Protein 2XI5 (pdb70)

Solvent-accessible surface area: 38455 Å² total

InterPro domains:
  IPR007099 RNA-directed RNA polymerase, negative-strand RNA virus [PS50525] (1042-1230)
  IPR007322 RNA-dependent RNA polymerase, bunyaviral [PF04196] (596-1353)
  IPR014384 RNA-directed RNA polymerase, orthobunyavirus [PIRSF000824] (1-2263)
  IPR029124 RNA-directed RNA polymerase L, N-terminal [PF15518] (5-180)
  IPR048006 RNA endonuclease, cap-snatching, bunyaviral [TIGR04202] (76-132)
  IPR048547 RNA-directed RNA polymerase L, thumb ring domain, bunyaviral [PF21561] (1374-1741)

Foldseek 3Di:
DDDDVVLVVLVVQLVPDDDLVSLVVSVVVLQVVVQLVLLVLQCVQVVHDFDDQQWVLNVCCVPPVVDDSVDDDAFGDGARDWDQDPLAIEGEHEEEAQDCVVVVVVCVVVVVRCPVVCVVVVGHYHYWYWYAHQPVRDIDIDDPVVCVVVVDTDRPDHDVSSVVSVVSSCVNCVPPPCNVPPDD/DQDPVVLVVLVVQLVPDDDLVSLVVSLVVLQVSVQLVLQVLQCVLVVHDFAQFQFVLVVCCVVPVPDDSVDDDAFGGGARDWDADPQAIEGEHEEEAQDCPVVVVVQVVVVVRCPVVCVVVVGHYHYWYWYAHQPVRDIDIDDPVVPVVDDDGDRDDHDVSSVVSVVSSCVNCVPPPCNVPPDD/DDDPVVLVVLLVQLVPDDDQVSLVVSLVVLQVVVQVVLQVLQCVQVVHDFDDFDWPLVVCCVVPVVDDSVDDDADTDTARDWDQDPLAIEGEHEEEAQDCPVVVVVCVVVVVRCPVVCVVVVGHYHYWYWYAHQPVRDIDIPDPVVCVVVVDTDRPDHDVSSVVSVVSSCVVCVPPPCNVPPD/DDDPVVLVVLVVQLVPDDDLVSLVVSLVVLQVVVQVVCQVLQCVQVVHDFDDFDWFLNVCCVVPVVDDSVDDDAFTDTARDWDQDPQAIEGEHEEEAQDCPVVVVVCVVVVVRCPVVCVVVVGHYHYWYWYAHQPVRDTDIDDPVVCVVVVDGDRPDHDVSSVVSNVSSCVVCVPPPCNVPDDD

CATH classification: 3.40.91.60

Nearest PDB structures (foldseek):
  7oa4-assembly1_AAA  TM=9.957E-01  e=2.011E-35  La Crosse virus
  5amr-assembly1_A  TM=9.852E-01  e=4.078E-34  La Crosse virus
  7orn-assembly1_A  TM=9.776E-01  e=1.066E-33  Orthobunyavirus lacrosseense
  5amq-assembly1_A  TM=9.833E-01  e=3.172E-32  La Crosse virus
  7orj-assembly1_A  TM=9.715E-01  e=1.217E-31  La Crosse virus

Secondary structure (P-SEA, 3-state):
ccccaaaaaaaaaaaacccaaaaaaaaaaaaaaaaaaaaaaaaaaacccccccccaaaaaaacccccccccccccccccccccccccbbbbbbbbbcccaaaaaaaaaaaaaaaaaaaaaacbbbbbbbbbbcccccbbbbccaaaaaacccccccccaaaaaaaaaaaaaacccccccccccc/cccaaaaaaaaaaaaacccaaaaaaaaaaaaaaaaaaaaaaaaaaacccccccccaaaaaaaaccccccccccccccccccccccccbbbbbbbbbcccaaaaaaaaaaaaaaaaaaaaaacbbbbbbbbbbcccccbbbbccaaaaaacccccccccaaaaaaaaaaaaaccccccccccccc/cccaaaaaaaaaaaaacccaaaaaaaaaaaaaaaaaaaaaaaaaaacccccccccaaaaaaaaccccccccccccccccccccccccbbbbbbbbbcccaaaaaaaaaaaaaacaaaaaaacbbbbbbbbbbcccccbbbbccaaaaaacccccccccaaaaaaaaaaaaaaccccccccccc/cccaaaaaaaaaaaaacccaaaaaaaaaaaaaaaaaaaaaaaaaaacccccccccaaaaaaaaccccccccccccccccccccccccbbbbbbbbbcccaaaaaaaaaaaaaacaaaaaaacbbbbbbbbcccccccbbbbccaaaaaacccccccccaaaaaaaaaaaaaaaccccccccccc

Structure (mmCIF, N/CA/C/O backbone):
data_2XI5
#
_entry.id   2XI5
#
_cell.length_a   124.200
_cell.length_b   124.200
_cell.length_c   294.320
_cell.angle_alpha   90.00
_cell.angle_beta   90.00
_cell.angle_gamma   120.00
#
_symmetry.space_group_name_H-M   'P 61 2 2'
#
loop_
_entity.id
_entity.type
_entity.pdbx_description
1 polymer 'RNA POLYMERASE L'
2 non-polymer 'MANGANESE (II) ION'
3 water water
#
loop_
_atom_site.group_PDB
_atom_site.id
_atom_site.type_symbol
_atom_site.label_atom_id
_atom_site.label_alt_id
_atom_site.label_comp_id
_atom_site.label_asym_id
_atom_site.label_entity_id
_atom_site.label_seq_id
_atom_site.pdbx_PDB_ins_code
_atom_site.Cartn_x
_atom_site.Cartn_y
_atom_site.Cartn_z
_atom_site.occupancy
_atom_site.B_iso_or_equiv
_atom_site.auth_seq_id
_atom_site.auth_comp_id
_atom_site.auth_asym_id
_atom_site.auth_atom_id
_atom_site.pdbx_PDB_model_num
ATOM 1 N N . GLY A 1 1 ? 50.645 -20.515 21.521 1.00 58.05 0 GLY A N 1
ATOM 2 C CA . GLY A 1 1 ? 49.698 -21.122 20.532 1.00 58.00 0 GLY A CA 1
ATOM 3 C C . GLY A 1 1 ? 49.118 -20.102 19.570 1.00 58.18 0 GLY A C 1
ATOM 4 O O . GLY A 1 1 ? 49.524 -18.949 19.556 1.00 57.89 0 GLY A O 1
ATOM 5 N N . MET A 1 2 ? 48.179 -20.543 18.741 1.00 58.68 1 MET A N 1
ATOM 6 C CA . MET A 1 2 ? 47.337 -19.654 17.944 1.00 59.53 1 MET A CA 1
ATOM 7 C C . MET A 1 2 ? 46.599 -18.696 18.893 1.00 59.96 1 MET A C 1
ATOM 8 O O . MET A 1 2 ? 46.086 -19.127 19.928 1.00 59.56 1 MET A O 1
ATOM 13 N N . ASP A 1 3 ? 46.509 -17.427 18.518 1.00 60.56 2 ASP A N 1
ATOM 14 C CA . ASP A 1 3 ? 45.963 -16.384 19.408 1.00 62.07 2 ASP A CA 1
ATOM 15 C C . ASP A 1 3 ? 44.448 -16.500 19.808 1.00 61.86 2 ASP A C 1
ATOM 16 O O . ASP A 1 3 ? 43.943 -17.597 20.109 1.00 61.96 2 ASP A O 1
ATOM 21 N N . TYR A 1 4 ? 43.754 -15.353 19.856 1.00 61.45 3 TYR A N 1
ATOM 22 C CA . TYR A 1 4 ? 42.310 -15.299 20.137 1.00 60.82 3 TYR A CA 1
ATOM 23 C C . TYR A 1 4 ? 41.533 -14.905 18.881 1.00 59.97 3 TYR A C 1
ATOM 24 O O . TYR A 1 4 ? 40.625 -15.611 18.452 1.00 59.42 3 TYR A O 1
ATOM 33 N N . GLN A 1 5 ? 41.911 -13.763 18.300 1.00 59.43 4 GLN A N 1
ATOM 34 C CA . GLN A 1 5 ? 41.280 -13.250 17.067 1.00 59.04 4 GLN A CA 1
ATOM 35 C C . GLN A 1 5 ? 41.253 -14.318 15.959 1.00 58.28 4 GLN A C 1
ATOM 36 O O . GLN A 1 5 ? 40.260 -14.437 15.230 1.00 58.12 4 GLN A O 1
ATOM 42 N N . GLU A 1 6 ? 42.327 -15.104 15.863 1.00 57.29 5 GLU A N 1
ATOM 43 C CA . GLU A 1 6 ? 42.443 -16.090 14.807 1.00 56.19 5 GLU A CA 1
ATOM 44 C C . GLU A 1 6 ? 41.786 -17.407 15.172 1.00 54.52 5 GLU A C 1
ATOM 45 O O . GLU A 1 6 ? 41.022 -17.940 14.362 1.00 54.68 5 GLU A O 1
ATOM 51 N N . TYR A 1 7 ? 42.017 -17.942 16.367 1.00 52.40 6 TYR A N 1
ATOM 52 C CA . TYR A 1 7 ? 41.307 -19.177 16.735 1.00 50.73 6 TYR A CA 1
ATOM 53 C C . TYR A 1 7 ? 39.798 -19.023 16.613 1.00 50.83 6 TYR A C 1
ATOM 54 O O . TYR A 1 7 ? 39.081 -19.963 16.216 1.00 50.36 6 TYR A O 1
ATOM 63 N N . GLN A 1 8 ? 39.310 -17.855 17.030 1.00 50.50 7 GLN A N 1
ATOM 64 C CA . GLN A 1 8 ? 37.878 -17.671 17.196 1.00 49.98 7 GLN A CA 1
ATOM 65 C C . GLN A 1 8 ? 37.233 -17.555 15.837 1.00 48.29 7 GLN A C 1
ATOM 66 O O . GLN A 1 8 ? 36.163 -18.096 15.616 1.00 48.21 7 GLN A O 1
ATOM 72 N N . GLN A 1 9 ? 37.886 -16.848 14.930 1.00 47.24 8 GLN A N 1
ATOM 73 C CA . GLN A 1 9 ? 37.360 -16.740 13.584 1.00 47.05 8 GLN A CA 1
ATOM 74 C C . GLN A 1 9 ? 37.210 -18.165 12.962 1.00 45.52 8 GLN A C 1
ATOM 75 O O . GLN A 1 9 ? 36.155 -18.472 12.408 1.00 45.82 8 GLN A O 1
ATOM 81 N N . PHE A 1 10 ? 38.200 -19.049 13.146 1.00 43.14 9 PHE A N 1
ATOM 82 C CA . PHE A 1 10 ? 38.126 -20.415 12.598 1.00 41.34 9 PHE A CA 1
ATOM 83 C C . PHE A 1 10 ? 36.932 -21.184 13.157 1.00 41.13 9 PHE A C 1
ATOM 84 O O . PHE A 1 10 ? 36.186 -21.809 12.415 1.00 39.14 9 PHE A O 1
ATOM 92 N N . LEU A 1 11 ? 36.728 -21.121 14.461 1.00 41.55 10 LEU A N 1
ATOM 93 C CA . LEU A 1 11 ? 35.604 -21.835 15.059 1.00 41.74 10 LEU A CA 1
ATOM 94 C C . LEU A 1 11 ? 34.280 -21.306 14.524 1.00 40.86 10 LEU A C 1
ATOM 95 O O . LEU A 1 11 ? 33.364 -22.075 14.229 1.00 40.77 10 LEU A O 1
ATOM 100 N N . ALA A 1 12 ? 34.206 -19.999 14.355 1.00 40.07 11 ALA A N 1
ATOM 101 C CA . ALA A 1 12 ? 32.989 -19.374 13.840 1.00 40.07 11 ALA A CA 1
ATOM 102 C C . ALA A 1 12 ? 32.737 -19.841 12.399 1.00 39.68 11 ALA A C 1
ATOM 103 O O . ALA A 1 12 ? 31.613 -20.225 12.056 1.00 39.47 11 ALA A O 1
ATOM 105 N N . ARG A 1 13 ? 33.797 -19.836 11.575 1.00 38.86 12 ARG A N 1
ATOM 106 C CA . ARG A 1 13 ? 33.680 -20.279 10.190 1.00 37.86 12 ARG A CA 1
ATOM 107 C C . ARG A 1 13 ? 33.231 -21.730 10.114 1.00 37.47 12 ARG A C 1
ATOM 108 O O . ARG A 1 13 ? 32.334 -22.041 9.333 1.00 36.52 12 ARG A O 1
ATOM 116 N N . ILE A 1 14 ? 33.797 -22.599 10.937 1.00 37.72 13 ILE A N 1
ATOM 117 C CA . ILE A 1 14 ? 33.379 -24.018 10.948 1.00 38.93 13 ILE A CA 1
ATOM 118 C C . ILE A 1 14 ? 31.917 -24.174 11.365 1.00 40.76 13 ILE A C 1
ATOM 119 O O . ILE A 1 14 ? 31.174 -24.982 10.797 1.00 41.27 13 ILE A O 1
ATOM 124 N N . ASN A 1 15 ? 31.512 -23.402 12.369 1.00 42.30 14 ASN A N 1
ATOM 125 C CA . ASN A 1 15 ? 30.166 -23.496 12.900 1.00 43.55 14 ASN A CA 1
ATOM 126 C C . ASN A 1 15 ? 29.119 -23.046 11.895 1.00 43.00 14 ASN A C 1
ATOM 127 O O . ASN A 1 15 ? 28.087 -23.685 11.774 1.00 41.92 14 ASN A O 1
ATOM 132 N N . THR A 1 16 ? 29.381 -21.977 11.150 1.00 42.66 15 THR A N 1
ATOM 133 C CA . THR A 1 16 ? 28.380 -21.533 10.182 1.00 43.04 15 THR A CA 1
ATOM 134 C C . THR A 1 16 ? 28.412 -22.240 8.791 1.00 42.69 15 THR A C 1
ATOM 135 O O . THR A 1 16 ? 27.452 -22.137 8.043 1.00 42.55 15 THR A O 1
ATOM 139 N N . ALA A 1 17 ? 29.479 -22.978 8.463 1.00 41.70 16 ALA A N 1
ATOM 140 C CA . ALA A 1 17 ? 29.613 -23.563 7.124 1.00 40.94 16 ALA A CA 1
ATOM 141 C C . ALA A 1 17 ? 28.571 -24.649 6.904 1.00 40.31 16 ALA A C 1
ATOM 142 O O . ALA A 1 17 ? 28.243 -25.374 7.832 1.00 40.17 16 ALA A O 1
ATOM 144 N N . ARG A 1 18 ? 28.020 -24.754 5.697 1.00 39.33 17 ARG A N 1
ATOM 145 C CA . ARG A 1 18 ? 27.192 -25.928 5.384 1.00 39.41 17 ARG A CA 1
ATOM 146 C C . ARG A 1 18 ? 27.482 -26.569 4.038 1.00 36.96 17 ARG A C 1
ATOM 147 O O . ARG A 1 18 ? 26.797 -27.529 3.676 1.00 35.76 17 ARG A O 1
ATOM 155 N N . ASP A 1 19 ? 28.476 -26.056 3.304 1.00 34.35 18 ASP A N 1
ATOM 156 C CA . ASP A 1 19 ? 28.798 -26.578 1.989 1.00 32.63 18 ASP A CA 1
ATOM 157 C C . ASP A 1 19 ? 30.249 -27.016 1.914 1.00 31.47 18 ASP A C 1
ATOM 158 O O . ASP A 1 19 ? 31.153 -26.359 2.457 1.00 29.79 18 ASP A O 1
ATOM 163 N N . ALA A 1 20 ? 30.457 -28.101 1.180 1.00 30.05 19 ALA A N 1
ATOM 164 C CA . ALA A 1 20 ? 31.755 -28.684 0.961 1.00 29.14 19 ALA A CA 1
ATOM 165 C C . ALA A 1 20 ? 32.794 -27.657 0.519 1.00 28.44 19 ALA A C 1
ATOM 166 O O . ALA A 1 20 ? 33.933 -27.711 0.959 1.00 27.96 19 ALA A O 1
ATOM 168 N N . CYS A 1 21 ? 32.424 -26.757 -0.366 1.00 27.57 20 CYS A N 1
ATOM 169 C CA . CYS A 1 21 ? 33.387 -25.845 -0.925 1.00 28.85 20 CYS A CA 1
ATOM 170 C C . CYS A 1 21 ? 33.841 -24.825 0.141 1.00 28.04 20 CYS A C 1
ATOM 171 O O . CYS A 1 21 ? 35.044 -24.542 0.265 1.00 29.13 20 CYS A O 1
ATOM 174 N N . VAL A 1 22 ? 32.915 -24.359 0.975 1.00 26.72 21 VAL A N 1
ATOM 175 C CA . VAL A 1 22 ? 33.287 -23.499 2.087 1.00 26.13 21 VAL A CA 1
ATOM 176 C C . VAL A 1 22 ? 34.190 -24.254 3.065 1.00 25.99 21 VAL A C 1
ATOM 177 O O . VAL A 1 22 ? 35.257 -23.747 3.451 1.00 25.27 21 VAL A O 1
ATOM 181 N N . ALA A 1 23 ? 33.813 -25.495 3.368 1.00 24.94 22 ALA A N 1
ATOM 182 C CA . ALA A 1 23 ? 34.591 -26.345 4.263 1.00 25.51 22 ALA A CA 1
ATOM 183 C C . ALA A 1 23 ? 36.043 -26.510 3.801 1.00 25.39 22 ALA A C 1
ATOM 184 O O . ALA A 1 23 ? 36.982 -26.405 4.603 1.00 25.48 22 ALA A O 1
ATOM 186 N N . LYS A 1 24 ? 36.241 -26.749 2.521 1.00 26.11 23 LYS A N 1
ATOM 187 C CA . LYS A 1 24 ? 37.583 -27.001 2.017 1.00 27.93 23 LYS A CA 1
ATOM 188 C C . LYS A 1 24 ? 38.398 -25.741 2.053 1.00 27.39 23 LYS A C 1
ATOM 189 O O . LYS A 1 24 ? 39.585 -25.817 2.283 1.00 27.19 23 LYS A O 1
ATOM 195 N N . ASP A 1 25 ? 37.762 -24.596 1.845 1.00 28.19 24 ASP A N 1
ATOM 196 C CA . ASP A 1 25 ? 38.450 -23.304 1.997 1.00 29.39 24 ASP A CA 1
ATOM 197 C C . ASP A 1 25 ? 38.953 -23.109 3.434 1.00 27.96 24 ASP A C 1
ATOM 198 O O . ASP A 1 25 ? 40.006 -22.536 3.634 1.00 27.92 24 ASP A O 1
ATOM 203 N N . ILE A 1 26 ? 38.206 -23.614 4.400 1.00 26.78 25 ILE A N 1
ATOM 204 C CA . ILE A 1 26 ? 38.610 -23.586 5.794 1.00 26.87 25 ILE A CA 1
ATOM 205 C C . ILE A 1 26 ? 39.808 -24.486 6.014 1.00 27.01 25 ILE A C 1
ATOM 206 O O . ILE A 1 26 ? 40.775 -24.067 6.633 1.00 27.04 25 ILE A O 1
ATOM 211 N N . ASP A 1 27 ? 39.733 -25.712 5.498 1.00 27.83 26 ASP A N 1
ATOM 212 C CA . ASP A 1 27 ? 40.830 -26.691 5.580 1.00 28.53 26 ASP A CA 1
ATOM 213 C C . ASP A 1 27 ? 42.106 -26.082 5.044 1.00 28.39 26 ASP A C 1
ATOM 214 O O . ASP A 1 27 ? 43.147 -26.159 5.675 1.00 28.76 26 ASP A O 1
ATOM 219 N N . VAL A 1 28 ? 41.999 -25.434 3.895 1.00 28.22 27 VAL A N 1
ATOM 220 C CA . VAL A 1 28 ? 43.132 -24.804 3.256 1.00 28.51 27 VAL A CA 1
ATOM 221 C C . VAL A 1 28 ? 43.688 -23.626 4.081 1.00 27.93 27 VAL A C 1
ATOM 222 O O . VAL A 1 28 ? 44.889 -23.536 4.292 1.00 27.37 27 VAL A O 1
ATOM 226 N N . ASP A 1 29 ? 42.817 -22.736 4.530 1.00 27.62 28 ASP A N 1
ATOM 227 C CA . ASP A 1 29 ? 43.245 -21.623 5.399 1.00 27.73 28 ASP A CA 1
ATOM 228 C C . ASP A 1 29 ? 43.851 -22.125 6.719 1.00 26.39 28 ASP A C 1
ATOM 229 O O . ASP A 1 29 ? 44.814 -21.562 7.174 1.00 25.38 28 ASP A O 1
ATOM 234 N N . LEU A 1 30 ? 43.334 -23.226 7.290 1.00 24.99 29 LEU A N 1
ATOM 235 C CA . LEU A 1 30 ? 43.946 -23.767 8.483 1.00 24.65 29 LEU A CA 1
ATOM 236 C C . LEU A 1 30 ? 45.401 -24.105 8.217 1.00 23.65 29 LEU A C 1
ATOM 237 O O . LEU A 1 30 ? 46.255 -23.912 9.072 1.00 22.68 29 LEU A O 1
ATOM 242 N N . LEU A 1 31 ? 45.674 -24.681 7.060 1.00 23.10 30 LEU A N 1
ATOM 243 C CA . LEU A 1 31 ? 47.018 -25.129 6.779 1.00 23.99 30 LEU A CA 1
ATOM 244 C C . LEU A 1 31 ? 47.922 -23.918 6.553 1.00 23.80 30 LEU A C 1
ATOM 245 O O . LEU A 1 31 ? 49.108 -23.962 6.969 1.00 21.87 30 LEU A O 1
ATOM 250 N N . MET A 1 32 ? 47.398 -22.884 5.882 1.00 23.47 31 MET A N 1
ATOM 251 C CA A MET A 1 32 ? 48.183 -21.646 5.693 0.50 24.99 31 MET A CA 1
ATOM 252 C CA B MET A 1 32 ? 48.165 -21.651 5.678 0.50 24.76 31 MET A CA 1
ATOM 253 C C . MET A 1 32 ? 48.446 -20.984 7.046 1.00 24.39 31 MET A C 1
ATOM 254 O O . MET A 1 32 ? 49.547 -20.542 7.301 1.00 24.99 31 MET A O 1
ATOM 263 N N . ALA A 1 33 ? 47.454 -20.969 7.928 1.00 23.35 32 ALA A N 1
ATOM 264 C CA . ALA A 1 33 ? 47.631 -20.387 9.290 1.00 23.69 32 ALA A CA 1
ATOM 265 C C . ALA A 1 33 ? 48.681 -21.122 10.110 1.00 23.13 32 ALA A C 1
ATOM 266 O O . ALA A 1 33 ? 49.462 -20.505 10.835 1.00 23.74 32 ALA A O 1
ATOM 268 N N . ARG A 1 34 ? 48.740 -22.439 9.958 1.00 22.67 33 ARG A N 1
ATOM 269 C CA . ARG A 1 34 ? 49.681 -23.262 10.704 1.00 21.78 33 ARG A CA 1
ATOM 270 C C . ARG A 1 34 ? 51.099 -22.997 10.251 1.00 20.87 33 ARG A C 1
ATOM 271 O O . ARG A 1 34 ? 52.039 -22.894 11.040 1.00 20.39 33 ARG A O 1
ATOM 279 N N . HIS A 1 35 ? 51.269 -22.907 8.948 1.00 19.97 34 HIS A N 1
ATOM 280 C CA . HIS A 1 35 ? 52.559 -22.591 8.378 1.00 19.59 34 HIS A CA 1
ATOM 281 C C . HIS A 1 35 ? 53.021 -21.209 8.844 1.00 19.51 34 HIS A C 1
ATOM 282 O O . HIS A 1 35 ? 54.168 -21.038 9.174 1.00 19.48 34 HIS A O 1
ATOM 289 N N . ASP A 1 36 ? 52.122 -20.233 8.823 1.00 20.08 35 ASP A N 1
ATOM 290 C CA . ASP A 1 36 ? 52.445 -18.858 9.239 1.00 21.25 35 ASP A CA 1
ATOM 291 C C . ASP A 1 36 ? 52.758 -18.755 10.735 1.00 21.09 35 ASP A C 1
ATOM 292 O O . ASP A 1 36 ? 53.663 -18.028 11.139 1.00 21.43 35 ASP A O 1
ATOM 297 N N . TYR A 1 37 ? 52.077 -19.562 11.525 1.00 21.59 36 TYR A N 1
ATOM 298 C CA . TYR A 1 37 ? 52.290 -19.629 12.945 1.00 21.68 36 TYR A CA 1
ATOM 299 C C . TYR A 1 37 ? 53.658 -20.187 13.200 1.00 21.52 36 TYR A C 1
ATOM 300 O O . TYR A 1 37 ? 54.429 -19.631 13.983 1.00 21.09 36 TYR A O 1
ATOM 309 N N . PHE A 1 38 ? 54.015 -21.260 12.515 1.00 20.70 37 PHE A N 1
ATOM 310 C CA . PHE A 1 38 ? 55.386 -21.764 12.647 1.00 19.70 37 PHE A CA 1
ATOM 311 C C . PHE A 1 38 ? 56.427 -20.724 12.247 1.00 20.15 37 PHE A C 1
ATOM 312 O O . PHE A 1 38 ? 57.410 -20.544 12.927 1.00 19.56 37 PHE A O 1
ATOM 320 N N . GLY A 1 39 ? 56.205 -20.048 11.133 1.00 20.85 38 GLY A N 1
ATOM 321 C CA . GLY A 1 39 ? 57.135 -19.024 10.687 1.00 20.96 38 GLY A CA 1
ATOM 322 C C . GLY A 1 39 ? 57.393 -17.967 11.753 1.00 20.67 38 GLY A C 1
ATOM 323 O O . GLY A 1 39 ? 58.531 -17.607 12.021 1.00 19.84 38 GLY A O 1
ATOM 324 N N . ARG A 1 40 ? 56.324 -17.469 12.330 1.00 21.07 39 ARG A N 1
ATOM 325 C CA . ARG A 1 40 ? 56.406 -16.444 13.371 1.00 22.19 39 ARG A CA 1
ATOM 326 C C . ARG A 1 40 ? 57.177 -16.944 14.566 1.00 21.62 39 ARG A C 1
ATOM 327 O O . ARG A 1 40 ? 58.058 -16.242 15.093 1.00 18.93 39 ARG A O 1
ATOM 335 N N . GLU A 1 41 ? 56.860 -18.165 14.986 1.00 20.92 40 GLU A N 1
ATOM 336 C CA . GLU A 1 41 ? 57.522 -18.714 16.162 1.00 21.57 40 GLU A CA 1
ATOM 337 C C . GLU A 1 41 ? 58.968 -19.004 15.853 1.00 21.25 40 GLU A C 1
ATOM 338 O O . GLU A 1 41 ? 59.835 -18.797 16.688 1.00 21.20 40 GLU A O 1
ATOM 344 N N . LEU A 1 42 ? 59.263 -19.466 14.645 1.00 21.39 41 LEU A N 1
ATOM 345 C CA . LEU A 1 42 ? 60.660 -19.736 14.306 1.00 21.57 41 LEU A CA 1
ATOM 346 C C . LEU A 1 42 ? 61.491 -18.434 14.340 1.00 22.65 41 LEU A C 1
ATOM 347 O O . LEU A 1 42 ? 62.645 -18.378 14.799 1.00 20.83 41 LEU A O 1
ATOM 352 N N . CYS A 1 43 ? 60.893 -17.386 13.796 1.00 23.42 42 CYS A N 1
ATOM 353 C CA . CYS A 1 43 ? 61.571 -16.115 13.705 1.00 24.01 42 CYS A CA 1
ATOM 354 C C . CYS A 1 43 ? 61.827 -15.536 15.141 1.00 25.50 42 CYS A C 1
ATOM 355 O O . CYS A 1 43 ? 62.890 -14.989 15.383 1.00 24.59 42 CYS A O 1
ATOM 358 N N . LYS A 1 44 ? 60.865 -15.662 16.052 1.00 26.43 43 LYS A N 1
ATOM 359 C CA . LYS A 1 44 ? 61.108 -15.321 17.475 1.00 28.74 43 LYS A CA 1
ATOM 360 C C . LYS A 1 44 ? 62.287 -16.095 18.041 1.00 29.78 43 LYS A C 1
ATOM 361 O O . LYS A 1 44 ? 63.131 -15.501 18.679 1.00 31.60 43 LYS A O 1
ATOM 367 N N . SER A 1 45 ? 62.397 -17.392 17.748 1.00 31.06 44 SER A N 1
ATOM 368 C CA . SER A 1 45 ? 63.529 -18.186 18.226 1.00 31.79 44 SER A CA 1
ATOM 369 C C . SER A 1 45 ? 64.831 -17.785 17.628 1.00 31.96 44 SER A C 1
ATOM 370 O O . SER A 1 45 ? 65.853 -17.844 18.302 1.00 32.48 44 SER A O 1
ATOM 373 N N . LEU A 1 46 ? 64.837 -17.425 16.355 1.00 31.89 45 LEU A N 1
ATOM 374 C CA . LEU A 1 46 ? 66.083 -17.010 15.734 1.00 32.22 45 LEU A CA 1
ATOM 375 C C . LEU A 1 46 ? 66.370 -15.532 16.024 1.00 32.06 45 LEU A C 1
ATOM 376 O O . LEU A 1 46 ? 67.437 -15.044 15.706 1.00 33.56 45 LEU A O 1
ATOM 381 N N . ASN A 1 47 ? 65.397 -14.831 16.606 1.00 32.24 46 ASN A N 1
ATOM 382 C CA A ASN A 1 47 ? 65.428 -13.372 16.776 0.50 32.10 46 ASN A CA 1
ATOM 383 C CA B ASN A 1 47 ? 65.461 -13.376 16.786 0.50 32.04 46 ASN A CA 1
ATOM 384 C C . ASN A 1 47 ? 65.677 -12.647 15.451 1.00 31.55 46 ASN A C 1
ATOM 385 O O . ASN A 1 47 ? 66.552 -11.781 15.347 1.00 31.87 46 ASN A O 1
ATOM 394 N N . ILE A 1 48 ? 64.892 -12.997 14.428 1.00 29.84 47 ILE A N 1
ATOM 395 C CA . ILE A 1 48 ? 64.996 -12.301 13.134 1.00 27.72 47 ILE A CA 1
ATOM 396 C C . ILE A 1 48 ? 63.642 -11.750 12.757 1.00 26.49 47 ILE A C 1
ATOM 397 O O . ILE A 1 48 ? 62.619 -12.207 13.251 1.00 25.99 47 ILE A O 1
ATOM 402 N N . GLU A 1 49 ? 63.635 -10.770 11.882 1.00 25.12 48 GLU A N 1
ATOM 403 C CA . GLU A 1 49 ? 62.398 -10.209 11.379 1.00 25.06 48 GLU A CA 1
ATOM 404 C C . GLU A 1 49 ? 61.613 -11.270 10.605 1.00 23.85 48 GLU A C 1
ATOM 405 O O . GLU A 1 49 ? 62.177 -12.022 9.815 1.00 23.34 48 GLU A O 1
ATOM 411 N N . TYR A 1 50 ? 60.322 -11.327 10.866 1.00 24.07 49 TYR A N 1
ATOM 412 C CA . TYR A 1 50 ? 59.421 -12.186 10.140 1.00 24.60 49 TYR A CA 1
ATOM 413 C C . TYR A 1 50 ? 58.985 -11.306 8.988 1.00 25.80 49 TYR A C 1
ATOM 414 O O . TYR A 1 50 ? 58.481 -10.195 9.222 1.00 24.58 49 TYR A O 1
ATOM 423 N N . ARG A 1 51 ? 59.192 -11.763 7.760 1.00 26.26 50 ARG A N 1
ATOM 424 C CA . ARG A 1 51 ? 58.868 -10.925 6.605 1.00 27.98 50 ARG A CA 1
ATOM 425 C C . ARG A 1 51 ? 57.585 -11.272 5.893 1.00 29.11 50 ARG A C 1
ATOM 426 O O . ARG A 1 51 ? 57.098 -12.386 5.986 1.00 30.39 50 ARG A O 1
ATOM 434 N N . ASN A 1 52 ? 57.044 -10.276 5.198 1.00 29.64 51 ASN A N 1
ATOM 435 C CA . ASN A 1 52 ? 55.721 -10.323 4.604 1.00 30.25 51 ASN A CA 1
ATOM 436 C C . ASN A 1 52 ? 55.805 -10.195 3.074 1.00 30.58 51 ASN A C 1
ATOM 437 O O . ASN A 1 52 ? 55.801 -9.094 2.542 1.00 30.33 51 ASN A O 1
ATOM 442 N N . ASP A 1 53 ? 55.946 -11.325 2.391 1.00 29.89 52 ASP A N 1
ATOM 443 C CA . ASP A 1 53 ? 55.948 -11.349 0.945 1.00 31.22 52 ASP A CA 1
ATOM 444 C C . ASP A 1 53 ? 56.995 -10.418 0.286 1.00 29.72 52 ASP A C 1
ATOM 445 O O . ASP A 1 53 ? 56.622 -9.627 -0.517 1.00 29.42 52 ASP A O 1
ATOM 450 N N . VAL A 1 54 ? 58.279 -10.529 0.632 1.00 28.29 53 VAL A N 1
ATOM 451 C CA . VAL A 1 54 ? 59.281 -9.672 0.061 1.00 27.37 53 VAL A CA 1
ATOM 452 C C . VAL A 1 54 ? 59.776 -10.394 -1.208 1.00 27.21 53 VAL A C 1
ATOM 453 O O . VAL A 1 54 ? 60.216 -11.544 -1.150 1.00 25.40 53 VAL A O 1
ATOM 457 N N . PRO A 1 55 ? 59.600 -9.751 -2.372 1.00 25.87 54 PRO A N 1
ATOM 458 C CA . PRO A 1 55 ? 60.030 -10.336 -3.626 1.00 25.93 54 PRO A CA 1
ATOM 459 C C . PRO A 1 55 ? 61.529 -10.283 -3.761 1.00 25.86 54 PRO A C 1
ATOM 460 O O . PRO A 1 55 ? 62.169 -9.425 -3.179 1.00 25.71 54 PRO A O 1
ATOM 464 N N . PHE A 1 56 ? 62.079 -11.186 -4.539 1.00 26.59 55 PHE A N 1
ATOM 465 C CA . PHE A 1 56 ? 63.505 -11.302 -4.662 1.00 28.00 55 PHE A CA 1
ATOM 466 C C . PHE A 1 56 ? 64.119 -9.991 -5.095 1.00 29.54 55 PHE A C 1
ATOM 467 O O . PHE A 1 56 ? 65.198 -9.612 -4.631 1.00 29.70 55 PHE A O 1
ATOM 475 N N . ILE A 1 57 ? 63.456 -9.287 -5.999 1.00 29.71 56 ILE A N 1
ATOM 476 C CA . ILE A 1 57 ? 64.021 -8.062 -6.440 1.00 31.13 56 ILE A CA 1
ATOM 477 C C . ILE A 1 57 ? 64.240 -7.129 -5.236 1.00 31.55 56 ILE A C 1
ATOM 478 O O . ILE A 1 57 ? 65.269 -6.489 -5.134 1.00 30.70 56 ILE A O 1
ATOM 483 N N . ASP A 1 58 ? 63.277 -7.066 -4.333 1.00 31.97 57 ASP A N 1
ATOM 484 C CA . ASP A 1 58 ? 63.420 -6.269 -3.106 1.00 32.63 57 ASP A CA 1
ATOM 485 C C . ASP A 1 58 ? 64.547 -6.797 -2.183 1.00 31.87 57 ASP A C 1
ATOM 486 O O . ASP A 1 58 ? 65.241 -6.046 -1.545 1.00 31.81 57 ASP A O 1
ATOM 491 N N . ILE A 1 59 ? 64.770 -8.092 -2.183 1.00 32.07 58 ILE A N 1
ATOM 492 C CA . ILE A 1 59 ? 65.882 -8.657 -1.443 1.00 31.68 58 ILE A CA 1
ATOM 493 C C . ILE A 1 59 ? 67.216 -8.076 -1.969 1.00 34.09 58 ILE A C 1
ATOM 494 O O . ILE A 1 59 ? 68.137 -7.786 -1.183 1.00 33.39 58 ILE A O 1
ATOM 499 N N . ILE A 1 60 ? 67.325 -7.906 -3.292 1.00 35.72 59 ILE A N 1
ATOM 500 C CA . ILE A 1 60 ? 68.544 -7.353 -3.903 1.00 36.49 59 ILE A CA 1
ATOM 501 C C . ILE A 1 60 ? 68.735 -5.917 -3.569 1.00 37.51 59 ILE A C 1
ATOM 502 O O . ILE A 1 60 ? 69.824 -5.521 -3.213 1.00 38.29 59 ILE A O 1
ATOM 507 N N . LEU A 1 61 ? 67.685 -5.126 -3.660 1.00 39.20 60 LEU A N 1
ATOM 508 C CA . LEU A 1 61 ? 67.791 -3.716 -3.317 1.00 41.00 60 LEU A CA 1
ATOM 509 C C . LEU A 1 61 ? 68.152 -3.439 -1.844 1.00 42.82 60 LEU A C 1
ATOM 510 O O . LEU A 1 61 ? 68.628 -2.335 -1.504 1.00 42.41 60 LEU A O 1
ATOM 515 N N . ASP A 1 62 ? 67.871 -4.405 -0.966 1.00 43.90 61 ASP A N 1
ATOM 516 C CA . ASP A 1 62 ? 68.145 -4.246 0.461 1.00 45.03 61 ASP A CA 1
ATOM 517 C C . ASP A 1 62 ? 69.645 -4.448 0.782 1.00 44.84 61 ASP A C 1
ATOM 518 O O . ASP A 1 62 ? 70.194 -3.773 1.656 1.00 46.15 61 ASP A O 1
ATOM 523 N N . ILE A 1 63 ? 70.296 -5.322 0.037 1.00 44.55 62 ILE A N 1
ATOM 524 C CA . ILE A 1 63 ? 71.634 -5.813 0.322 1.00 45.36 62 ILE A CA 1
ATOM 525 C C . ILE A 1 63 ? 72.721 -5.479 -0.711 1.00 46.76 62 ILE A C 1
ATOM 526 O O . ILE A 1 63 ? 73.876 -5.889 -0.528 1.00 47.11 62 ILE A O 1
ATOM 531 N N 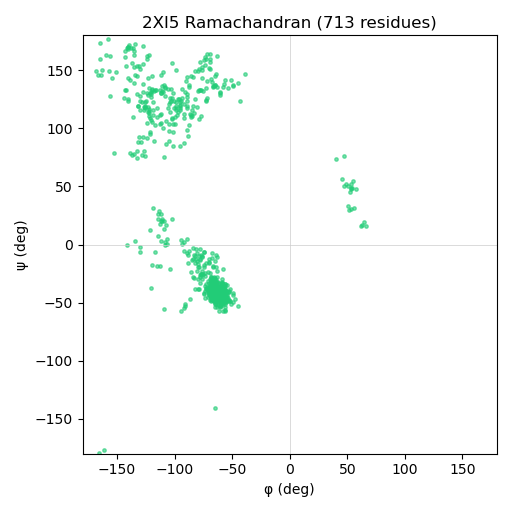. ARG A 1 64 ? 72.330 -4.880 -1.845 1.00 47.67 63 ARG A N 1
ATOM 532 C CA . ARG A 1 64 ? 73.261 -4.364 -2.884 1.00 47.75 63 ARG A CA 1
ATOM 533 C C . ARG A 1 64 ? 72.516 -3.255 -3.553 1.00 47.60 63 ARG A C 1
ATOM 534 O O . ARG A 1 64 ? 71.970 -3.431 -4.634 1.00 47.78 63 ARG A O 1
ATOM 542 N N . PRO A 1 65 ? 72.479 -2.107 -2.901 1.00 47.23 64 PRO A N 1
ATOM 543 C CA . PRO A 1 65 ? 71.502 -1.071 -3.100 1.00 47.23 64 PRO A CA 1
ATOM 544 C C . PRO A 1 65 ? 71.904 -0.102 -4.221 1.00 47.21 64 PRO A C 1
ATOM 545 O O . PRO A 1 65 ? 71.123 0.776 -4.595 1.00 46.42 64 PRO A O 1
ATOM 549 N N . GLU A 1 66 ? 73.106 -0.285 -4.754 1.00 47.41 65 GLU A N 1
ATOM 550 C CA . GLU A 1 66 ? 73.474 0.355 -6.018 1.00 47.85 65 GLU A CA 1
ATOM 551 C C . GLU A 1 66 ? 72.697 -0.256 -7.230 1.00 46.01 65 GLU A C 1
ATOM 552 O O . GLU A 1 66 ? 72.497 0.415 -8.213 1.00 46.93 65 GLU A O 1
ATOM 558 N N . VAL A 1 67 ? 72.237 -1.504 -7.137 1.00 43.46 66 VAL A N 1
ATOM 559 C CA . VAL A 1 67 ? 71.469 -2.142 -8.212 1.00 41.79 66 VAL A CA 1
ATOM 560 C C . VAL A 1 67 ? 70.302 -1.266 -8.725 1.00 40.36 66 VAL A C 1
ATOM 561 O O . VAL A 1 67 ? 69.621 -0.602 -7.946 1.00 40.20 66 VAL A O 1
ATOM 565 N N . ASP A 1 68 ? 70.117 -1.221 -10.045 1.00 38.18 67 ASP A N 1
ATOM 566 C CA . ASP A 1 68 ? 68.958 -0.540 -10.641 1.00 36.57 67 ASP A CA 1
ATOM 567 C C . ASP A 1 68 ? 67.815 -1.543 -10.767 1.00 33.55 67 ASP A C 1
ATOM 568 O O . ASP A 1 68 ? 67.941 -2.549 -11.462 1.00 31.03 67 ASP A O 1
ATOM 573 N N . PRO A 1 69 ? 66.701 -1.298 -10.078 1.00 30.77 68 PRO A N 1
ATOM 574 C CA . PRO A 1 69 ? 65.659 -2.300 -10.142 1.00 29.98 68 PRO A CA 1
ATOM 575 C C . PRO A 1 69 ? 64.944 -2.413 -11.510 1.00 29.64 68 PRO A C 1
ATOM 576 O O . PRO A 1 69 ? 64.222 -3.354 -11.738 1.00 29.29 68 PRO A O 1
ATOM 580 N N . LEU A 1 70 ? 65.090 -1.424 -12.374 1.00 30.25 69 LEU A N 1
ATOM 581 C CA . LEU A 1 70 ? 64.392 -1.390 -13.662 1.00 31.36 69 LEU A CA 1
ATOM 582 C C . LEU A 1 70 ? 65.017 -2.373 -14.641 1.00 32.20 69 LEU A C 1
ATOM 583 O O . LEU A 1 70 ? 64.366 -2.801 -15.584 1.00 33.28 69 LEU A O 1
ATOM 588 N N . THR A 1 71 ? 66.249 -2.771 -14.351 1.00 34.33 70 THR A N 1
ATOM 589 C CA . THR A 1 71 ? 67.118 -3.544 -15.235 1.00 36.16 70 THR A CA 1
ATOM 590 C C . THR A 1 71 ? 67.579 -4.883 -14.726 1.00 37.03 70 THR A C 1
ATOM 591 O O . THR A 1 71 ? 67.789 -5.806 -15.508 1.00 38.43 70 THR A O 1
ATOM 595 N N . ILE A 1 72 ? 67.851 -4.963 -13.431 1.00 36.58 71 ILE A N 1
ATOM 596 C CA . ILE A 1 72 ? 68.467 -6.146 -12.893 1.00 35.99 71 ILE A CA 1
ATOM 597 C C . ILE A 1 72 ? 67.728 -7.356 -13.367 1.00 37.14 71 ILE A C 1
ATOM 598 O O . ILE A 1 72 ? 66.493 -7.389 -13.368 1.00 37.43 71 ILE A O 1
ATOM 603 N N . ASP A 1 73 ? 68.500 -8.365 -13.773 1.00 38.36 72 ASP A N 1
ATOM 604 C CA . ASP A 1 73 ? 67.942 -9.636 -14.186 1.00 38.61 72 ASP A CA 1
ATOM 605 C C . ASP A 1 73 ? 67.847 -10.491 -12.986 1.00 37.90 72 ASP A C 1
ATOM 606 O O . ASP A 1 73 ? 68.814 -11.100 -12.568 1.00 40.39 72 ASP A O 1
ATOM 611 N N . ALA A 1 74 ? 66.675 -10.552 -12.409 1.00 36.88 73 ALA A N 1
ATOM 612 C CA . ALA A 1 74 ? 66.544 -11.185 -11.141 1.00 35.92 73 ALA A CA 1
ATOM 613 C C . ALA A 1 74 ? 65.391 -12.131 -11.239 1.00 35.40 73 ALA A C 1
ATOM 614 O O . ALA A 1 74 ? 64.520 -11.967 -12.084 1.00 34.16 73 ALA A O 1
ATOM 616 N N . PRO A 1 75 ? 65.432 -13.174 -10.421 1.00 35.27 74 PRO A N 1
ATOM 617 C CA . PRO A 1 75 ? 64.418 -14.180 -10.508 1.00 35.79 74 PRO A CA 1
ATOM 618 C C . PRO A 1 75 ? 63.105 -13.676 -9.931 1.00 37.01 74 PRO A C 1
ATOM 619 O O . PRO A 1 75 ? 63.076 -12.681 -9.163 1.00 37.54 74 PRO A O 1
ATOM 623 N N . HIS A 1 76 ? 62.026 -14.365 -10.312 1.00 37.37 75 HIS A N 1
ATOM 624 C CA . HIS A 1 76 ? 60.687 -13.953 -9.940 1.00 37.38 75 HIS A CA 1
ATOM 625 C C . HIS A 1 76 ? 60.229 -14.980 -8.933 1.00 36.13 75 HIS A C 1
ATOM 626 O O . HIS A 1 76 ? 59.455 -15.880 -9.242 1.00 37.27 75 HIS A O 1
ATOM 633 N N . ILE A 1 77 ? 60.764 -14.861 -7.713 1.00 33.86 76 ILE A N 1
ATOM 634 C CA . ILE A 1 77 ? 60.329 -15.700 -6.594 1.00 30.95 76 ILE A CA 1
ATOM 635 C C . ILE A 1 77 ? 60.075 -14.820 -5.369 1.00 28.54 76 ILE A C 1
ATOM 636 O O . ILE A 1 77 ? 60.643 -13.727 -5.234 1.00 25.78 76 ILE A O 1
ATOM 641 N N . THR A 1 78 ? 59.198 -15.298 -4.492 1.00 27.44 77 THR A N 1
ATOM 642 C CA . THR A 1 78 ? 58.923 -14.633 -3.206 1.00 26.46 77 THR A CA 1
ATOM 643 C C . THR A 1 78 ? 59.083 -15.641 -2.087 1.00 25.12 77 THR A C 1
ATOM 644 O O . THR A 1 78 ? 58.158 -16.370 -1.766 1.00 23.15 77 THR A O 1
ATOM 648 N N . PRO A 1 79 ? 60.286 -15.706 -1.516 1.00 23.66 78 PRO A N 1
ATOM 649 C CA . PRO A 1 79 ? 60.556 -16.661 -0.456 1.00 23.69 78 PRO A CA 1
ATOM 650 C C . PRO A 1 79 ? 59.976 -16.181 0.852 1.00 23.59 78 PRO A C 1
ATOM 651 O O . PRO A 1 79 ? 59.759 -14.968 1.026 1.00 24.96 78 PRO A O 1
ATOM 655 N N . ASP A 1 80 ? 59.718 -17.101 1.763 1.00 23.16 79 ASP A N 1
ATOM 656 C CA . ASP A 1 80 ? 59.191 -16.718 3.082 1.00 23.28 79 ASP A CA 1
ATOM 657 C C . ASP A 1 80 ? 60.122 -15.704 3.786 1.00 23.27 79 ASP A C 1
ATOM 658 O O . ASP A 1 80 ? 59.645 -14.788 4.432 1.00 23.65 79 ASP A O 1
ATOM 663 N N . ASN A 1 81 ? 61.440 -15.850 3.667 1.00 23.61 80 ASN A N 1
ATOM 664 C CA . ASN A 1 81 ? 62.323 -14.971 4.417 1.00 23.50 80 ASN A CA 1
ATOM 665 C C . ASN A 1 81 ? 63.714 -15.058 3.849 1.00 24.30 80 ASN A C 1
ATOM 666 O O . ASN A 1 81 ? 63.971 -15.880 2.956 1.00 25.24 80 ASN A O 1
ATOM 671 N N . TYR A 1 82 ? 64.599 -14.214 4.353 1.00 24.19 81 TYR A N 1
ATOM 672 C CA . TYR A 1 82 ? 66.006 -14.192 3.975 1.00 25.59 81 TYR A CA 1
ATOM 673 C C . TYR A 1 82 ? 66.892 -13.547 5.055 1.00 26.25 81 TYR A C 1
ATOM 674 O O . TYR A 1 82 ? 66.453 -12.654 5.753 1.00 26.83 81 TYR A O 1
ATOM 683 N N . LEU A 1 83 ? 68.133 -14.004 5.152 1.00 27.81 82 LEU A N 1
ATOM 684 C CA . LEU A 1 83 ? 69.153 -13.358 5.965 1.00 29.47 82 LEU A CA 1
ATOM 685 C C . LEU A 1 83 ? 70.393 -13.108 5.107 1.00 30.34 82 LEU A C 1
ATOM 686 O O . LEU A 1 83 ? 70.794 -13.959 4.357 1.00 30.39 82 LEU A O 1
ATOM 691 N N . TYR A 1 84 ? 70.996 -11.949 5.262 1.00 32.45 83 TYR A N 1
ATOM 692 C CA . TYR A 1 84 ? 72.284 -11.638 4.624 1.00 34.25 83 TYR A CA 1
ATOM 693 C C . TYR A 1 84 ? 73.291 -11.369 5.741 1.00 35.43 83 TYR A C 1
ATOM 694 O O . TYR A 1 84 ? 73.176 -10.385 6.449 1.00 34.91 83 TYR A O 1
ATOM 703 N N . ILE A 1 85 ? 74.256 -12.272 5.874 1.00 38.00 84 ILE A N 1
ATOM 704 C CA . ILE A 1 85 ? 75.134 -12.352 7.030 1.00 39.88 84 ILE A CA 1
ATOM 705 C C . ILE A 1 85 ? 76.499 -12.683 6.505 1.00 40.82 84 ILE A C 1
ATOM 706 O O . ILE A 1 85 ? 76.677 -13.712 5.836 1.00 39.70 84 ILE A O 1
ATOM 711 N N . ASN A 1 86 ? 77.475 -11.838 6.822 1.00 42.63 85 ASN A N 1
ATOM 712 C CA . ASN A 1 86 ? 78.850 -12.103 6.384 1.00 44.01 85 ASN A CA 1
ATOM 713 C C . ASN A 1 86 ? 78.962 -12.400 4.879 1.00 43.75 85 ASN A C 1
ATOM 714 O O . ASN A 1 86 ? 79.563 -13.374 4.460 1.00 43.33 85 ASN A O 1
ATOM 719 N N . ASN A 1 87 ? 78.364 -11.529 4.068 1.00 44.34 86 ASN A N 1
ATOM 720 C CA . ASN A 1 87 ? 78.350 -11.708 2.591 1.00 44.58 86 ASN A CA 1
ATOM 721 C C . ASN A 1 87 ? 77.867 -13.086 2.068 1.00 42.49 86 ASN A C 1
ATOM 722 O O . ASN A 1 87 ? 78.326 -13.543 1.013 1.00 42.90 86 ASN A O 1
ATOM 727 N N . VAL A 1 88 ? 76.977 -13.754 2.811 1.00 40.52 87 VAL A N 1
ATOM 728 C CA . VAL A 1 88 ? 76.238 -14.937 2.306 1.00 38.58 87 VAL A CA 1
ATOM 729 C C . VAL A 1 88 ? 74.762 -14.584 2.403 1.00 37.01 87 VAL A C 1
ATOM 730 O O . VAL A 1 88 ? 74.310 -14.052 3.419 1.00 36.65 87 VAL A O 1
ATOM 734 N N . LEU A 1 89 ? 74.036 -14.782 1.296 1.00 35.38 88 LEU A N 1
ATOM 735 C CA . LEU A 1 89 ? 72.574 -14.590 1.248 1.00 33.53 88 LEU A CA 1
ATOM 736 C C . LEU A 1 89 ? 71.916 -15.957 1.440 1.00 32.00 88 LEU A C 1
ATOM 737 O O . LEU A 1 89 ? 72.060 -16.851 0.604 1.00 32.39 88 LEU A O 1
ATOM 742 N N . TYR A 1 90 ? 71.222 -16.114 2.553 1.00 30.01 89 TYR A N 1
ATOM 743 C CA . TYR A 1 90 ? 70.462 -17.323 2.857 1.00 28.60 89 TYR A CA 1
ATOM 744 C C . TYR A 1 90 ? 69.018 -17.042 2.466 1.00 26.59 89 TYR A C 1
ATOM 745 O O . TYR A 1 90 ? 68.428 -16.062 2.911 1.00 25.67 89 TYR A O 1
ATOM 754 N N . ILE A 1 91 ? 68.459 -17.902 1.623 1.00 24.95 90 ILE A N 1
ATOM 755 C CA . ILE A 1 91 ? 67.056 -17.767 1.221 1.00 23.25 90 ILE A CA 1
ATOM 756 C C . ILE A 1 91 ? 66.237 -18.804 1.972 1.00 22.06 90 ILE A C 1
ATOM 757 O O . ILE A 1 91 ? 66.509 -19.993 1.897 1.00 22.52 90 ILE A O 1
ATOM 762 N N . ILE A 1 92 ? 65.196 -18.374 2.663 1.00 21.07 91 ILE A N 1
ATOM 763 C CA . ILE A 1 92 ? 64.586 -19.232 3.648 1.00 19.68 91 ILE A CA 1
ATOM 764 C C . ILE A 1 92 ? 63.157 -19.557 3.302 1.00 19.15 91 ILE A C 1
ATOM 765 O O . ILE A 1 92 ? 62.351 -18.660 3.043 1.00 20.02 91 ILE A O 1
ATOM 770 N N . ASP A 1 93 ? 62.826 -20.829 3.378 1.00 18.61 92 ASP A N 1
ATOM 771 C CA . ASP A 1 93 ? 61.425 -21.288 3.268 1.00 19.80 92 ASP A CA 1
ATOM 772 C C . ASP A 1 93 ? 60.980 -22.090 4.503 1.00 18.85 92 ASP A C 1
ATOM 773 O O . ASP A 1 93 ? 61.684 -22.957 4.971 1.00 18.94 92 ASP A O 1
ATOM 778 N N . TYR A 1 94 ? 59.794 -21.797 5.008 1.00 18.25 93 TYR A N 1
ATOM 779 C CA . TYR A 1 94 ? 59.216 -22.573 6.086 1.00 18.16 93 TYR A CA 1
ATOM 780 C C . TYR A 1 94 ? 58.407 -23.737 5.495 1.00 18.42 93 TYR A C 1
ATOM 781 O O . TYR A 1 94 ? 57.768 -23.556 4.483 1.00 19.68 93 TYR A O 1
ATOM 790 N N . LYS A 1 95 ? 58.407 -24.896 6.148 1.00 19.11 94 LYS A N 1
ATOM 791 C CA . LYS A 1 95 ? 57.510 -26.005 5.839 1.00 19.49 94 LYS A CA 1
ATOM 792 C C . LYS A 1 95 ? 57.004 -26.634 7.116 1.00 19.80 94 LYS A C 1
ATOM 793 O O . LYS A 1 95 ? 57.748 -26.760 8.083 1.00 19.55 94 LYS A O 1
ATOM 799 N N . VAL A 1 96 ? 55.742 -27.023 7.120 1.00 19.87 95 VAL A N 1
ATOM 800 C CA . VAL A 1 96 ? 55.179 -27.851 8.190 1.00 21.33 95 VAL A CA 1
ATOM 801 C C . VAL A 1 96 ? 54.687 -29.108 7.475 1.00 23.05 95 VAL A C 1
ATOM 802 O O . VAL A 1 96 ? 53.731 -29.050 6.730 1.00 23.91 95 VAL A O 1
ATOM 806 N N . SER A 1 97 ? 55.382 -30.222 7.636 1.00 23.32 96 SER A N 1
ATOM 807 C CA . SER A 1 97 ? 55.012 -31.419 6.906 1.00 24.14 96 SER A CA 1
ATOM 808 C C . SER A 1 97 ? 55.714 -32.592 7.489 1.00 25.24 96 SER A C 1
ATOM 809 O O . SER A 1 97 ? 56.858 -32.465 7.929 1.00 22.98 96 SER A O 1
ATOM 812 N N . VAL A 1 98 ? 55.018 -33.745 7.462 1.00 26.49 97 VAL A N 1
ATOM 813 C CA . VAL A 1 98 ? 55.605 -35.055 7.835 1.00 27.29 97 VAL A CA 1
ATOM 814 C C . VAL A 1 98 ? 56.531 -35.627 6.792 1.00 28.07 97 VAL A C 1
ATOM 815 O O . VAL A 1 98 ? 57.181 -36.631 7.042 1.00 30.27 97 VAL A O 1
ATOM 819 N N . SER A 1 99 ? 56.633 -35.004 5.625 1.00 27.86 98 SER A N 1
ATOM 820 C CA . SER A 1 99 ? 57.541 -35.521 4.633 1.00 27.76 98 SER A CA 1
ATOM 821 C C . SER A 1 99 ? 58.310 -34.398 3.954 1.00 27.28 98 SER A C 1
ATOM 822 O O . SER A 1 99 ? 57.984 -33.210 4.059 1.00 25.83 98 SER A O 1
ATOM 825 N N . ASN A 1 100 ? 59.313 -34.797 3.213 1.00 27.46 99 ASN A N 1
ATOM 826 C CA . ASN A 1 100 ? 60.187 -33.835 2.567 1.00 27.97 99 ASN A CA 1
ATOM 827 C C . ASN A 1 100 ? 59.775 -33.534 1.166 1.00 28.20 99 ASN A C 1
ATOM 828 O O . ASN A 1 100 ? 60.448 -32.775 0.498 1.00 29.36 99 ASN A O 1
ATOM 833 N N . GLU A 1 101 ? 58.667 -34.084 0.702 1.00 28.91 100 GLU A N 1
ATOM 834 C CA . GLU A 1 101 ? 58.328 -33.905 -0.706 1.00 29.79 100 GLU A CA 1
ATOM 835 C C . GLU A 1 101 ? 58.173 -32.453 -1.109 1.00 28.29 100 GLU A C 1
ATOM 836 O O . GLU A 1 101 ? 58.717 -32.050 -2.107 1.00 27.32 100 GLU A O 1
ATOM 842 N N . SER A 1 102 ? 57.400 -31.668 -0.355 1.00 27.35 101 SER A N 1
ATOM 843 C CA . SER A 1 102 ? 57.192 -30.262 -0.718 1.00 26.62 101 SER A CA 1
ATOM 844 C C . SER A 1 102 ? 58.512 -29.514 -0.599 1.00 26.04 101 SER A C 1
ATOM 845 O O . SER A 1 102 ? 58.764 -28.606 -1.364 1.00 24.66 101 SER A O 1
ATOM 848 N N . SER A 1 103 ? 59.378 -29.948 0.318 1.00 25.27 102 SER A N 1
ATOM 849 C CA . SER A 1 103 ? 60.637 -29.253 0.522 1.00 25.37 102 SER A CA 1
ATOM 850 C C . SER A 1 103 ? 61.546 -29.447 -0.661 1.00 25.67 102 SER A C 1
ATOM 851 O O . SER A 1 103 ? 62.249 -28.532 -1.033 1.00 25.46 102 SER A O 1
ATOM 854 N N . VAL A 1 104 ? 61.576 -30.653 -1.232 1.00 25.83 103 VAL A N 1
ATOM 855 C CA . VAL A 1 104 ? 62.443 -30.896 -2.407 1.00 25.57 103 VAL A CA 1
ATOM 856 C C . VAL A 1 104 ? 62.045 -30.046 -3.613 1.00 24.90 103 VAL A C 1
ATOM 857 O O . VAL A 1 104 ? 62.893 -29.526 -4.321 1.00 26.24 103 VAL A O 1
ATOM 861 N N . ILE A 1 105 ? 60.743 -29.886 -3.813 1.00 25.04 104 ILE A N 1
ATOM 862 C CA . ILE A 1 105 ? 60.181 -29.085 -4.902 1.00 24.79 104 ILE A CA 1
ATOM 863 C C . ILE A 1 105 ? 60.639 -27.639 -4.764 1.00 24.36 104 ILE A C 1
ATOM 864 O O . ILE A 1 105 ? 61.257 -27.079 -5.682 1.00 24.74 104 ILE A O 1
ATOM 869 N N . THR A 1 106 ? 60.424 -27.053 -3.584 1.00 23.68 105 THR A N 1
ATOM 870 C CA . THR A 1 106 ? 60.802 -25.672 -3.346 1.00 22.52 105 THR A CA 1
ATOM 871 C C . THR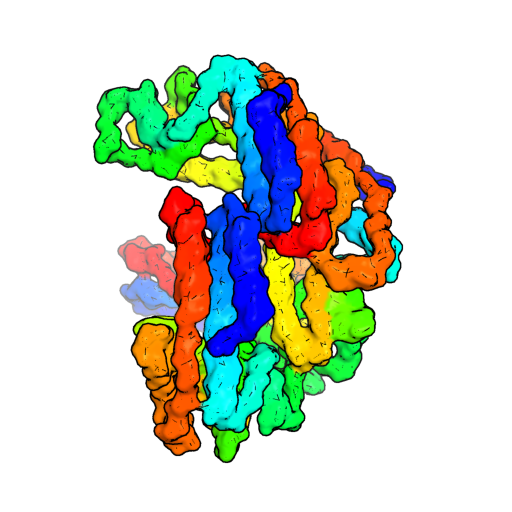 A 1 106 ? 62.318 -25.509 -3.458 1.00 23.06 105 THR A C 1
ATOM 872 O O . THR A 1 106 ? 62.787 -24.610 -4.128 1.00 22.15 105 THR A O 1
ATOM 876 N N . TYR A 1 107 ? 63.084 -26.425 -2.865 1.00 23.74 106 TYR A N 1
ATOM 877 C CA . TYR A 1 107 ? 64.561 -26.362 -2.950 1.00 24.13 106 TYR A CA 1
ATOM 878 C C . TYR A 1 107 ? 65.058 -26.345 -4.408 1.00 23.57 106 TYR A C 1
ATOM 879 O O . TYR A 1 107 ? 65.813 -25.485 -4.782 1.00 23.84 106 TYR A O 1
ATOM 888 N N . ASP A 1 108 ? 64.644 -27.310 -5.210 1.00 25.35 107 ASP A N 1
ATOM 889 C CA . ASP A 1 108 ? 65.112 -27.426 -6.605 1.00 25.88 107 ASP A CA 1
ATOM 890 C C . ASP A 1 108 ? 64.767 -26.177 -7.389 1.00 26.12 107 ASP A C 1
ATOM 891 O O . ASP A 1 108 ? 65.666 -25.596 -8.021 1.00 26.39 107 ASP A O 1
ATOM 896 N N . LYS A 1 109 ? 63.525 -25.688 -7.237 1.00 25.22 108 LYS A N 1
ATOM 897 C CA . LYS A 1 109 ? 63.074 -24.434 -7.872 1.00 25.57 108 LYS A CA 1
ATOM 898 C C . LYS A 1 109 ? 63.921 -23.220 -7.471 1.00 25.13 108 LYS A C 1
ATOM 899 O O . LYS A 1 109 ? 64.522 -22.573 -8.312 1.00 25.18 108 LYS A O 1
ATOM 905 N N . TYR A 1 110 ? 64.007 -22.946 -6.177 1.00 24.81 109 TYR A N 1
ATOM 906 C CA . TYR A 1 110 ? 64.782 -21.824 -5.666 1.00 24.94 109 TYR A CA 1
ATOM 907 C C . TYR A 1 110 ? 66.290 -21.950 -5.981 1.00 25.14 109 TYR A C 1
ATOM 908 O O . TYR A 1 110 ? 66.968 -20.967 -6.304 1.00 24.37 109 TYR A O 1
ATOM 917 N N . TYR A 1 111 ? 66.831 -23.150 -5.852 1.00 26.04 110 TYR A N 1
ATOM 918 C CA . TYR A 1 111 ? 68.242 -23.348 -6.186 1.00 26.65 110 TYR A CA 1
ATOM 919 C C . TYR A 1 111 ? 68.488 -23.000 -7.659 1.00 27.43 110 TYR A C 1
ATOM 920 O O . TYR A 1 111 ? 69.327 -22.144 -7.959 1.00 28.21 110 TYR A O 1
ATOM 929 N N . GLU A 1 112 ? 67.726 -23.609 -8.558 1.00 28.08 111 GLU A N 1
ATOM 930 C CA . GLU A 1 112 ? 67.881 -23.348 -10.014 1.00 30.01 111 GLU A CA 1
ATOM 931 C C . GLU A 1 112 ? 67.737 -21.879 -10.375 1.00 28.55 111 GLU A C 1
ATOM 932 O O . GLU A 1 112 ? 68.529 -21.354 -11.159 1.00 28.66 111 GLU A O 1
ATOM 938 N N . LEU A 1 113 ? 66.720 -21.215 -9.832 1.00 27.91 112 LEU A N 1
ATOM 939 C CA . LEU A 1 113 ? 66.424 -19.863 -10.259 1.00 27.05 112 LEU A CA 1
ATOM 940 C C . LEU A 1 113 ? 67.338 -18.821 -9.696 1.00 27.69 112 LEU A C 1
ATOM 941 O O . LEU A 1 113 ? 67.285 -17.651 -10.133 1.00 28.15 112 LEU A O 1
ATOM 946 N N . THR A 1 114 ? 68.192 -19.203 -8.738 1.00 26.97 113 THR A N 1
ATOM 947 C CA . THR A 1 114 ? 69.105 -18.237 -8.108 1.00 26.01 113 THR A CA 1
ATOM 948 C C . THR A 1 114 ? 70.574 -18.434 -8.528 1.00 26.30 113 THR A C 1
ATOM 949 O O . THR A 1 114 ? 71.455 -17.714 -8.076 1.00 27.06 113 THR A O 1
ATOM 953 N N . ARG A 1 115 ? 70.857 -19.376 -9.401 1.00 27.43 114 ARG A N 1
ATOM 954 C CA . ARG A 1 115 ? 72.249 -19.592 -9.775 1.00 28.59 114 ARG A CA 1
ATOM 955 C C . ARG A 1 115 ? 72.796 -18.381 -10.531 1.00 29.18 114 ARG A C 1
ATOM 956 O O . ARG A 1 115 ? 73.893 -17.864 -10.201 1.00 28.41 114 ARG A O 1
ATOM 964 N N . ASP A 1 116 ? 72.038 -17.908 -11.534 1.00 29.95 115 ASP A N 1
ATOM 965 C CA . ASP A 1 116 ? 72.576 -16.834 -12.363 1.00 30.83 115 ASP A CA 1
ATOM 966 C C . ASP A 1 116 ? 72.723 -15.528 -11.617 1.00 30.06 115 ASP A C 1
ATOM 967 O O . ASP A 1 116 ? 73.732 -14.827 -11.763 1.00 30.14 115 ASP A O 1
ATOM 972 N N . ILE A 1 117 ? 71.753 -15.188 -10.789 1.00 29.35 116 ILE A N 1
ATOM 973 C CA . ILE A 1 117 ? 71.894 -13.965 -10.018 1.00 29.64 116 ILE A CA 1
ATOM 974 C C . ILE A 1 117 ? 73.008 -14.097 -8.972 1.00 30.12 116 ILE A C 1
ATOM 975 O O . ILE A 1 117 ? 73.646 -13.110 -8.616 1.00 30.50 116 ILE A O 1
ATOM 980 N N . SER A 1 118 ? 73.281 -15.297 -8.501 1.00 31.32 117 SER A N 1
ATOM 981 C CA . SER A 1 118 ? 74.458 -15.463 -7.608 1.00 32.62 117 SER A CA 1
ATOM 982 C C . SER A 1 118 ? 75.778 -15.081 -8.328 1.00 32.92 117 SER A C 1
ATOM 983 O O . SER A 1 118 ? 76.593 -14.342 -7.799 1.00 32.46 117 SER A O 1
ATOM 986 N N . ASP A 1 119 ? 75.967 -15.582 -9.544 1.00 35.62 118 ASP A N 1
ATOM 987 C CA . ASP A 1 119 ? 77.176 -15.250 -10.355 1.00 36.52 118 ASP A CA 1
ATOM 988 C C . ASP A 1 119 ? 77.300 -13.763 -10.672 1.00 37.57 118 ASP A C 1
ATOM 989 O O . ASP A 1 119 ? 78.407 -13.216 -10.615 1.00 39.13 118 ASP A O 1
ATOM 994 N N . ARG A 1 120 ? 76.179 -13.091 -10.961 1.00 37.84 119 ARG A N 1
ATOM 995 C CA . ARG A 1 120 ? 76.207 -11.673 -11.294 1.00 36.97 119 ARG A CA 1
ATOM 996 C C . ARG A 1 120 ? 76.571 -10.816 -10.123 1.00 38.52 119 ARG A C 1
ATOM 997 O O . ARG A 1 120 ? 77.321 -9.826 -10.252 1.00 38.47 119 ARG A O 1
ATOM 1005 N N . LEU A 1 121 ? 75.975 -11.121 -8.971 1.00 38.87 120 LEU A N 1
ATOM 1006 C CA . LEU A 1 121 ? 76.293 -10.353 -7.809 1.00 38.59 120 LEU A CA 1
ATOM 1007 C C . LEU A 1 121 ? 77.595 -10.816 -7.192 1.00 38.36 120 LEU A C 1
ATOM 1008 O O . LEU A 1 121 ? 78.116 -10.110 -6.387 1.00 38.93 120 LEU A O 1
ATOM 1013 N N . SER A 1 122 ? 78.125 -11.967 -7.566 1.00 39.35 121 SER A N 1
ATOM 1014 C CA . SER A 1 122 ? 79.206 -12.596 -6.786 1.00 41.14 121 SER A CA 1
ATOM 1015 C C . SER A 1 122 ? 78.890 -12.569 -5.229 1.00 41.00 121 SER A C 1
ATOM 1016 O O . SER A 1 122 ? 79.641 -11.997 -4.403 1.00 40.80 121 SER A O 1
ATOM 1019 N N . ILE A 1 123 ? 77.723 -13.148 -4.898 1.00 40.15 122 ILE A N 1
ATOM 1020 C CA . ILE A 1 123 ? 77.282 -13.494 -3.548 1.00 38.87 122 ILE A CA 1
ATOM 1021 C C . ILE A 1 123 ? 76.765 -14.930 -3.600 1.00 38.06 122 ILE A C 1
ATOM 1022 O O . ILE A 1 123 ? 75.858 -15.230 -4.376 1.00 38.52 122 ILE A O 1
ATOM 1027 N N . PRO A 1 124 ? 77.366 -15.863 -2.832 1.00 37.09 123 PRO A N 1
ATOM 1028 C CA . PRO A 1 124 ? 76.753 -17.198 -2.865 1.00 35.83 123 PRO A CA 1
ATOM 1029 C C . PRO A 1 124 ? 75.347 -17.147 -2.274 1.00 34.17 123 PRO A C 1
ATOM 1030 O O . PRO A 1 124 ? 75.091 -16.360 -1.363 1.00 33.62 123 PRO A O 1
ATOM 1034 N N . ILE A 1 125 ? 74.439 -17.944 -2.814 1.00 32.29 124 ILE A N 1
ATOM 1035 C CA . ILE A 1 125 ? 73.060 -17.900 -2.365 1.00 30.58 124 ILE A CA 1
ATOM 1036 C C . ILE A 1 125 ? 72.753 -19.265 -1.828 1.00 29.19 124 ILE A C 1
ATOM 1037 O O . ILE A 1 125 ? 72.804 -20.240 -2.556 1.00 26.72 124 ILE A O 1
ATOM 1042 N N . GLU A 1 126 ? 72.480 -19.315 -0.518 1.00 27.92 125 GLU A N 1
ATOM 1043 C CA . GLU A 1 126 ? 72.243 -20.574 0.160 1.00 27.96 125 GLU A CA 1
ATOM 1044 C C . GLU A 1 126 ? 70.736 -20.748 0.383 1.00 25.24 125 GLU A C 1
ATOM 1045 O O . GLU A 1 126 ? 70.047 -19.833 0.890 1.00 25.53 125 GLU A O 1
ATOM 1051 N N . ILE A 1 127 ? 70.208 -21.869 -0.077 1.00 23.38 126 ILE A N 1
ATOM 1052 C CA . ILE A 1 127 ? 68.807 -22.134 0.009 1.00 23.09 126 ILE A CA 1
ATOM 1053 C C . ILE A 1 127 ? 68.550 -22.970 1.269 1.00 22.89 126 ILE A C 1
ATOM 1054 O O . ILE A 1 127 ? 69.065 -24.086 1.391 1.00 21.63 126 ILE A O 1
ATOM 1059 N N . VAL A 1 128 ? 67.699 -22.458 2.158 1.00 21.84 127 VAL A N 1
ATOM 1060 C CA . VAL A 1 128 ? 67.454 -23.103 3.460 1.00 21.30 127 VAL A CA 1
ATOM 1061 C C . VAL A 1 128 ? 65.990 -23.421 3.600 1.00 21.37 127 VAL A C 1
ATOM 1062 O O . VAL A 1 128 ? 65.129 -22.506 3.647 1.00 21.48 127 VAL A O 1
ATOM 1066 N N . ILE A 1 129 ? 65.672 -24.712 3.618 1.00 20.33 128 ILE A N 1
ATOM 1067 C CA . ILE A 1 129 ? 64.308 -25.124 3.900 1.00 19.97 128 ILE A CA 1
ATOM 1068 C C . ILE A 1 129 ? 64.282 -25.513 5.359 1.00 19.31 128 ILE A C 1
ATOM 1069 O O . ILE A 1 129 ? 64.978 -26.423 5.759 1.00 17.22 128 ILE A O 1
ATOM 1074 N N . ILE A 1 130 ? 63.498 -24.793 6.162 1.00 19.71 129 ILE A N 1
ATOM 1075 C CA . ILE A 1 130 ? 63.312 -25.142 7.569 1.00 19.79 129 ILE A CA 1
ATOM 1076 C C . ILE A 1 130 ? 61.960 -25.835 7.768 1.00 20.04 129 ILE A C 1
ATOM 1077 O O . ILE A 1 130 ? 60.901 -25.231 7.642 1.00 19.81 129 ILE A O 1
ATOM 1082 N N . ARG A 1 131 ? 61.999 -27.129 8.019 1.00 20.45 130 ARG A N 1
ATOM 1083 C CA . ARG A 1 131 ? 60.768 -27.914 8.133 1.00 20.48 130 ARG A CA 1
ATOM 1084 C C . ARG A 1 131 ? 60.550 -28.359 9.546 1.00 20.97 130 ARG A C 1
ATOM 1085 O O . ARG A 1 131 ? 61.501 -28.806 10.232 1.00 22.06 130 ARG A O 1
ATOM 1093 N N . ILE A 1 132 ? 59.307 -28.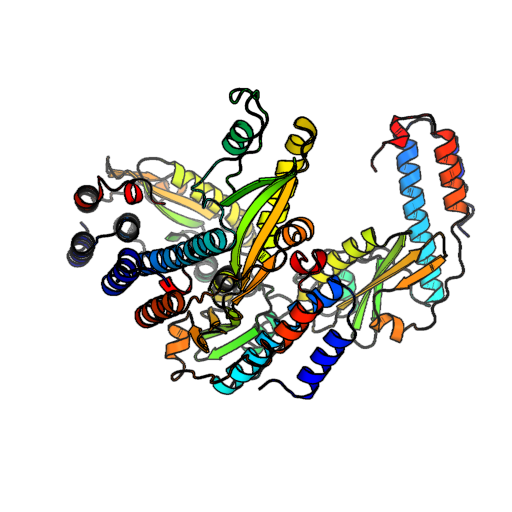233 10.000 1.00 20.37 131 ILE A N 1
ATOM 1094 C CA . ILE A 1 132 ? 58.920 -28.822 11.257 1.00 20.48 131 ILE A CA 1
ATOM 1095 C C . ILE A 1 132 ? 57.960 -29.956 10.959 1.00 21.34 131 ILE A C 1
ATOM 1096 O O . ILE A 1 132 ? 57.034 -29.809 10.184 1.00 20.42 131 ILE A O 1
ATOM 1101 N N . ASP A 1 133 ? 58.215 -31.093 11.572 1.00 22.86 132 ASP A N 1
ATOM 1102 C CA . ASP A 1 133 ? 57.337 -32.232 11.464 1.00 24.79 132 ASP A CA 1
ATOM 1103 C C . ASP A 1 133 ? 56.276 -32.032 12.515 1.00 24.94 132 ASP A C 1
ATOM 1104 O O . ASP A 1 133 ? 56.606 -32.043 13.671 1.00 25.49 132 ASP A O 1
ATOM 1109 N N . PRO A 1 134 ? 55.000 -31.853 12.123 1.00 25.65 133 PRO A N 1
ATOM 1110 C CA . PRO A 1 134 ? 54.041 -31.460 13.137 1.00 26.97 133 PRO A CA 1
ATOM 1111 C C . PRO A 1 134 ? 53.614 -32.553 14.117 1.00 28.89 133 PRO A C 1
ATOM 1112 O O . PRO A 1 134 ? 52.899 -32.238 15.067 1.00 30.46 133 PRO A O 1
ATOM 1116 N N . VAL A 1 135 ? 54.037 -33.803 13.907 1.00 29.76 134 VAL A N 1
ATOM 1117 C CA . VAL A 1 135 ? 53.762 -34.903 14.867 1.00 30.29 134 VAL A CA 1
ATOM 1118 C C . VAL A 1 135 ? 54.891 -35.040 15.895 1.00 30.86 134 VAL A C 1
ATOM 1119 O O . VAL A 1 135 ? 54.668 -35.021 17.111 1.00 32.22 134 VAL A O 1
ATOM 1123 N N . SER A 1 136 ? 56.116 -35.163 15.425 1.00 30.83 135 SER A N 1
ATOM 1124 C CA . SER A 1 136 ? 57.263 -35.222 16.339 1.00 30.61 135 SER A CA 1
ATOM 1125 C C . SER A 1 136 ? 57.623 -33.864 16.886 1.00 30.69 135 SER A C 1
ATOM 1126 O O . SER A 1 136 ? 58.230 -33.775 17.944 1.00 30.32 135 SER A O 1
ATOM 1129 N N . ARG A 1 137 ? 57.280 -32.816 16.131 1.00 30.33 136 ARG A N 1
ATOM 1130 C CA . ARG A 1 137 ? 57.666 -31.435 16.420 1.00 31.43 136 ARG A CA 1
ATOM 1131 C C . ARG A 1 137 ? 59.179 -31.227 16.336 1.00 30.99 136 ARG A C 1
ATOM 1132 O O . ARG A 1 137 ? 59.694 -30.279 16.873 1.00 30.77 136 ARG A O 1
ATOM 1140 N N . ASP A 1 138 ? 59.893 -32.124 15.671 1.00 30.82 137 ASP A N 1
ATOM 1141 C CA . ASP A 1 138 ? 61.308 -31.913 15.425 1.00 31.06 137 ASP A CA 1
ATOM 1142 C C . ASP A 1 138 ? 61.535 -31.005 14.194 1.00 30.19 137 ASP A C 1
ATOM 1143 O O . ASP A 1 138 ? 60.763 -31.008 13.227 1.00 28.61 137 ASP A O 1
ATOM 1148 N N . LEU A 1 139 ? 62.624 -30.260 14.261 1.00 29.00 138 LEU A N 1
ATOM 1149 C CA . LEU A 1 139 ? 63.020 -29.343 13.223 1.00 29.20 138 LEU A CA 1
ATOM 1150 C C . LEU A 1 139 ? 63.981 -30.049 12.275 1.00 27.49 138 LEU A C 1
ATOM 1151 O O . LEU A 1 139 ? 64.892 -30.704 12.705 1.00 27.57 138 LEU A O 1
ATOM 1156 N N . HIS A 1 140 ? 63.783 -29.922 10.979 1.00 26.76 139 HIS A N 1
ATOM 1157 C CA . HIS A 1 140 ? 64.761 -30.449 10.019 1.00 26.52 139 HIS A CA 1
ATOM 1158 C C . HIS A 1 140 ? 65.196 -29.361 9.056 1.00 26.25 139 HIS A C 1
ATOM 1159 O O . HIS A 1 140 ? 64.370 -28.804 8.346 1.00 27.37 139 HIS A O 1
ATOM 1166 N N . ILE A 1 141 ? 66.480 -29.038 9.053 1.00 25.30 140 ILE A N 1
ATOM 1167 C CA . ILE A 1 141 ? 67.013 -27.980 8.220 1.00 25.56 140 ILE A CA 1
ATOM 1168 C C . ILE A 1 141 ? 68.064 -28.594 7.309 1.00 25.95 140 ILE A C 1
ATOM 1169 O O . ILE A 1 141 ? 68.955 -29.298 7.784 1.00 24.93 140 ILE A O 1
ATOM 1174 N N . ASN A 1 142 ? 67.957 -28.381 5.994 1.00 26.06 141 ASN A N 1
ATOM 1175 C CA . ASN A 1 142 ? 68.909 -29.021 5.082 1.00 26.32 141 ASN A CA 1
ATOM 1176 C C . ASN A 1 142 ? 70.292 -28.389 5.189 1.00 26.92 141 ASN A C 1
ATOM 1177 O O . ASN A 1 142 ? 71.260 -29.093 5.114 1.00 27.15 141 ASN A O 1
ATOM 1182 N N . SER A 1 143 ? 70.368 -27.075 5.375 1.00 27.02 142 SER A N 1
ATOM 1183 C CA . SER A 1 143 ? 71.621 -26.312 5.180 1.00 29.51 142 SER A CA 1
ATOM 1184 C C . SER A 1 143 ? 72.581 -26.452 6.348 1.00 30.72 142 SER A C 1
ATOM 1185 O O . SER A 1 143 ? 72.330 -25.901 7.427 1.00 30.54 142 SER A O 1
ATOM 1188 N N . ASP A 1 144 ? 73.661 -27.190 6.139 1.00 32.22 143 ASP A N 1
ATOM 1189 C CA . ASP A 1 144 ? 74.743 -27.301 7.128 1.00 34.64 143 ASP A CA 1
ATOM 1190 C C . ASP A 1 144 ? 75.308 -25.910 7.460 1.00 35.84 143 ASP A C 1
ATOM 1191 O O . ASP A 1 144 ? 75.556 -25.561 8.610 1.00 37.11 143 ASP A O 1
ATOM 1196 N N . ARG A 1 145 ? 75.456 -25.079 6.445 1.00 36.74 144 ARG A N 1
ATOM 1197 C CA . ARG A 1 145 ? 75.988 -23.738 6.646 1.00 36.76 144 ARG A CA 1
ATOM 1198 C C . ARG A 1 145 ? 75.085 -22.886 7.525 1.00 35.80 144 ARG A C 1
ATOM 1199 O O . ARG A 1 145 ? 75.568 -22.116 8.349 1.00 35.36 144 ARG A O 1
ATOM 1207 N N . PHE A 1 146 ? 73.770 -23.000 7.346 1.00 33.82 145 PHE A N 1
ATOM 1208 C CA . PHE A 1 146 ? 72.832 -22.267 8.207 1.00 33.01 145 PHE A CA 1
ATOM 1209 C C . PHE A 1 146 ? 72.936 -22.780 9.622 1.00 33.23 145 PHE A C 1
ATOM 1210 O O . PHE A 1 146 ? 72.880 -22.009 10.570 1.00 31.81 145 PHE A O 1
ATOM 1218 N N . LYS A 1 147 ? 73.061 -24.093 9.764 1.00 34.65 146 LYS A N 1
ATOM 1219 C CA . LYS A 1 147 ? 73.092 -24.675 11.095 1.00 36.49 146 LYS A CA 1
ATOM 1220 C C . LYS A 1 147 ? 74.377 -24.367 11.854 1.00 38.94 146 LYS A C 1
ATOM 1221 O O . LYS A 1 147 ? 74.350 -24.374 13.066 1.00 40.49 146 LYS A O 1
ATOM 1227 N N . GLU A 1 148 ? 75.482 -24.067 11.175 1.00 41.12 147 GLU A N 1
ATOM 1228 C CA . GLU A 1 148 ? 76.682 -23.560 11.883 1.00 42.61 147 GLU A CA 1
ATOM 1229 C C . GLU A 1 148 ? 76.413 -22.195 12.513 1.00 42.87 147 GLU A C 1
ATOM 1230 O O . GLU A 1 148 ? 76.867 -21.948 13.626 1.00 43.31 147 GLU A O 1
ATOM 1236 N N . LEU A 1 149 ? 75.679 -21.323 11.821 1.00 42.37 148 LEU A N 1
ATOM 1237 C CA . LEU A 1 149 ? 75.305 -20.018 12.375 1.00 42.61 148 LEU A CA 1
ATOM 1238 C C . LEU A 1 149 ? 74.326 -20.071 13.532 1.00 42.73 148 LEU A C 1
ATOM 1239 O O . LEU A 1 149 ? 74.318 -19.188 14.390 1.00 42.50 148 LEU A O 1
ATOM 1244 N N . TYR A 1 150 ? 73.449 -21.065 13.500 1.00 42.95 149 TYR A N 1
ATOM 1245 C CA . TYR A 1 150 ? 72.418 -21.221 14.506 1.00 43.49 149 TYR A CA 1
ATOM 1246 C C . TYR A 1 150 ? 72.416 -22.679 14.966 1.00 44.08 149 TYR A C 1
ATOM 1247 O O . TYR A 1 150 ? 71.617 -23.499 14.494 1.00 43.30 149 TYR A O 1
ATOM 1256 N N . PRO A 1 151 ? 73.342 -23.017 15.867 1.00 45.46 150 PRO A N 1
ATOM 1257 C CA . PRO A 1 151 ? 73.611 -24.444 16.153 1.00 46.17 150 PRO A CA 1
ATOM 1258 C C . PRO A 1 151 ? 72.584 -25.127 17.045 1.00 46.00 150 PRO A C 1
ATOM 1259 O O . PRO A 1 151 ? 72.420 -26.355 16.971 1.00 46.83 150 PRO A O 1
ATOM 1263 N N . THR A 1 152 ? 71.887 -24.387 17.880 1.00 45.59 151 THR A N 1
ATOM 1264 C CA . THR A 1 152 ? 70.801 -25.045 18.592 1.00 45.99 151 THR A CA 1
ATOM 1265 C C . THR A 1 152 ? 69.623 -24.111 18.557 1.00 44.54 151 THR A C 1
ATOM 1266 O O . THR A 1 152 ? 69.661 -23.045 19.130 1.00 45.69 151 THR A O 1
ATOM 1270 N N . ILE A 1 153 ? 68.619 -24.498 17.796 1.00 42.41 152 ILE A N 1
ATOM 1271 C CA . ILE A 1 153 ? 67.443 -23.692 17.581 1.00 40.59 152 ILE A CA 1
ATOM 1272 C C . ILE A 1 153 ? 66.351 -24.447 18.284 1.00 39.97 152 ILE A C 1
ATOM 1273 O O . ILE A 1 153 ? 66.212 -25.634 18.070 1.00 39.24 152 ILE A O 1
ATOM 1278 N N . VAL A 1 154 ? 65.589 -23.759 19.119 1.00 39.76 153 VAL A N 1
ATOM 1279 C CA . VAL A 1 154 ? 64.512 -24.378 19.854 1.00 39.98 153 VAL A CA 1
ATOM 1280 C C . VAL A 1 154 ? 63.243 -23.640 19.523 1.00 39.76 153 VAL A C 1
ATOM 1281 O O . VAL A 1 154 ? 63.128 -22.443 19.758 1.00 39.21 153 VAL A O 1
ATOM 1285 N N . VAL A 1 155 ? 62.308 -24.373 18.941 1.00 39.48 154 VAL A N 1
ATOM 1286 C CA . VAL A 1 155 ? 61.005 -23.850 18.615 1.00 39.31 154 VAL A CA 1
ATOM 1287 C C . VAL A 1 155 ? 60.045 -24.761 19.372 1.00 40.15 154 VAL A C 1
ATOM 1288 O O . VAL A 1 155 ? 59.701 -25.872 18.936 1.00 40.22 154 VAL A O 1
ATOM 1292 N N . ASP A 1 156 ? 59.640 -24.296 20.530 1.00 40.84 155 ASP A N 1
ATOM 1293 C CA . ASP A 1 156 ? 58.886 -25.126 21.417 1.00 42.18 155 ASP A CA 1
ATOM 1294 C C . ASP A 1 156 ? 57.439 -24.799 21.153 1.00 40.81 155 ASP A C 1
ATOM 1295 O O . ASP A 1 156 ? 56.867 -23.934 21.810 1.00 42.02 155 ASP A O 1
ATOM 1300 N N . ILE A 1 157 ? 56.861 -25.445 20.148 1.00 38.59 156 ILE A N 1
ATOM 1301 C CA . ILE A 1 157 ? 55.451 -25.246 19.874 1.00 37.19 156 ILE A CA 1
ATOM 1302 C C . ILE A 1 157 ? 54.757 -26.554 19.592 1.00 35.43 156 ILE A C 1
ATOM 1303 O O . ILE A 1 157 ? 55.394 -27.584 19.393 1.00 34.91 156 ILE A O 1
ATOM 1308 N N . ASN A 1 158 ? 53.441 -26.494 19.562 1.00 33.99 157 ASN A N 1
ATOM 1309 C CA . ASN A 1 158 ? 52.682 -27.590 18.997 1.00 33.79 157 ASN A CA 1
ATOM 1310 C C . ASN A 1 158 ? 51.520 -27.071 18.210 1.00 31.86 157 ASN A C 1
ATOM 1311 O O . ASN A 1 158 ? 51.137 -25.911 18.311 1.00 32.03 157 ASN A O 1
ATOM 1316 N N . PHE A 1 159 ? 50.931 -27.985 17.477 1.00 30.58 158 PHE A N 1
ATOM 1317 C CA . PHE A 1 159 ? 49.887 -27.670 16.540 1.00 29.15 158 PHE A CA 1
ATOM 1318 C C . PHE A 1 159 ? 48.524 -28.231 16.984 1.00 28.94 158 PHE A C 1
ATOM 1319 O O . PHE A 1 159 ? 47.643 -28.457 16.177 1.00 27.18 158 PHE A O 1
ATOM 1327 N N . ASN A 1 160 ? 48.353 -28.408 18.293 1.00 30.15 159 ASN A N 1
ATOM 1328 C CA . ASN A 1 160 ? 47.130 -29.000 18.839 1.00 31.19 159 ASN A CA 1
ATOM 1329 C C . ASN A 1 160 ? 45.860 -28.271 18.467 1.00 30.32 159 ASN A C 1
ATOM 1330 O O . ASN A 1 160 ? 44.866 -28.907 18.200 1.00 29.51 159 ASN A O 1
ATOM 1335 N N . GLN A 1 161 ? 45.887 -26.952 18.430 1.00 30.95 160 GLN A N 1
ATOM 1336 C CA . GLN A 1 161 ? 44.669 -26.198 18.084 1.00 32.37 160 GLN A CA 1
ATOM 1337 C C . GLN A 1 161 ? 44.251 -26.419 16.613 1.00 31.65 160 GLN A C 1
ATOM 1338 O O . GLN A 1 161 ? 43.071 -26.509 16.291 1.00 30.75 160 GLN A O 1
ATOM 1344 N N . PHE A 1 162 ? 45.240 -26.496 15.725 1.00 30.94 161 PHE A N 1
ATOM 1345 C CA . PHE A 1 162 ? 44.980 -26.764 14.311 1.00 30.35 161 PHE A CA 1
ATOM 1346 C C . PHE A 1 162 ? 44.393 -28.157 14.144 1.00 31.13 161 PHE A C 1
ATOM 1347 O O . PHE A 1 162 ? 43.434 -28.337 13.420 1.00 30.34 161 PHE A O 1
ATOM 1355 N N . PHE A 1 163 ? 44.964 -29.135 14.841 1.00 32.55 162 PHE A N 1
ATOM 1356 C CA . PHE A 1 163 ? 44.418 -30.471 14.833 1.00 34.33 162 PHE A CA 1
ATOM 1357 C C . PHE A 1 163 ? 42.971 -30.478 15.363 1.00 34.12 162 PHE A C 1
ATOM 1358 O O . PHE A 1 163 ? 42.142 -31.122 14.782 1.00 34.90 162 PHE A O 1
ATOM 1366 N N . ASP A 1 164 ? 42.682 -29.756 16.435 1.00 33.82 163 ASP A N 1
ATOM 1367 C CA . ASP A 1 164 ? 41.341 -29.737 16.990 1.00 33.96 163 ASP A CA 1
ATOM 1368 C C . ASP A 1 164 ? 40.348 -29.098 16.012 1.00 33.78 163 ASP A C 1
ATOM 1369 O O . ASP A 1 164 ? 39.233 -29.603 15.809 1.00 33.01 163 ASP A O 1
ATOM 1374 N N . LEU A 1 165 ? 40.739 -27.981 15.414 1.00 32.70 164 LEU A N 1
ATOM 1375 C CA . LEU A 1 165 ? 39.869 -27.353 14.452 1.00 32.69 164 LEU A CA 1
ATOM 1376 C C . LEU A 1 165 ? 39.633 -28.270 13.253 1.00 32.73 164 LEU A C 1
ATOM 1377 O O . LEU A 1 165 ? 38.561 -28.315 12.703 1.00 32.82 164 LEU A O 1
ATOM 1382 N N . LYS A 1 166 ? 40.624 -29.024 12.850 1.00 33.40 165 LYS A N 1
ATOM 1383 C CA . LYS A 1 166 ? 40.412 -29.891 11.723 1.00 34.37 165 LYS A CA 1
ATOM 1384 C C . LYS A 1 166 ? 39.461 -31.053 12.070 1.00 34.82 165 LYS A C 1
ATOM 1385 O O . LYS A 1 166 ? 38.669 -31.445 11.250 1.00 33.70 165 LYS A O 1
ATOM 1391 N N . GLN A 1 167 ? 39.539 -31.599 13.277 1.00 36.19 166 GLN A N 1
ATOM 1392 C CA . GLN A 1 167 ? 38.551 -32.623 13.691 1.00 37.31 166 GLN A CA 1
ATOM 1393 C C . GLN A 1 167 ? 37.126 -32.075 13.758 1.00 36.80 166 GLN A C 1
ATOM 1394 O O . GLN A 1 167 ? 36.236 -32.721 13.288 1.00 37.02 166 GLN A O 1
ATOM 1400 N N . LEU A 1 168 ? 36.922 -30.880 14.295 1.00 36.74 167 LEU A N 1
ATOM 1401 C CA . LEU A 1 168 ? 35.618 -30.249 14.218 1.00 37.97 167 LEU A CA 1
ATOM 1402 C C . LEU A 1 168 ? 35.119 -30.233 12.781 1.00 37.76 167 LEU A C 1
ATOM 1403 O O . LEU A 1 168 ? 33.994 -30.641 12.510 1.00 37.23 167 LEU A O 1
ATOM 1408 N N . LEU A 1 169 ? 35.983 -29.800 11.861 1.00 37.22 168 LEU A N 1
ATOM 1409 C CA . LEU A 1 169 ? 35.624 -29.745 10.451 1.00 36.13 168 LEU A CA 1
ATOM 1410 C C . LEU A 1 169 ? 35.251 -31.125 9.921 1.00 36.24 168 LEU A C 1
ATOM 1411 O O . LEU A 1 169 ? 34.206 -31.275 9.303 1.00 34.17 168 LEU A O 1
ATOM 1416 N N . TYR A 1 170 ? 36.081 -32.134 10.170 1.00 37.63 169 TYR A N 1
ATOM 1417 C CA . TYR A 1 170 ? 35.759 -33.508 9.707 1.00 39.70 169 TYR A CA 1
ATOM 1418 C C . TYR A 1 170 ? 34.559 -34.126 10.448 1.00 41.11 169 TYR A C 1
ATOM 1419 O O . TYR A 1 170 ? 33.847 -34.918 9.881 1.00 41.52 169 TYR A O 1
ATOM 1428 N N . GLU A 1 171 ? 34.299 -33.730 11.692 1.00 43.07 170 GLU A N 1
ATOM 1429 C CA . GLU A 1 171 ? 33.128 -34.245 12.394 1.00 44.42 170 GLU A CA 1
ATOM 1430 C C . GLU A 1 171 ? 31.889 -33.773 11.682 1.00 43.97 170 GLU A C 1
ATOM 1431 O O . GLU A 1 171 ? 30.913 -34.522 11.580 1.00 44.71 170 GLU A O 1
ATOM 1437 N N . LYS A 1 172 ? 31.932 -32.533 11.189 1.00 42.54 171 LYS A N 1
ATOM 1438 C CA . LYS A 1 172 ? 30.800 -31.934 10.505 1.00 41.56 171 LYS A CA 1
ATOM 1439 C C . LYS A 1 172 ? 30.652 -32.283 9.004 1.00 40.56 171 LYS A C 1
ATOM 1440 O O . LYS A 1 172 ? 29.544 -32.305 8.483 1.00 40.95 171 LYS A O 1
ATOM 1446 N N . PHE A 1 173 ? 31.748 -32.567 8.309 1.00 39.00 172 PHE A N 1
ATOM 1447 C CA . PHE A 1 173 ? 31.702 -32.829 6.870 1.00 37.08 172 PHE A CA 1
ATOM 1448 C C . PHE A 1 173 ? 32.249 -34.202 6.503 1.00 36.95 172 PHE A C 1
ATOM 1449 O O . PHE A 1 173 ? 32.450 -34.512 5.324 1.00 35.66 172 PHE A O 1
ATOM 1457 N N . GLY A 1 174 ? 32.440 -35.059 7.498 1.00 37.01 173 GLY A N 1
ATOM 1458 C CA . GLY A 1 174 ? 33.072 -36.353 7.263 1.00 37.34 173 GLY A CA 1
ATOM 1459 C C . GLY A 1 174 ? 32.300 -37.347 6.416 1.00 37.59 173 GLY A C 1
ATOM 1460 O O . GLY A 1 174 ? 32.884 -38.320 5.915 1.00 36.25 173 GLY A O 1
ATOM 1461 N N . ASP A 1 175 ? 30.993 -37.128 6.272 1.00 38.84 174 ASP A N 1
ATOM 1462 C CA . ASP A 1 175 ? 30.161 -37.951 5.362 1.00 40.10 174 ASP A CA 1
ATOM 1463 C C . ASP A 1 175 ? 29.652 -37.197 4.149 1.00 39.36 174 ASP A C 1
ATOM 1464 O O . ASP A 1 175 ? 28.696 -37.621 3.521 1.00 40.57 174 ASP A O 1
ATOM 1469 N N . ASP A 1 176 ? 30.300 -36.090 3.815 1.00 38.31 175 ASP A N 1
ATOM 1470 C CA . ASP A 1 176 ? 30.004 -35.332 2.614 1.00 37.43 175 ASP A CA 1
ATOM 1471 C C . ASP A 1 176 ? 31.048 -35.697 1.551 1.00 36.52 175 ASP A C 1
ATOM 1472 O O . ASP A 1 176 ? 32.201 -35.269 1.621 1.00 35.31 175 ASP A O 1
ATOM 1477 N N . GLU A 1 177 ? 30.638 -36.518 0.583 1.00 35.83 176 GLU A N 1
ATOM 1478 C CA . GLU A 1 177 ? 31.528 -37.051 -0.448 1.00 35.68 176 GLU A CA 1
ATOM 1479 C C . GLU A 1 177 ? 32.225 -35.951 -1.228 1.00 35.48 176 GLU A C 1
ATOM 1480 O O . GLU A 1 177 ? 33.401 -36.073 -1.555 1.00 34.66 176 GLU A O 1
ATOM 1486 N N . GLU A 1 178 ? 31.501 -34.874 -1.526 1.00 35.41 177 GLU A N 1
ATOM 1487 C CA . GLU A 1 178 ? 32.123 -33.710 -2.161 1.00 36.39 177 GLU A CA 1
ATOM 1488 C C . GLU A 1 178 ? 33.284 -33.165 -1.341 1.00 34.80 177 GLU A C 1
ATOM 1489 O O . GLU A 1 178 ? 34.307 -32.790 -1.903 1.00 35.33 177 GLU A O 1
ATOM 1495 N N . PHE A 1 179 ? 33.142 -33.120 -0.024 1.00 32.96 178 PHE A N 1
ATOM 1496 C CA . PHE A 1 179 ? 34.218 -32.575 0.815 1.00 31.05 178 PHE A CA 1
ATOM 1497 C C . PHE A 1 179 ? 35.427 -33.477 0.791 1.00 29.61 178 PHE A C 1
ATOM 1498 O O . PHE A 1 179 ? 36.555 -33.040 0.596 1.00 27.42 178 PHE A O 1
ATOM 1506 N N . LEU A 1 180 ? 35.156 -34.761 0.972 1.00 28.73 179 LEU A N 1
ATOM 1507 C CA . LEU A 1 180 ? 36.207 -35.722 1.141 1.00 28.65 179 LEU A CA 1
ATOM 1508 C C . LEU A 1 180 ? 37.157 -35.759 -0.021 1.00 29.24 179 LEU A C 1
ATOM 1509 O O . LEU A 1 180 ? 38.313 -35.989 0.211 1.00 28.82 179 LEU A O 1
ATOM 1514 N N . LEU A 1 181 ? 36.685 -35.522 -1.244 1.00 31.22 180 LEU A N 1
ATOM 1515 C CA . LEU A 1 181 ? 37.560 -35.538 -2.425 1.00 33.23 180 LEU A CA 1
ATOM 1516 C C . LEU A 1 181 ? 37.730 -34.149 -3.063 1.00 35.22 180 LEU A C 1
ATOM 1517 O O . LEU A 1 181 ? 38.201 -34.021 -4.188 1.00 34.97 180 LEU A O 1
ATOM 1522 N N . LYS A 1 182 ? 37.406 -33.096 -2.324 1.00 38.57 181 LYS A N 1
ATOM 1523 C CA . LYS A 1 182 ? 37.535 -31.711 -2.852 1.00 40.85 181 LYS A CA 1
ATOM 1524 C C . LYS A 1 182 ? 38.990 -31.273 -2.887 1.00 42.87 181 LYS A C 1
ATOM 1525 O O . LYS A 1 182 ? 39.726 -31.401 -1.892 1.00 41.03 181 LYS A O 1
ATOM 1531 N N . VAL A 1 183 ? 39.368 -30.722 -4.039 1.00 45.99 182 VAL A N 1
ATOM 1532 C CA . VAL A 1 183 ? 40.684 -30.116 -4.257 1.00 48.52 182 VAL A CA 1
ATOM 1533 C C . VAL A 1 183 ? 40.824 -28.706 -3.659 1.00 50.34 182 VAL A C 1
ATOM 1534 O O . VAL A 1 183 ? 39.944 -27.842 -3.870 1.00 50.38 182 VAL A O 1
ATOM 1538 N N . ALA A 1 184 ? 41.948 -28.498 -2.948 1.00 52.52 183 ALA A N 1
ATOM 1539 C CA . ALA A 1 184 ? 42.412 -27.185 -2.428 1.00 53.70 183 ALA A CA 1
ATOM 1540 C C . ALA A 1 184 ? 41.605 -25.959 -2.888 1.00 54.72 183 ALA A C 1
ATOM 1541 O O . ALA A 1 184 ? 41.726 -25.517 -4.045 1.00 56.61 183 ALA A O 1
ATOM 1543 N N . GLY B 1 1 ? 49.564 -54.856 16.507 1.00 54.41 0 GLY B N 1
ATOM 1544 C CA . GLY B 1 1 ? 50.632 -54.086 15.839 1.00 54.19 0 GLY B CA 1
ATOM 1545 C C . GLY B 1 1 ? 51.342 -54.790 14.701 1.00 54.46 0 GLY B C 1
ATOM 1546 O O . GLY B 1 1 ? 50.948 -55.844 14.245 1.00 54.13 0 GLY B O 1
ATOM 1547 N N . MET B 1 2 ? 52.412 -54.148 14.265 1.00 54.99 1 MET B N 1
ATOM 1548 C CA . MET B 1 2 ? 53.355 -54.627 13.268 1.00 55.64 1 MET B CA 1
ATOM 1549 C C . MET B 1 2 ? 54.040 -55.931 13.676 1.00 56.01 1 MET B C 1
ATOM 1550 O O . MET B 1 2 ? 54.562 -56.042 14.790 1.00 55.40 1 MET B O 1
ATOM 1555 N N . ASP B 1 3 ? 54.065 -56.905 12.770 1.00 56.97 2 ASP B N 1
ATOM 1556 C CA . ASP B 1 3 ? 54.750 -58.191 13.009 1.00 58.06 2 ASP B CA 1
ATOM 1557 C C . ASP B 1 3 ? 56.135 -57.936 13.643 1.00 57.79 2 ASP B C 1
ATOM 1558 O O . ASP B 1 3 ? 56.822 -57.006 13.230 1.00 58.08 2 ASP B O 1
ATOM 1563 N N . TYR B 1 4 ? 56.544 -58.742 14.627 1.00 57.51 3 TYR B N 1
ATOM 1564 C CA . TYR B 1 4 ? 57.835 -58.543 15.346 1.00 57.26 3 TYR B CA 1
ATOM 1565 C C . TYR B 1 4 ? 59.109 -58.794 14.480 1.00 56.51 3 TYR B C 1
ATOM 1566 O O . TYR B 1 4 ? 60.141 -58.118 14.650 1.00 56.14 3 TYR B O 1
ATOM 1575 N N . GLN B 1 5 ? 59.038 -59.773 13.581 1.00 55.11 4 GLN B N 1
ATOM 1576 C CA . GLN B 1 5 ? 60.117 -60.032 12.610 1.00 54.59 4 GLN B CA 1
ATOM 1577 C C . GLN B 1 5 ? 60.354 -58.791 11.729 1.00 52.19 4 GLN B C 1
ATOM 1578 O O . GLN B 1 5 ? 61.483 -58.405 11.471 1.00 51.71 4 GLN B O 1
ATOM 1584 N N . GLU B 1 6 ? 59.259 -58.195 11.276 1.00 49.76 5 GLU B N 1
ATOM 1585 C CA . GLU B 1 6 ? 59.270 -57.015 10.412 1.00 48.26 5 GLU B CA 1
ATOM 1586 C C . GLU B 1 6 ? 59.828 -55.792 11.138 1.00 46.07 5 GLU B C 1
ATOM 1587 O O . GLU B 1 6 ? 60.586 -55.029 10.549 1.00 45.57 5 GLU B O 1
ATOM 1593 N N . TYR B 1 7 ? 59.486 -55.624 12.419 1.00 43.63 6 TYR B N 1
ATOM 1594 C CA . TYR B 1 7 ? 60.056 -54.546 13.227 1.00 41.88 6 TYR B CA 1
ATOM 1595 C C . TYR B 1 7 ? 61.557 -54.660 13.296 1.00 41.51 6 TYR B C 1
ATOM 1596 O O . TYR B 1 7 ? 62.273 -53.666 13.187 1.00 39.62 6 TYR B O 1
ATOM 1605 N N . GLN B 1 8 ? 62.007 -55.890 13.512 1.00 41.82 7 GLN B N 1
ATOM 1606 C CA . GLN B 1 8 ? 63.411 -56.192 13.749 1.00 42.56 7 GLN B CA 1
ATOM 1607 C C . GLN B 1 8 ? 64.233 -56.066 12.477 1.00 41.45 7 GLN B C 1
ATOM 1608 O O . GLN B 1 8 ? 65.378 -55.610 12.532 1.00 40.74 7 GLN B O 1
ATOM 1614 N N . GLN B 1 9 ? 63.661 -56.466 11.340 1.00 40.82 8 GLN B N 1
ATOM 1615 C CA . GLN B 1 9 ? 64.345 -56.219 10.075 1.00 40.57 8 GLN B CA 1
ATOM 1616 C C . GLN B 1 9 ? 64.512 -54.705 9.838 1.00 38.57 8 GLN B C 1
ATOM 1617 O O . GLN B 1 9 ? 65.585 -54.276 9.418 1.00 37.96 8 GLN B O 1
ATOM 1623 N N . PHE B 1 10 ? 63.504 -53.886 10.142 1.00 36.18 9 PHE B N 1
ATOM 1624 C CA . PHE B 1 10 ? 63.699 -52.438 9.960 1.00 34.70 9 PHE B CA 1
ATOM 1625 C C . PHE B 1 10 ? 64.819 -51.898 10.849 1.00 33.93 9 PHE B C 1
ATOM 1626 O O . PHE B 1 10 ? 65.655 -51.120 10.417 1.00 32.45 9 PHE B O 1
ATOM 1634 N N . LEU B 1 11 ? 64.798 -52.289 12.101 1.00 34.17 10 LEU B N 1
ATOM 1635 C CA . LEU B 1 11 ? 65.787 -51.830 13.059 1.00 34.84 10 LEU B CA 1
ATOM 1636 C C . LEU B 1 11 ? 67.176 -52.220 12.586 1.00 34.44 10 LEU B C 1
ATOM 1637 O O . LEU B 1 11 ? 68.098 -51.432 12.692 1.00 34.98 10 LEU B O 1
ATOM 1642 N N . ALA B 1 12 ? 67.331 -53.412 12.020 1.00 34.16 11 ALA B N 1
ATOM 1643 C CA . ALA B 1 12 ? 68.657 -53.821 11.543 1.00 34.39 11 ALA B CA 1
ATOM 1644 C C . ALA B 1 12 ? 69.104 -52.974 10.342 1.00 34.16 11 ALA B C 1
ATOM 1645 O O . ALA B 1 12 ? 70.269 -52.557 10.244 1.00 34.48 11 ALA B O 1
ATOM 1647 N N . ARG B 1 13 ? 68.169 -52.690 9.441 1.00 33.96 12 ARG B N 1
ATOM 1648 C CA . ARG B 1 13 ? 68.469 -51.869 8.268 1.00 32.83 12 ARG B CA 1
ATOM 1649 C C . ARG B 1 13 ? 68.904 -50.478 8.673 1.00 32.27 12 ARG B C 1
ATOM 1650 O O . ARG B 1 13 ? 69.856 -49.931 8.106 1.00 29.47 12 ARG B O 1
ATOM 1658 N N . ILE B 1 14 ? 68.207 -49.907 9.656 1.00 32.66 13 ILE B N 1
ATOM 1659 C CA . ILE B 1 14 ? 68.567 -48.586 10.165 1.00 32.74 13 ILE B CA 1
ATOM 1660 C C . ILE B 1 14 ? 69.961 -48.634 10.781 1.00 34.18 13 ILE B C 1
ATOM 1661 O O . ILE B 1 14 ? 70.810 -47.796 10.474 1.00 33.49 13 ILE B O 1
ATOM 1666 N N . ASN B 1 15 ? 70.201 -49.623 11.634 1.00 36.14 14 ASN B N 1
ATOM 1667 C CA . ASN B 1 15 ? 71.486 -49.719 12.353 1.00 38.07 14 ASN B CA 1
ATOM 1668 C C . ASN B 1 15 ? 72.663 -49.888 11.375 1.00 38.71 14 ASN B C 1
ATOM 1669 O O . ASN B 1 15 ? 73.685 -49.253 11.539 1.00 39.01 14 ASN B O 1
ATOM 1674 N N . THR B 1 16 ? 72.505 -50.695 10.326 1.00 39.29 15 THR B N 1
ATOM 1675 C CA . THR B 1 16 ? 73.613 -50.956 9.425 1.00 39.12 15 THR B CA 1
ATOM 1676 C C . THR B 1 16 ? 73.717 -49.965 8.271 1.00 38.05 15 THR B C 1
ATOM 1677 O O . THR B 1 16 ? 74.703 -50.006 7.567 1.00 38.09 15 THR B O 1
ATOM 1681 N N . ALA B 1 17 ? 72.734 -49.072 8.091 1.00 36.57 16 ALA B N 1
ATOM 1682 C CA . ALA B 1 17 ? 72.78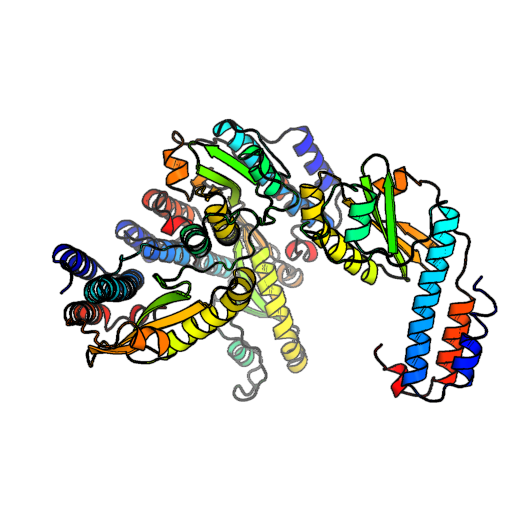1 -48.068 7.016 1.00 35.09 16 ALA B CA 1
ATOM 1683 C C . ALA B 1 17 ? 73.813 -46.969 7.279 1.00 34.48 16 ALA B C 1
ATOM 1684 O O . ALA B 1 17 ? 73.951 -46.487 8.403 1.00 32.05 16 ALA B O 1
ATOM 1686 N N . ARG B 1 18 ? 74.504 -46.551 6.220 1.00 34.29 17 ARG B N 1
ATOM 1687 C CA . ARG B 1 18 ? 75.458 -45.432 6.326 1.00 35.23 17 ARG B CA 1
ATOM 1688 C C . ARG B 1 18 ? 75.253 -44.384 5.256 1.00 33.49 17 ARG B C 1
ATOM 1689 O O . ARG B 1 18 ? 75.905 -43.363 5.289 1.00 33.77 17 ARG B O 1
ATOM 1697 N N . ASP B 1 19 ? 74.378 -44.613 4.285 1.00 31.56 18 ASP B N 1
ATOM 1698 C CA . ASP B 1 19 ? 74.260 -43.633 3.208 1.00 30.55 18 ASP B CA 1
ATOM 1699 C C . ASP B 1 19 ? 72.854 -43.031 3.101 1.00 29.01 18 ASP B C 1
ATOM 1700 O O . ASP B 1 19 ? 71.878 -43.730 3.311 1.00 28.78 18 ASP B O 1
ATOM 1705 N N . ALA B 1 20 ? 72.791 -41.749 2.742 1.00 27.54 19 ALA B N 1
ATOM 1706 C CA . ALA B 1 20 ? 71.548 -41.006 2.576 1.00 27.73 19 ALA B CA 1
ATOM 1707 C C . ALA B 1 20 ? 70.541 -41.802 1.740 1.00 27.48 19 ALA B C 1
ATOM 1708 O O . ALA B 1 20 ? 69.408 -41.954 2.143 1.00 26.76 19 ALA B O 1
ATOM 1710 N N . CYS B 1 21 ? 70.977 -42.359 0.610 1.00 27.24 20 CYS B N 1
ATOM 1711 C CA . CYS B 1 21 ? 70.040 -43.033 -0.299 1.00 27.20 20 CYS B CA 1
ATOM 1712 C C . CYS B 1 21 ? 69.449 -44.342 0.253 1.00 25.54 20 CYS B C 1
ATOM 1713 O O . CYS B 1 21 ? 68.284 -44.640 0.000 1.00 25.08 20 CYS B O 1
ATOM 1716 N N . VAL B 1 22 ? 70.230 -45.074 1.039 1.00 23.93 21 VAL B N 1
ATOM 1717 C CA . VAL B 1 22 ? 69.758 -46.254 1.713 1.00 23.05 21 VAL B CA 1
ATOM 1718 C C . VAL B 1 22 ? 68.791 -45.833 2.817 1.00 23.65 21 VAL B C 1
ATOM 1719 O O . VAL B 1 22 ? 67.751 -46.470 2.996 1.00 23.01 21 VAL B O 1
ATOM 1723 N N . ALA B 1 23 ? 69.097 -44.722 3.482 1.00 22.28 22 ALA B N 1
ATOM 1724 C CA . ALA B 1 23 ? 68.209 -44.181 4.485 1.00 22.75 22 ALA B CA 1
ATOM 1725 C C . ALA B 1 23 ? 66.846 -43.781 3.924 1.00 22.60 22 ALA B C 1
ATOM 1726 O O . ALA B 1 23 ? 65.826 -44.043 4.569 1.00 22.75 22 ALA B O 1
ATOM 1728 N N . LYS B 1 24 ? 66.808 -43.150 2.753 1.00 22.91 23 LYS B N 1
ATOM 1729 C CA . LYS B 1 24 ? 65.542 -42.763 2.133 1.00 23.20 23 LYS B CA 1
ATOM 1730 C C . LYS B 1 24 ? 64.763 -43.975 1.681 1.00 23.54 23 LYS B C 1
ATOM 1731 O O . LYS B 1 24 ? 63.530 -43.994 1.746 1.00 23.32 23 LYS B O 1
ATOM 1737 N N . ASP B 1 25 ? 65.460 -44.984 1.207 1.00 24.12 24 ASP B N 1
ATOM 1738 C CA . ASP B 1 25 ? 64.794 -46.200 0.854 1.00 25.77 24 ASP B CA 1
ATOM 1739 C C . ASP B 1 25 ? 64.112 -46.858 2.024 1.00 25.39 24 ASP B C 1
ATOM 1740 O O . ASP B 1 25 ? 63.010 -47.394 1.867 1.00 24.90 24 ASP B O 1
ATOM 1745 N N . ILE B 1 26 ? 64.763 -46.848 3.188 1.00 24.51 25 ILE B N 1
ATOM 1746 C CA . ILE B 1 26 ? 64.142 -47.339 4.407 1.00 24.69 25 ILE B CA 1
ATOM 1747 C C . ILE B 1 26 ? 62.893 -46.508 4.716 1.00 25.12 25 ILE B C 1
ATOM 1748 O O . ILE B 1 26 ? 61.862 -47.059 5.036 1.00 25.47 25 ILE B O 1
ATOM 1753 N N . ASP B 1 27 ? 62.996 -45.195 4.638 1.00 25.49 26 ASP B N 1
ATOM 1754 C CA . ASP B 1 27 ? 61.839 -44.292 4.862 1.00 26.93 26 ASP B CA 1
ATOM 1755 C C . ASP B 1 27 ? 60.643 -44.723 3.947 1.00 27.17 26 ASP B C 1
ATOM 1756 O O . ASP B 1 27 ? 59.521 -44.896 4.406 1.00 26.28 26 ASP B O 1
ATOM 1761 N N . VAL B 1 28 ? 60.912 -44.948 2.655 1.00 27.02 27 VAL B N 1
ATOM 1762 C CA . VAL B 1 28 ? 59.847 -45.261 1.710 1.00 27.13 27 VAL B CA 1
ATOM 1763 C C . VAL B 1 28 ? 59.285 -46.634 2.036 1.00 27.16 27 VAL B C 1
ATOM 1764 O O . VAL B 1 28 ? 58.065 -46.815 2.077 1.00 26.97 27 VAL B O 1
ATOM 1768 N N . ASP B 1 29 ? 60.163 -47.588 2.317 1.00 26.53 28 ASP B N 1
ATOM 1769 C CA . ASP B 1 29 ? 59.713 -48.885 2.745 1.00 26.47 28 ASP B CA 1
ATOM 1770 C C . ASP B 1 29 ? 58.874 -48.813 4.051 1.00 24.99 28 ASP B C 1
ATOM 1771 O O . ASP B 1 29 ? 57.958 -49.570 4.169 1.00 24.55 28 ASP B O 1
ATOM 1776 N N . LEU B 1 30 ? 59.201 -47.950 5.010 1.00 23.56 29 LEU B N 1
ATOM 1777 C CA . LEU B 1 30 ? 58.374 -47.809 6.228 1.00 24.07 29 LEU B CA 1
ATOM 1778 C C . LEU B 1 30 ? 56.946 -47.394 5.884 1.00 24.23 29 LEU B C 1
ATOM 1779 O O . LEU B 1 30 ? 56.026 -47.965 6.407 1.00 22.61 29 LEU B O 1
ATOM 1784 N N . LEU B 1 31 ? 56.803 -46.386 5.015 1.00 24.60 30 LEU B N 1
ATOM 1785 C CA . LEU B 1 31 ? 55.514 -45.973 4.483 1.00 25.31 30 LEU B CA 1
ATOM 1786 C C . LEU B 1 31 ? 54.746 -47.078 3.769 1.00 25.56 30 LEU B C 1
ATOM 1787 O O . LEU B 1 31 ? 53.518 -47.169 3.982 1.00 25.78 30 LEU B O 1
ATOM 1792 N N . MET B 1 32 ? 55.402 -47.900 2.944 1.00 25.18 31 MET B N 1
ATOM 1793 C CA A MET B 1 32 ? 54.688 -49.000 2.275 0.50 25.47 31 MET B CA 1
ATOM 1794 C CA B MET B 1 32 ? 54.736 -48.998 2.249 0.50 25.45 31 MET B CA 1
ATOM 1795 C C . MET B 1 32 ? 54.304 -50.068 3.281 1.00 24.89 31 MET B C 1
ATOM 1796 O O . MET B 1 32 ? 53.208 -50.628 3.191 1.00 24.00 31 MET B O 1
ATOM 1805 N N . ALA B 1 33 ? 55.157 -50.329 4.264 1.00 23.41 32 ALA B N 1
ATOM 1806 C CA . ALA B 1 33 ? 54.806 -51.274 5.326 1.00 23.32 32 ALA B CA 1
ATOM 1807 C C . ALA B 1 33 ? 53.625 -50.783 6.155 1.00 22.95 32 ALA B C 1
ATOM 1808 O O . ALA B 1 33 ? 52.756 -51.583 6.516 1.00 23.34 32 ALA B O 1
ATOM 1810 N N . ARG B 1 34 ? 53.573 -49.477 6.404 1.00 21.68 33 ARG B N 1
ATOM 1811 C CA . ARG B 1 34 ? 52.487 -48.881 7.154 1.00 21.39 33 ARG B CA 1
ATOM 1812 C C . ARG B 1 34 ? 51.162 -49.011 6.373 1.00 20.76 33 ARG B C 1
ATOM 1813 O O . ARG B 1 34 ? 50.155 -49.410 6.925 1.00 19.54 33 ARG B O 1
ATOM 1821 N N . HIS B 1 35 ? 51.203 -48.727 5.077 1.00 19.71 34 HIS B N 1
ATOM 1822 C CA . HIS B 1 35 ? 50.048 -48.914 4.158 1.00 19.47 34 HIS B CA 1
ATOM 1823 C C . HIS B 1 35 ? 49.536 -50.341 4.153 1.00 19.39 34 HIS B C 1
ATOM 1824 O O . HIS B 1 35 ? 48.307 -50.579 4.234 1.00 19.84 34 HIS B O 1
ATOM 1831 N N . ASP B 1 36 ? 50.464 -51.285 4.037 1.00 18.73 35 ASP B N 1
ATOM 1832 C CA . ASP B 1 36 ? 50.141 -52.684 3.998 1.00 19.72 35 ASP B CA 1
ATOM 1833 C C . ASP B 1 36 ? 49.625 -53.252 5.343 1.00 19.87 35 ASP B C 1
ATOM 1834 O O . ASP B 1 36 ? 48.778 -54.141 5.329 1.00 19.79 35 ASP B O 1
ATOM 1839 N N . TYR B 1 37 ? 50.139 -52.775 6.472 1.00 19.22 36 TYR B N 1
ATOM 1840 C CA . TYR B 1 37 ? 49.610 -53.163 7.771 1.00 19.26 36 TYR B CA 1
ATOM 1841 C C . TYR B 1 37 ? 48.161 -52.658 7.879 1.00 19.49 36 TYR B C 1
ATOM 1842 O O . TYR B 1 37 ? 47.250 -53.398 8.254 1.00 19.84 36 TYR B O 1
ATOM 1851 N N . PHE B 1 38 ? 47.927 -51.419 7.466 1.00 18.08 37 PHE B N 1
ATOM 1852 C CA . PHE B 1 38 ? 46.594 -50.910 7.458 1.00 18.64 37 PHE B CA 1
ATOM 1853 C C . PHE B 1 38 ? 45.662 -51.754 6.598 1.00 18.73 37 PHE B C 1
ATOM 1854 O O . PHE B 1 38 ? 44.585 -52.122 7.058 1.00 18.83 37 PHE B O 1
ATOM 1862 N N . GLY B 1 39 ? 46.082 -52.005 5.365 1.00 18.35 38 GLY B N 1
ATOM 1863 C CA . GLY B 1 39 ? 45.376 -52.883 4.460 1.00 19.45 38 GLY B CA 1
ATOM 1864 C C . GLY B 1 39 ? 45.008 -54.223 5.083 1.00 19.33 38 GLY B C 1
ATOM 1865 O O . GLY B 1 39 ? 43.857 -54.641 4.991 1.00 17.97 38 GLY B O 1
ATOM 1866 N N . ARG B 1 40 ? 45.980 -54.877 5.712 1.00 19.15 39 ARG B N 1
ATOM 1867 C CA . ARG B 1 40 ? 45.713 -56.173 6.325 1.00 21.32 39 ARG B CA 1
ATOM 1868 C C . ARG B 1 40 ? 44.614 -56.049 7.403 1.00 20.76 39 ARG B C 1
ATOM 1869 O O . ARG B 1 40 ? 43.683 -56.865 7.406 1.00 19.91 39 ARG B O 1
ATOM 1877 N N . GLU B 1 41 ? 44.716 -55.031 8.266 1.00 20.55 40 GLU B N 1
ATOM 1878 C CA . GLU B 1 41 ? 43.752 -54.840 9.365 1.00 21.44 40 GLU B CA 1
ATOM 1879 C C . GLU B 1 41 ? 42.361 -54.405 8.877 1.00 21.78 40 GLU B C 1
ATOM 1880 O O . GLU B 1 41 ? 41.355 -54.898 9.340 1.00 22.18 40 GLU B O 1
ATOM 1886 N N . LEU B 1 42 ? 42.325 -53.535 7.889 1.00 21.52 41 LEU B N 1
ATOM 1887 C CA . LEU B 1 42 ? 41.100 -53.138 7.260 1.00 20.28 41 LEU B CA 1
ATOM 1888 C C . LEU B 1 42 ? 40.391 -54.340 6.632 1.00 21.24 41 LEU B C 1
ATOM 1889 O O . LEU B 1 42 ? 39.164 -54.495 6.766 1.00 20.32 41 LEU B O 1
ATOM 1894 N N . CYS B 1 43 ? 41.138 -55.192 5.930 1.00 21.16 42 CYS B N 1
ATOM 1895 C CA . CYS B 1 43 ? 40.502 -56.309 5.262 1.00 22.12 42 CYS B CA 1
ATOM 1896 C C . CYS B 1 43 ? 39.827 -57.302 6.259 1.00 23.45 42 CYS B C 1
ATOM 1897 O O . CYS B 1 43 ? 38.771 -57.888 5.963 1.00 21.91 42 CYS B O 1
ATOM 1900 N N . LYS B 1 44 ? 40.480 -57.528 7.392 1.00 24.07 43 LYS B N 1
ATOM 1901 C CA . LYS B 1 44 ? 39.876 -58.253 8.508 1.00 24.94 43 LYS B CA 1
ATOM 1902 C C . LYS B 1 44 ? 38.590 -57.584 8.965 1.00 25.78 43 LYS B C 1
ATOM 1903 O O . LYS B 1 44 ? 37.604 -58.271 9.214 1.00 25.92 43 LYS B O 1
ATOM 1909 N N . SER B 1 45 ? 38.611 -56.271 9.129 1.00 26.25 44 SER B N 1
ATOM 1910 C CA . SER B 1 45 ? 37.384 -55.550 9.479 1.00 28.05 44 SER B CA 1
ATOM 1911 C C . SER B 1 45 ? 36.300 -55.587 8.376 1.00 27.37 44 SER B C 1
ATOM 1912 O O . SER B 1 45 ? 35.125 -55.478 8.689 1.00 29.76 44 SER B O 1
ATOM 1915 N N . LEU B 1 46 ? 36.672 -55.711 7.107 1.00 25.23 45 LEU B N 1
ATOM 1916 C CA . LEU B 1 46 ? 35.696 -55.762 6.018 1.00 23.87 45 LEU B CA 1
ATOM 1917 C C . LEU B 1 46 ? 35.290 -57.224 5.684 1.00 24.33 45 LEU B C 1
ATOM 1918 O O . LEU B 1 46 ? 34.427 -57.456 4.819 1.00 24.22 45 LEU B O 1
ATOM 1923 N N . ASN B 1 47 ? 35.937 -58.193 6.324 1.00 24.14 46 ASN B N 1
ATOM 1924 C CA . ASN B 1 47 ? 35.767 -59.596 5.999 1.00 25.09 46 ASN B CA 1
ATOM 1925 C C . ASN B 1 47 ? 35.985 -59.858 4.510 1.00 26.11 46 ASN B C 1
ATOM 1926 O O . ASN B 1 47 ? 35.138 -60.430 3.844 1.00 26.10 46 ASN B O 1
ATOM 1931 N N . ILE B 1 48 ? 37.112 -59.394 3.972 1.00 26.32 47 ILE B N 1
ATOM 1932 C CA . ILE B 1 48 ? 37.502 -59.756 2.639 1.00 25.44 47 ILE B CA 1
ATOM 1933 C C . ILE B 1 48 ? 38.921 -60.284 2.690 1.00 25.67 47 ILE B C 1
ATOM 1934 O O . ILE B 1 48 ? 39.669 -60.023 3.624 1.00 25.13 47 ILE B O 1
ATOM 1939 N N . GLU B 1 49 ? 39.247 -61.102 1.707 1.00 25.81 48 GLU B N 1
ATOM 1940 C CA . GLU B 1 49 ? 40.587 -61.593 1.517 1.00 26.79 48 GLU B CA 1
ATOM 1941 C C . GLU B 1 49 ? 41.567 -60.421 1.267 1.00 25.24 48 GLU B C 1
ATOM 1942 O O . GLU B 1 49 ? 41.308 -59.563 0.455 1.00 24.72 48 GLU B O 1
ATOM 1948 N N . TYR B 1 50 ? 42.655 -60.385 2.015 1.00 24.05 49 TYR B N 1
ATOM 1949 C CA . TYR B 1 50 ? 43.727 -59.462 1.754 1.00 24.36 49 TYR B CA 1
ATOM 1950 C C . TYR B 1 50 ? 44.326 -59.775 0.397 1.00 25.43 49 TYR B C 1
ATOM 1951 O O . TYR B 1 50 ? 44.711 -60.879 0.149 1.00 25.27 49 TYR B O 1
ATOM 1960 N N A ARG B 1 51 ? 44.520 -58.836 -0.511 0.40 26.64 50 ARG B N 1
ATOM 1961 N N B ARG B 1 51 ? 44.257 -58.743 -0.432 0.60 25.78 50 ARG B N 1
ATOM 1962 C CA A ARG B 1 51 ? 45.233 -59.249 -1.744 0.40 27.89 50 ARG B CA 1
ATOM 1963 C CA B ARG B 1 51 ? 44.884 -58.658 -1.722 0.60 26.56 50 ARG B CA 1
ATOM 1964 C C A ARG B 1 51 ? 46.459 -58.410 -2.073 0.40 28.69 50 ARG B C 1
ATOM 1965 C C B ARG B 1 51 ? 45.599 -57.295 -1.738 0.60 27.48 50 ARG B C 1
ATOM 1966 O O A ARG B 1 51 ? 46.594 -57.269 -1.622 0.40 28.45 50 ARG B O 1
ATOM 1967 O O B ARG B 1 51 ? 45.252 -56.366 -0.940 0.60 26.04 50 ARG B O 1
ATOM 1982 N N A ASN B 1 52 ? 47.375 -58.976 -2.848 0.40 29.64 51 ASN B N 1
ATOM 1983 N N B ASN B 1 52 ? 46.587 -57.237 -2.642 0.60 28.44 51 ASN B N 1
ATOM 1984 C CA A ASN B 1 52 ? 48.260 -58.086 -3.605 0.40 30.64 51 ASN B CA 1
ATOM 1985 C CA B ASN B 1 52 ? 47.298 -56.041 -3.100 0.60 29.79 51 ASN B CA 1
ATOM 1986 C C A ASN B 1 52 ? 48.495 -58.554 -5.026 0.40 30.65 51 ASN B C 1
ATOM 1987 C C B ASN B 1 52 ? 47.534 -56.197 -4.630 0.60 29.87 51 ASN B C 1
ATOM 1988 O O A ASN B 1 52 ? 48.590 -59.741 -5.319 0.40 30.35 51 ASN B O 1
ATOM 1989 O O B ASN B 1 52 ? 47.712 -57.323 -5.132 0.60 29.89 51 ASN B O 1
ATOM 1998 N N A ASP B 1 53 ? 48.493 -57.593 -5.929 0.40 31.15 52 ASP B N 1
ATOM 1999 N N B ASP B 1 53 ? 47.490 -55.091 -5.375 0.60 30.25 52 ASP B N 1
ATOM 2000 C CA A ASP B 1 53 ? 48.733 -57.917 -7.301 0.40 31.30 52 ASP B CA 1
ATOM 2001 C CA B ASP B 1 53 ? 47.803 -55.094 -6.823 0.60 30.69 52 ASP B CA 1
ATOM 2002 C C A ASP B 1 53 ? 47.486 -58.634 -7.818 0.40 30.87 52 ASP B C 1
ATOM 2003 C C B ASP B 1 53 ? 47.096 -56.195 -7.664 0.60 30.23 52 ASP B C 1
ATOM 2004 O O A ASP B 1 53 ? 47.570 -59.792 -8.252 0.40 31.28 52 ASP B O 1
ATOM 2005 O O B ASP B 1 53 ? 47.761 -57.021 -8.320 0.60 31.50 52 ASP B O 1
ATOM 2014 N N A VAL B 1 54 ? 46.336 -57.945 -7.713 0.40 29.57 53 VAL B N 1
ATOM 2015 N N B VAL B 1 54 ? 45.760 -56.189 -7.678 0.60 29.04 53 VAL B N 1
ATOM 2016 C CA A VAL B 1 54 ? 45.100 -58.323 -8.408 0.40 28.50 53 VAL B CA 1
ATOM 2017 C CA B VAL B 1 54 ? 44.973 -57.222 -8.382 0.60 28.05 53 VAL B CA 1
ATOM 2018 C C A VAL B 1 54 ? 44.778 -57.385 -9.600 0.40 28.21 53 VAL B C 1
ATOM 2019 C C B VAL B 1 54 ? 44.861 -56.848 -9.857 0.60 27.78 53 VAL B C 1
ATOM 2020 O O A VAL B 1 54 ? 44.117 -56.364 -9.443 0.40 27.80 53 VAL B O 1
ATOM 2021 O O B VAL B 1 54 ? 44.423 -55.740 -10.145 0.60 27.31 53 VAL B O 1
ATOM 2028 N N . PRO B 1 55 ? 45.242 -57.750 -10.801 1.00 27.56 54 PRO B N 1
ATOM 2029 C CA . PRO B 1 55 ? 45.014 -57.217 -12.148 1.00 26.93 54 PRO B CA 1
ATOM 2030 C C . PRO B 1 55 ? 43.528 -57.071 -12.448 1.00 24.87 54 PRO B C 1
ATOM 2031 O O . PRO B 1 55 ? 42.732 -57.958 -12.112 1.00 24.34 54 PRO B O 1
ATOM 2035 N N . PHE B 1 56 ? 43.165 -55.961 -13.056 1.00 23.30 55 PHE B N 1
ATOM 2036 C CA . PHE B 1 56 ? 41.777 -55.690 -13.301 1.00 24.28 55 PHE B CA 1
ATOM 2037 C C . PHE B 1 56 ? 41.098 -56.815 -14.094 1.00 24.66 55 PHE B C 1
ATOM 2038 O O . PHE B 1 56 ? 39.918 -57.094 -13.880 1.00 25.03 55 PHE B O 1
ATOM 2046 N N . ILE B 1 57 ? 41.842 -57.447 -14.995 1.00 25.54 56 ILE B N 1
ATOM 2047 C CA . ILE B 1 57 ? 41.318 -58.523 -15.808 1.00 26.18 56 ILE B CA 1
ATOM 2048 C C . ILE B 1 57 ? 40.975 -59.720 -14.938 1.00 25.61 56 ILE B C 1
ATOM 2049 O O . ILE B 1 57 ? 39.990 -60.381 -15.206 1.00 26.11 56 ILE B O 1
ATOM 2054 N N . ASP B 1 58 ? 41.768 -59.990 -13.902 1.00 25.67 57 ASP B N 1
ATOM 2055 C CA . ASP B 1 58 ? 41.448 -61.055 -12.938 1.00 26.34 57 ASP B CA 1
ATOM 2056 C C . ASP B 1 58 ? 40.129 -60.764 -12.208 1.00 24.75 57 ASP B C 1
ATOM 2057 O O . ASP B 1 58 ? 39.326 -61.651 -11.994 1.00 23.43 57 ASP B O 1
ATOM 2062 N N . ILE B 1 59 ? 39.899 -59.501 -11.901 1.00 23.63 58 ILE B N 1
ATOM 2063 C CA . ILE B 1 59 ? 38.665 -59.098 -11.288 1.00 23.55 58 ILE B CA 1
ATOM 2064 C C . ILE B 1 59 ? 37.504 -59.423 -12.225 1.00 24.34 58 ILE B C 1
ATOM 2065 O O . ILE B 1 59 ? 36.474 -59.954 -11.787 1.00 23.43 58 ILE B O 1
ATOM 2070 N N . ILE B 1 60 ? 37.650 -59.077 -13.504 1.00 24.13 59 ILE B N 1
ATOM 2071 C CA . ILE B 1 60 ? 36.569 -59.288 -14.422 1.00 24.12 59 ILE B CA 1
ATOM 2072 C C . ILE B 1 60 ? 36.341 -60.791 -14.562 1.00 24.71 59 ILE B C 1
ATOM 2073 O O . ILE B 1 60 ? 35.202 -61.271 -14.569 1.00 23.86 59 ILE B O 1
ATOM 2078 N N . LEU B 1 61 ? 37.398 -61.559 -14.672 1.00 25.82 60 LEU B N 1
ATOM 2079 C CA . LEU B 1 61 ? 37.187 -63.009 -14.772 1.00 27.29 60 LEU B CA 1
ATOM 2080 C C . LEU B 1 61 ? 36.536 -63.627 -13.505 1.00 29.11 60 LEU B C 1
ATOM 2081 O O . LEU B 1 61 ? 35.790 -64.626 -13.608 1.00 29.62 60 LEU B O 1
ATOM 2086 N N . ASP B 1 62 ? 36.796 -63.044 -12.324 1.00 29.07 61 ASP B N 1
ATOM 2087 C CA . ASP B 1 62 ? 36.176 -63.526 -11.097 1.00 29.35 61 ASP B CA 1
ATOM 2088 C C . ASP B 1 62 ? 34.701 -63.188 -11.110 1.00 29.18 61 ASP B C 1
ATOM 2089 O O . ASP B 1 62 ? 33.872 -64.026 -10.775 1.00 30.14 61 ASP B O 1
ATOM 2094 N N . ILE B 1 63 ? 34.341 -61.984 -11.532 1.00 28.48 62 ILE B N 1
ATOM 2095 C CA . ILE B 1 63 ? 32.948 -61.609 -11.429 1.00 28.03 62 ILE B CA 1
ATOM 2096 C C . ILE B 1 63 ? 32.122 -62.075 -12.645 1.00 28.15 62 ILE B C 1
ATOM 2097 O O . ILE B 1 63 ? 30.918 -62.178 -12.532 1.00 27.16 62 ILE B O 1
ATOM 2102 N N . ARG B 1 64 ? 32.751 -62.306 -13.801 1.00 28.64 63 ARG B N 1
ATOM 2103 C CA . ARG B 1 64 ? 32.050 -62.777 -15.003 1.00 29.61 63 ARG B CA 1
ATOM 2104 C C . ARG B 1 64 ? 32.877 -63.817 -15.693 1.00 30.30 63 ARG B C 1
ATOM 2105 O O . ARG B 1 64 ? 33.544 -63.539 -16.693 1.00 29.74 63 ARG B O 1
ATOM 2113 N N . PRO B 1 65 ? 32.849 -65.035 -15.168 1.00 31.95 64 PRO B N 1
ATOM 2114 C CA . PRO B 1 65 ? 33.807 -66.051 -15.610 1.00 33.21 64 PRO B CA 1
ATOM 2115 C C . PRO B 1 65 ? 33.719 -66.510 -17.083 1.00 33.72 64 PRO B C 1
ATOM 2116 O O . PRO B 1 65 ? 34.600 -67.254 -17.542 1.00 34.02 64 PRO B O 1
ATOM 2120 N N . GLU B 1 66 ? 32.670 -66.085 -17.785 1.00 34.62 65 GLU B N 1
ATOM 2121 C CA . GLU B 1 66 ? 32.461 -66.407 -19.194 1.00 35.87 65 GLU B CA 1
ATOM 2122 C C . GLU B 1 66 ? 33.120 -65.428 -20.190 1.00 34.65 65 GLU B C 1
ATOM 2123 O O . GLU B 1 66 ? 33.226 -65.718 -21.377 1.00 35.02 65 GLU B O 1
ATOM 2129 N N . VAL B 1 67 ? 33.513 -64.252 -19.720 1.00 32.91 66 VAL B N 1
ATOM 2130 C CA . VAL B 1 67 ? 34.336 -63.337 -20.509 1.00 30.92 66 VAL B CA 1
ATOM 2131 C C . VAL B 1 67 ? 35.599 -64.011 -21.109 1.00 29.86 66 VAL B C 1
ATOM 2132 O O . VAL B 1 67 ? 36.248 -64.811 -20.474 1.00 29.98 66 VAL B O 1
ATOM 2136 N N . ASP B 1 68 ? 35.945 -63.652 -22.336 1.00 28.40 67 ASP B N 1
ATOM 2137 C CA . ASP B 1 68 ? 37.146 -64.151 -22.964 1.00 28.41 67 ASP B CA 1
ATOM 2138 C C . ASP B 1 68 ? 38.250 -63.166 -22.653 1.00 27.01 67 ASP B C 1
ATOM 2139 O O . ASP B 1 68 ? 38.217 -62.036 -23.120 1.00 25.14 67 ASP B O 1
ATOM 2144 N N . PRO B 1 69 ? 39.219 -63.601 -21.847 1.00 26.49 68 PRO B N 1
ATOM 2145 C CA . PRO B 1 69 ? 40.256 -62.693 -21.374 1.00 26.97 68 PRO B CA 1
ATOM 2146 C C . PRO B 1 69 ? 41.169 -62.198 -22.478 1.00 26.28 68 PRO B C 1
ATOM 2147 O O . PRO B 1 69 ? 41.825 -61.161 -22.299 1.00 25.96 68 PRO B O 1
ATOM 2151 N N . LEU B 1 70 ? 41.188 -62.912 -23.603 1.00 26.73 69 LEU B N 1
ATOM 2152 C CA . LEU B 1 70 ? 42.023 -62.527 -24.744 1.00 27.69 69 LEU B CA 1
ATOM 2153 C C . LEU B 1 70 ? 41.453 -61.337 -25.511 1.00 27.47 69 LEU B C 1
ATOM 2154 O O . LEU B 1 70 ? 42.209 -60.576 -26.107 1.00 28.64 69 LEU B O 1
ATOM 2159 N N . THR B 1 71 ? 40.149 -61.125 -25.451 1.00 27.53 70 THR B N 1
ATOM 2160 C CA . THR B 1 71 ? 39.533 -60.165 -26.338 1.00 28.50 70 THR B CA 1
ATOM 2161 C C . THR B 1 71 ? 38.841 -59.013 -25.647 1.00 29.06 70 THR B C 1
ATOM 2162 O O . THR B 1 71 ? 38.563 -58.031 -26.315 1.00 30.42 70 THR B O 1
ATOM 2166 N N . ILE B 1 72 ? 38.528 -59.118 -24.353 1.00 28.82 71 ILE B N 1
ATOM 2167 C CA . ILE B 1 72 ? 37.716 -58.092 -23.737 1.00 28.09 71 ILE B CA 1
ATOM 2168 C C . ILE B 1 72 ? 38.490 -56.798 -23.702 1.00 29.88 71 ILE B C 1
ATOM 2169 O O . ILE B 1 72 ? 39.669 -56.820 -23.351 1.00 28.38 71 ILE B O 1
ATOM 2174 N N . ASP B 1 73 ? 37.816 -55.690 -24.047 1.00 30.52 72 ASP B N 1
ATOM 2175 C CA . ASP B 1 73 ? 38.445 -54.335 -24.018 1.00 31.94 72 ASP B CA 1
ATOM 2176 C C . ASP B 1 73 ? 38.282 -53.732 -22.635 1.00 32.20 72 ASP B C 1
ATOM 2177 O O . ASP B 1 73 ? 37.197 -53.255 -22.308 1.00 32.12 72 ASP B O 1
ATOM 2182 N N . ALA B 1 74 ? 39.351 -53.757 -21.844 1.00 32.21 73 ALA B N 1
ATOM 2183 C CA . ALA B 1 74 ? 39.313 -53.440 -20.430 1.00 32.63 73 ALA B CA 1
ATOM 2184 C C . ALA B 1 74 ? 40.575 -52.667 -20.042 1.00 33.62 73 ALA B C 1
ATOM 2185 O O . ALA B 1 74 ? 41.611 -52.847 -20.680 1.00 34.21 73 ALA B O 1
ATOM 2187 N N . PRO B 1 75 ? 40.498 -51.830 -18.981 1.00 34.52 74 PRO B N 1
ATOM 2188 C CA . PRO B 1 75 ? 41.599 -51.006 -18.509 1.00 35.21 74 PRO B CA 1
ATOM 2189 C C . PRO B 1 75 ? 42.662 -51.822 -17.814 1.00 36.07 74 PRO B C 1
ATOM 2190 O O . PRO B 1 75 ? 42.372 -52.927 -17.374 1.00 36.75 74 PRO B O 1
ATOM 2194 N N . HIS B 1 76 ? 43.873 -51.261 -17.722 1.00 36.35 75 HIS B N 1
ATOM 2195 C CA A HIS B 1 76 ? 44.974 -51.897 -17.020 0.50 35.85 75 HIS B CA 1
ATOM 2196 C CA B HIS B 1 76 ? 45.003 -51.886 -17.044 0.50 36.19 75 HIS B CA 1
ATOM 2197 C C . HIS B 1 76 ? 45.242 -51.079 -15.768 1.00 35.61 75 HIS B C 1
ATOM 2198 O O . HIS B 1 76 ? 45.950 -50.070 -15.809 1.00 35.86 75 HIS B O 1
ATOM 2211 N N . ILE B 1 77 ? 44.604 -51.495 -14.669 1.00 33.70 76 ILE B N 1
ATOM 2212 C CA . ILE B 1 77 ? 44.825 -50.930 -13.358 1.00 31.72 76 ILE B CA 1
ATOM 2213 C C . ILE B 1 77 ? 44.927 -52.076 -12.394 1.00 29.22 76 ILE B C 1
ATOM 2214 O O . ILE B 1 77 ? 44.423 -53.187 -12.656 1.00 27.13 76 ILE B O 1
ATOM 2219 N N . THR B 1 78 ? 45.660 -51.839 -11.315 1.00 26.55 77 THR B N 1
ATOM 2220 C CA . THR B 1 78 ? 45.930 -52.880 -10.338 1.00 26.16 77 THR B CA 1
ATOM 2221 C C . THR B 1 78 ? 45.556 -52.339 -8.948 1.00 24.47 77 THR B C 1
ATOM 2222 O O . THR B 1 78 ? 46.431 -51.908 -8.191 1.00 25.05 77 THR B O 1
ATOM 2226 N N . PRO B 1 79 ? 44.262 -52.297 -8.629 1.00 22.97 78 PRO B N 1
ATOM 2227 C CA . PRO B 1 79 ? 43.893 -51.759 -7.327 1.00 21.74 78 PRO B CA 1
ATOM 2228 C C . PRO B 1 79 ? 44.282 -52.629 -6.164 1.00 21.09 78 PRO B C 1
ATOM 2229 O O . PRO B 1 79 ? 44.548 -53.809 -6.314 1.00 20.95 78 PRO B O 1
ATOM 2233 N N . ASP B 1 80 ? 44.273 -52.052 -4.984 1.00 20.32 79 ASP B N 1
ATOM 2234 C CA . ASP B 1 80 ? 44.559 -52.830 -3.783 1.00 20.31 79 ASP B CA 1
ATOM 2235 C C . ASP B 1 80 ? 43.582 -53.964 -3.546 1.00 20.21 79 ASP B C 1
ATOM 2236 O O . ASP B 1 80 ? 43.990 -55.075 -3.124 1.00 20.13 79 ASP B O 1
ATOM 2241 N N . ASN B 1 81 ? 42.285 -53.710 -3.750 1.00 19.82 80 ASN B N 1
ATOM 2242 C CA . ASN B 1 81 ? 41.336 -54.792 -3.535 1.00 19.28 80 ASN B CA 1
ATOM 2243 C C . ASN B 1 81 ? 40.004 -54.494 -4.240 1.00 18.80 80 ASN B C 1
ATOM 2244 O O . ASN B 1 81 ? 39.860 -53.505 -4.946 1.00 18.00 80 ASN B O 1
ATOM 2249 N N . TYR B 1 82 ? 39.041 -55.368 -4.069 1.00 17.86 81 TYR B N 1
ATOM 2250 C CA . TYR B 1 82 ? 37.750 -55.146 -4.664 1.00 18.95 81 TYR B CA 1
ATOM 2251 C C . TYR B 1 82 ? 36.674 -55.965 -3.960 1.00 19.04 81 TYR B C 1
ATOM 2252 O O . TYR B 1 82 ? 36.970 -56.939 -3.296 1.00 18.96 81 TYR B O 1
ATOM 2261 N N . LEU B 1 83 ? 35.433 -55.590 -4.171 1.00 19.11 82 LEU B N 1
ATOM 2262 C CA . LEU B 1 83 ? 34.340 -56.362 -3.664 1.00 20.25 82 LEU B CA 1
ATOM 2263 C C . LEU B 1 83 ? 33.203 -56.332 -4.689 1.00 20.07 82 LEU B C 1
ATOM 2264 O O . LEU B 1 83 ? 32.881 -55.310 -5.197 1.00 20.34 82 LEU B O 1
ATOM 2269 N N . TYR B 1 84 ? 32.627 -57.484 -4.996 1.00 22.12 83 TYR B N 1
ATOM 2270 C CA . TYR B 1 84 ? 31.496 -57.562 -5.951 1.00 23.28 83 TYR B CA 1
ATOM 2271 C C . TYR B 1 84 ? 30.254 -58.041 -5.212 1.00 24.28 83 TYR B C 1
ATOM 2272 O O . TYR B 1 84 ? 30.252 -59.163 -4.710 1.00 24.60 83 TYR B O 1
ATOM 2281 N N . ILE B 1 85 ? 29.210 -57.219 -5.155 1.00 25.24 84 ILE B N 1
ATOM 2282 C CA . ILE B 1 85 ? 28.089 -57.546 -4.315 1.00 27.22 84 ILE B CA 1
ATOM 2283 C C . ILE B 1 85 ? 26.807 -56.867 -4.801 1.00 26.99 84 ILE B C 1
ATOM 2284 O O . ILE B 1 85 ? 26.783 -55.663 -5.059 1.00 28.12 84 ILE B O 1
ATOM 2289 N N . ASN B 1 86 ? 25.762 -57.685 -4.968 1.00 27.55 85 ASN B N 1
ATOM 2290 C CA A ASN B 1 86 ? 24.470 -57.244 -5.514 0.60 27.67 85 ASN B CA 1
ATOM 2291 C CA B ASN B 1 86 ? 24.486 -57.297 -5.565 0.40 27.76 85 ASN B CA 1
ATOM 2292 C C . ASN B 1 86 ? 24.683 -56.529 -6.850 1.00 28.06 85 ASN B C 1
ATOM 2293 O O . ASN B 1 86 ? 24.160 -55.428 -7.068 1.00 28.87 85 ASN B O 1
ATOM 2302 N N . ASN B 1 87 ? 25.456 -57.172 -7.712 1.00 28.26 86 ASN B N 1
ATOM 2303 C CA . ASN B 1 87 ? 25.809 -56.662 -9.019 1.00 28.90 86 ASN B CA 1
ATOM 2304 C C . ASN B 1 87 ? 26.419 -55.253 -9.048 1.00 27.22 86 ASN B C 1
ATOM 2305 O O . ASN B 1 87 ? 26.234 -54.534 -10.001 1.00 27.05 86 ASN B O 1
ATOM 2310 N N . VAL B 1 88 ? 27.136 -54.868 -7.990 1.00 26.94 87 VAL B N 1
ATOM 2311 C CA . VAL B 1 88 ? 27.919 -53.623 -7.955 1.00 23.90 87 VAL B CA 1
ATOM 2312 C C . VAL B 1 88 ? 29.391 -54.032 -7.705 1.00 23.68 87 VAL B C 1
ATOM 2313 O O . VAL B 1 88 ? 29.690 -54.860 -6.832 1.00 22.78 87 VAL B O 1
ATOM 2317 N N . LEU B 1 89 ? 30.313 -53.504 -8.511 1.00 22.06 88 LEU B N 1
ATOM 2318 C CA . LEU B 1 89 ? 31.723 -53.742 -8.282 1.00 20.18 88 LEU B CA 1
ATOM 2319 C C . LEU B 1 89 ? 32.335 -52.548 -7.554 1.00 19.88 88 LEU B C 1
ATOM 2320 O O . LEU B 1 89 ? 32.315 -51.422 -8.072 1.00 19.87 88 LEU B O 1
ATOM 2325 N N . TYR B 1 90 ? 32.869 -52.800 -6.364 1.00 18.67 89 TYR B N 1
ATOM 2326 C CA . TYR B 1 90 ? 33.536 -51.784 -5.592 1.00 18.46 89 TYR B CA 1
ATOM 2327 C C . TYR B 1 90 ? 35.019 -52.041 -5.747 1.00 18.40 89 TYR B C 1
ATOM 2328 O O . TYR B 1 90 ? 35.495 -53.169 -5.515 1.00 18.43 89 TYR B O 1
ATOM 2337 N N . ILE B 1 91 ? 35.731 -51.018 -6.219 1.00 17.46 90 ILE B N 1
ATOM 2338 C CA . ILE B 1 91 ? 37.179 -51.087 -6.445 1.00 17.64 90 ILE B CA 1
ATOM 2339 C C . ILE B 1 91 ? 37.779 -50.317 -5.282 1.00 16.93 90 ILE B C 1
ATOM 2340 O O . ILE B 1 91 ? 37.445 -49.152 -5.057 1.00 16.77 90 ILE B O 1
ATOM 2345 N N . ILE B 1 92 ? 38.643 -50.982 -4.534 1.00 16.51 91 ILE B N 1
ATOM 2346 C CA . ILE B 1 92 ? 39.049 -50.475 -3.254 1.00 17.39 91 ILE B CA 1
ATOM 2347 C C . ILE B 1 92 ? 40.566 -50.146 -3.243 1.00 17.62 91 ILE B C 1
ATOM 2348 O O . ILE B 1 92 ? 41.393 -50.995 -3.653 1.00 17.86 91 ILE B O 1
ATOM 2353 N N . ASP B 1 93 ? 40.881 -48.963 -2.725 1.00 17.35 92 ASP B N 1
ATOM 2354 C CA . ASP B 1 93 ? 42.254 -48.492 -2.527 1.00 18.35 92 ASP B CA 1
ATOM 2355 C C . ASP B 1 93 ? 42.469 -48.116 -1.072 1.00 17.88 92 ASP B C 1
ATOM 2356 O O . ASP B 1 93 ? 41.660 -47.370 -0.520 1.00 17.81 92 ASP B O 1
ATOM 2361 N N . TYR B 1 94 ? 43.545 -48.618 -0.479 1.00 17.32 93 TYR B N 1
ATOM 2362 C CA . TYR B 1 94 ? 43.922 -48.253 0.914 1.00 18.74 93 TYR B CA 1
ATOM 2363 C C . TYR B 1 94 ? 44.777 -47.005 0.868 1.00 19.17 93 TYR B C 1
ATOM 2364 O O . TYR B 1 94 ? 45.641 -46.909 0.011 1.00 20.12 93 TYR B O 1
ATOM 2373 N N . LYS B 1 95 ? 44.545 -46.044 1.760 1.00 20.35 94 LYS B N 1
ATOM 2374 C CA . LYS B 1 95 ? 45.488 -44.939 1.951 1.00 20.45 94 LYS B CA 1
ATOM 2375 C C . LYS B 1 95 ? 45.744 -44.687 3.459 1.00 20.80 94 LYS B C 1
ATOM 2376 O O . LYS B 1 95 ? 44.857 -44.847 4.306 1.00 19.04 94 LYS B O 1
ATOM 2382 N N . VAL B 1 96 ? 46.975 -44.299 3.765 1.00 20.58 95 VAL B N 1
ATOM 2383 C CA . VAL B 1 96 ? 47.341 -43.819 5.066 1.00 21.19 95 VAL B CA 1
ATOM 2384 C C . VAL B 1 96 ? 47.932 -42.444 4.850 1.00 21.45 95 VAL B C 1
ATOM 2385 O O . VAL B 1 96 ? 49.050 -42.316 4.377 1.00 21.85 95 VAL B O 1
ATOM 2389 N N . SER B 1 97 ? 47.181 -41.403 5.181 1.00 21.44 96 SER B N 1
ATOM 2390 C CA . SER B 1 97 ? 47.647 -40.043 4.968 1.00 21.67 96 SER B CA 1
ATOM 2391 C C . SER B 1 97 ? 46.836 -39.026 5.768 1.00 22.95 96 SER B C 1
ATOM 2392 O O . SER B 1 97 ? 45.618 -39.200 6.019 1.00 21.15 96 SER B O 1
ATOM 2395 N N . VAL B 1 98 ? 47.503 -37.940 6.142 1.00 23.79 97 VAL B N 1
ATOM 2396 C CA . VAL B 1 98 ? 46.845 -36.875 6.838 1.00 25.05 97 VAL B CA 1
ATOM 2397 C C . VAL B 1 98 ? 46.112 -35.964 5.894 1.00 25.38 97 VAL B C 1
ATOM 2398 O O . VAL B 1 98 ? 45.483 -35.031 6.319 1.00 26.46 97 VAL B O 1
ATOM 2402 N N . SER B 1 99 ? 46.204 -36.182 4.600 1.00 25.77 98 SER B N 1
ATOM 2403 C CA . SER B 1 99 ? 45.419 -35.372 3.684 1.00 25.47 98 SER B CA 1
ATOM 2404 C C . SER B 1 99 ? 44.856 -36.234 2.573 1.00 25.21 98 SER B C 1
ATOM 2405 O O . SER B 1 99 ? 45.220 -37.411 2.433 1.00 24.77 98 SER B O 1
ATOM 2408 N N . ASN B 1 100 ? 43.991 -35.613 1.798 1.00 25.39 99 ASN B N 1
ATOM 2409 C CA . ASN B 1 100 ? 43.255 -36.263 0.755 1.00 26.85 99 ASN B CA 1
ATOM 2410 C C . ASN B 1 100 ? 43.916 -36.169 -0.607 1.00 27.50 99 ASN B C 1
ATOM 2411 O O . ASN B 1 100 ? 43.373 -36.655 -1.591 1.00 27.33 99 ASN B O 1
ATOM 2416 N N . GLU B 1 101 ? 45.071 -35.526 -0.677 1.00 28.22 100 GLU B N 1
ATOM 2417 C CA . GLU B 1 101 ? 45.667 -35.217 -1.976 1.00 29.19 100 GLU B CA 1
ATOM 2418 C C . GLU B 1 101 ? 45.866 -36.487 -2.812 1.00 27.02 100 GLU B C 1
ATOM 2419 O O . GLU B 1 101 ? 45.417 -36.531 -3.938 1.00 26.87 100 GLU B O 1
ATOM 2425 N N . SER B 1 102 ? 46.596 -37.475 -2.289 1.00 25.41 101 SER B N 1
ATOM 2426 C CA . SER B 1 102 ? 46.858 -38.719 -3.026 1.00 24.55 101 SER B CA 1
ATOM 2427 C C . SER B 1 102 ? 45.527 -39.464 -3.332 1.00 23.99 101 SER B C 1
ATOM 2428 O O . SER B 1 102 ? 45.385 -40.088 -4.383 1.00 24.34 101 SER B O 1
ATOM 2431 N N . SER B 1 103 ? 44.561 -39.360 -2.430 1.00 22.21 102 SER B N 1
ATOM 2432 C CA . SER B 1 103 ? 43.244 -39.971 -2.608 1.00 22.16 102 SER B CA 1
ATOM 2433 C C . SER B 1 103 ? 42.510 -39.429 -3.829 1.00 22.83 102 SER B C 1
ATOM 2434 O O . SER B 1 103 ? 41.944 -40.205 -4.593 1.00 22.46 102 SER B O 1
ATOM 2437 N N . VAL B 1 104 ? 42.538 -38.111 -4.027 1.00 22.52 103 VAL B N 1
ATOM 2438 C CA . VAL B 1 104 ? 41.936 -37.485 -5.183 1.00 22.99 103 VAL B CA 1
ATOM 2439 C C . VAL B 1 104 ? 42.593 -37.957 -6.475 1.00 24.37 103 VAL B C 1
ATOM 2440 O O . VAL B 1 104 ? 41.912 -38.281 -7.457 1.00 23.89 103 VAL B O 1
ATOM 2444 N N . ILE B 1 105 ? 43.921 -38.030 -6.463 1.00 25.31 104 ILE B N 1
ATOM 2445 C CA . ILE B 1 105 ? 44.660 -38.507 -7.607 1.00 25.09 104 ILE B CA 1
ATOM 2446 C C . ILE B 1 105 ? 44.316 -39.954 -7.944 1.00 23.66 104 ILE B C 1
ATOM 2447 O O . ILE B 1 105 ? 44.122 -40.278 -9.114 1.00 23.55 104 ILE B O 1
ATOM 2452 N N . THR B 1 106 ? 44.277 -40.839 -6.952 1.00 22.24 105 THR B N 1
ATOM 2453 C CA . THR B 1 106 ? 43.890 -42.236 -7.238 1.00 20.83 105 THR B CA 1
ATOM 2454 C C . THR B 1 106 ? 42.451 -42.309 -7.724 1.00 20.65 105 THR B C 1
ATOM 2455 O O . THR B 1 106 ? 42.156 -42.965 -8.712 1.00 21.46 105 THR B O 1
ATOM 2459 N N . TYR B 1 107 ? 41.554 -41.613 -7.048 1.00 20.42 106 TYR B N 1
ATOM 2460 C CA . TYR B 1 107 ? 40.134 -41.691 -7.364 1.00 20.81 106 TYR B CA 1
ATOM 2461 C C . TYR B 1 107 ? 39.894 -41.223 -8.802 1.00 21.04 106 TYR B C 1
ATOM 2462 O O . TYR B 1 107 ? 39.207 -41.882 -9.571 1.00 19.71 106 TYR B O 1
ATOM 2471 N N . ASP B 1 108 ? 40.484 -40.092 -9.176 1.00 21.76 107 ASP B N 1
ATOM 2472 C CA . ASP B 1 108 ? 40.270 -39.535 -10.525 1.00 22.14 107 ASP B CA 1
ATOM 2473 C C . ASP B 1 108 ? 40.753 -40.491 -11.599 1.00 21.65 107 ASP B C 1
ATOM 2474 O O . ASP B 1 108 ? 40.096 -40.676 -12.600 1.00 21.28 107 ASP B O 1
ATOM 2479 N N . LYS B 1 109 ? 41.901 -41.104 -11.386 1.00 22.73 108 LYS B N 1
ATOM 2480 C CA . LYS B 1 109 ? 42.426 -42.084 -12.352 1.00 23.76 108 LYS B CA 1
ATOM 2481 C C . LYS B 1 109 ? 41.518 -43.318 -12.477 1.00 23.43 108 LYS B C 1
ATOM 2482 O O . LYS B 1 109 ? 41.207 -43.759 -13.588 1.00 22.73 108 LYS B O 1
ATOM 2488 N N . TYR B 1 110 ? 41.172 -43.921 -11.337 1.00 22.18 109 TYR B N 1
ATOM 2489 C CA . TYR B 1 110 ? 40.413 -45.161 -11.361 1.00 21.60 109 TYR B CA 1
ATOM 2490 C C . TYR B 1 110 ? 39.003 -44.924 -11.904 1.00 20.62 109 TYR B C 1
ATOM 2491 O O . TYR B 1 110 ? 38.472 -45.758 -12.628 1.00 20.91 109 TYR B O 1
ATOM 2500 N N . TYR B 1 111 ? 38.395 -43.819 -11.537 1.00 20.08 110 TYR B N 1
ATOM 2501 C CA . TYR B 1 111 ? 37.058 -43.497 -12.020 1.00 21.30 110 TYR B CA 1
ATOM 2502 C C . TYR B 1 111 ? 37.067 -43.327 -13.555 1.00 22.81 110 TYR B C 1
ATOM 2503 O O . TYR B 1 111 ? 36.300 -43.981 -14.269 1.00 21.13 110 TYR B O 1
ATOM 2512 N N . GLU B 1 112 ? 37.980 -42.482 -14.041 1.00 22.76 111 GLU B N 1
ATOM 2513 C CA . GLU B 1 112 ? 38.076 -42.192 -15.480 1.00 24.69 111 GLU B CA 1
ATOM 2514 C C . GLU B 1 112 ? 38.292 -43.497 -16.261 1.00 22.48 111 GLU B C 1
ATOM 2515 O O . GLU B 1 112 ? 37.666 -43.736 -17.271 1.00 21.80 111 GLU B O 1
ATOM 2521 N N . LEU B 1 113 ? 39.178 -44.348 -15.774 1.00 21.37 112 LEU B N 1
ATOM 2522 C CA . LEU B 1 113 ? 39.584 -45.530 -16.535 1.00 20.93 112 LEU B CA 1
ATOM 2523 C C . LEU B 1 113 ? 38.607 -46.706 -16.442 1.00 20.58 112 LEU B C 1
ATOM 2524 O O . LEU B 1 113 ? 38.791 -47.711 -17.131 1.00 21.81 112 LEU B O 1
ATOM 2529 N N . THR B 1 114 ? 37.586 -46.614 -15.598 1.00 20.05 113 THR B N 1
ATOM 2530 C CA . THR B 1 114 ? 36.610 -47.717 -15.459 1.00 19.78 113 THR B CA 1
ATOM 2531 C C . THR B 1 114 ? 35.224 -47.343 -15.999 1.00 20.89 113 THR B C 1
ATOM 2532 O O . THR B 1 114 ? 34.285 -48.113 -15.893 1.00 22.78 113 THR B O 1
ATOM 2536 N N . ARG B 1 115 ? 35.047 -46.164 -16.558 1.00 21.57 114 ARG B N 1
ATOM 2537 C CA . ARG B 1 115 ? 33.710 -45.809 -17.026 1.00 22.31 114 ARG B CA 1
ATOM 2538 C C . ARG B 1 115 ? 33.267 -46.746 -18.190 1.00 22.86 114 ARG B C 1
ATOM 2539 O O . ARG B 1 115 ? 32.094 -47.209 -18.262 1.00 22.54 114 ARG B O 1
ATOM 2547 N N . ASP B 1 116 ? 34.205 -47.023 -19.084 1.00 21.77 115 ASP B N 1
ATOM 2548 C CA . ASP B 1 116 ? 33.865 -47.668 -20.310 1.00 23.12 115 ASP B CA 1
ATOM 2549 C C . ASP B 1 116 ? 33.567 -49.118 -20.018 1.00 21.88 115 ASP B C 1
ATOM 2550 O O . ASP B 1 116 ? 32.585 -49.609 -20.495 1.00 20.45 115 ASP B O 1
ATOM 2555 N N . ILE B 1 117 ? 34.411 -49.780 -19.229 1.00 20.35 116 ILE B N 1
ATOM 2556 C CA . ILE B 1 117 ? 34.186 -51.176 -18.873 1.00 20.42 116 ILE B CA 1
ATOM 2557 C C . ILE B 1 117 ? 32.882 -51.324 -18.015 1.00 20.95 116 ILE B C 1
ATOM 2558 O O . ILE B 1 117 ? 32.221 -52.345 -18.076 1.00 20.01 116 ILE B O 1
ATOM 2563 N N . SER B 1 118 ? 32.518 -50.289 -17.268 1.00 21.19 117 SER B N 1
ATOM 2564 C CA . SER B 1 118 ? 31.263 -50.302 -16.518 1.00 22.36 117 SER B CA 1
ATOM 2565 C C . SER B 1 118 ? 30.047 -50.372 -17.484 1.00 22.97 117 SER B C 1
ATOM 2566 O O . SER B 1 118 ? 29.180 -51.211 -17.344 1.00 21.87 117 SER B O 1
ATOM 2569 N N . ASP B 1 119 ? 30.056 -49.530 -18.506 1.00 24.27 118 ASP B N 1
ATOM 2570 C CA . ASP B 1 119 ? 29.073 -49.612 -19.592 1.00 24.73 118 ASP B CA 1
ATOM 2571 C C . ASP B 1 119 ? 29.054 -50.965 -20.316 1.00 25.14 118 ASP B C 1
ATOM 2572 O O . ASP B 1 119 ? 27.998 -51.566 -20.515 1.00 25.50 118 ASP B O 1
ATOM 2577 N N . ARG B 1 120 ? 30.216 -51.463 -20.713 1.00 24.83 119 ARG B N 1
ATOM 2578 C CA . ARG B 1 120 ? 30.261 -52.703 -21.449 1.00 23.79 119 ARG B CA 1
ATOM 2579 C C . ARG B 1 120 ? 29.723 -53.891 -20.651 1.00 24.24 119 ARG B C 1
ATOM 2580 O O . ARG B 1 120 ? 29.049 -54.777 -21.210 1.00 21.53 119 ARG B O 1
ATOM 2588 N N . LEU B 1 121 ? 30.048 -53.939 -19.361 1.00 23.62 120 LEU B N 1
ATOM 2589 C CA . LEU B 1 121 ? 29.651 -55.084 -18.547 1.00 23.63 120 LEU B CA 1
ATOM 2590 C C . LEU B 1 121 ? 28.210 -54.931 -18.066 1.00 23.79 120 LEU B C 1
ATOM 2591 O O . LEU B 1 121 ? 27.599 -55.929 -17.628 1.00 24.18 120 LEU B O 1
ATOM 2596 N N . SER B 1 122 ? 27.688 -53.717 -18.157 1.00 23.58 121 SER B N 1
ATOM 2597 C CA . SER B 1 122 ? 26.487 -53.314 -17.484 1.00 26.09 121 SER B CA 1
ATOM 2598 C C . SER B 1 122 ? 26.584 -53.615 -15.976 1.00 25.96 121 SER B C 1
ATOM 2599 O O . SER B 1 122 ? 25.702 -54.246 -15.426 1.00 26.94 121 SER B O 1
ATOM 2602 N N . ILE B 1 123 ? 27.709 -53.216 -15.351 1.00 26.09 122 ILE B N 1
ATOM 2603 C CA . ILE B 1 123 ? 27.971 -53.328 -13.913 1.00 24.81 122 ILE B CA 1
ATOM 2604 C C . ILE B 1 123 ? 28.445 -51.937 -13.427 1.00 25.32 122 ILE B C 1
ATOM 2605 O O . ILE B 1 123 ? 29.499 -51.436 -13.870 1.00 26.23 122 ILE B O 1
ATOM 2610 N N . PRO B 1 124 ? 27.670 -51.284 -12.542 1.00 24.18 123 PRO B N 1
ATOM 2611 C CA . PRO B 1 124 ? 28.146 -50.071 -11.871 1.00 23.98 123 PRO B CA 1
ATOM 2612 C C . PRO B 1 124 ? 29.501 -50.351 -11.204 1.00 22.05 123 PRO B C 1
ATOM 2613 O O . PRO B 1 124 ? 29.673 -51.410 -10.640 1.00 21.73 123 PRO B O 1
ATOM 2617 N N . ILE B 1 125 ? 30.459 -49.452 -11.355 1.00 20.86 124 ILE B N 1
ATOM 2618 C CA . ILE B 1 125 ? 31.803 -49.608 -10.758 1.00 20.35 124 ILE B CA 1
ATOM 2619 C C . ILE B 1 125 ? 31.997 -48.388 -9.883 1.00 20.04 124 ILE B C 1
ATOM 2620 O O . ILE B 1 125 ? 31.955 -47.296 -10.367 1.00 19.15 124 ILE B O 1
ATOM 2625 N N . GLU B 1 126 ? 32.101 -48.618 -8.573 1.00 20.45 125 GLU B N 1
ATOM 2626 C CA . GLU B 1 126 ? 32.184 -47.578 -7.541 1.00 20.09 125 GLU B CA 1
ATOM 2627 C C . GLU B 1 126 ? 33.605 -47.592 -7.032 1.00 18.67 125 GLU B C 1
ATOM 2628 O O . GLU B 1 126 ? 34.108 -48.639 -6.653 1.00 17.84 125 GLU B O 1
ATOM 2634 N N . ILE B 1 127 ? 34.254 -46.436 -7.025 1.00 18.89 126 ILE B N 1
ATOM 2635 C CA . ILE B 1 127 ? 35.661 -46.300 -6.618 1.00 18.34 126 ILE B CA 1
ATOM 2636 C C . ILE B 1 127 ? 35.648 -45.912 -5.137 1.00 17.55 126 ILE B C 1
ATOM 2637 O O . ILE B 1 127 ? 35.011 -44.986 -4.758 1.00 18.62 126 ILE B O 1
ATOM 2642 N N . VAL B 1 128 ? 36.311 -46.686 -4.312 1.00 17.64 127 VAL B N 1
ATOM 2643 C CA . VAL B 1 128 ? 36.241 -46.513 -2.869 1.00 16.72 127 VAL B CA 1
ATOM 2644 C C . VAL B 1 128 ? 37.649 -46.286 -2.377 1.00 16.37 127 VAL B C 1
ATOM 2645 O O . VAL B 1 128 ? 38.461 -47.185 -2.436 1.00 15.62 127 VAL B O 1
ATOM 2649 N N . ILE B 1 129 ? 37.942 -45.078 -1.936 1.00 15.98 128 ILE B N 1
ATOM 2650 C CA . ILE B 1 129 ? 39.245 -44.825 -1.318 1.00 17.11 128 ILE B CA 1
ATOM 2651 C C . ILE B 1 129 ? 38.997 -44.872 0.168 1.00 16.15 128 ILE B C 1
ATOM 2652 O O . ILE B 1 129 ? 38.184 -44.125 0.690 1.00 17.26 128 ILE B O 1
ATOM 2657 N N . ILE B 1 130 ? 39.693 -45.746 0.862 1.00 16.25 129 ILE B N 1
ATOM 2658 C CA . ILE B 1 130 ? 39.533 -45.880 2.296 1.00 15.83 129 ILE B CA 1
ATOM 2659 C C . ILE B 1 130 ? 40.810 -45.398 2.949 1.00 16.79 129 ILE B C 1
ATOM 2660 O O . ILE B 1 130 ? 41.834 -46.076 2.869 1.00 17.20 129 ILE B O 1
ATOM 2665 N N . ARG B 1 131 ? 40.765 -44.205 3.522 1.00 17.33 130 ARG B N 1
ATOM 2666 C CA . ARG B 1 131 ? 41.933 -43.584 4.103 1.00 17.98 130 ARG B CA 1
ATOM 2667 C C . ARG B 1 131 ? 41.850 -43.529 5.621 1.00 18.72 130 ARG B C 1
ATOM 2668 O O . ARG B 1 131 ? 40.831 -43.063 6.175 1.00 20.24 130 ARG B O 1
ATOM 2676 N N . ILE B 1 132 ? 42.913 -43.956 6.282 1.00 18.55 131 ILE B N 1
ATOM 2677 C CA . ILE B 1 132 ? 43.095 -43.689 7.707 1.00 19.64 131 ILE B CA 1
ATOM 2678 C C . ILE B 1 132 ? 44.095 -42.511 7.912 1.00 20.51 131 ILE B C 1
ATOM 2679 O O . ILE B 1 132 ? 45.142 -42.431 7.265 1.00 21.45 131 ILE B O 1
ATOM 2684 N N . ASP B 1 133 ? 43.711 -41.543 8.728 1.00 21.38 132 ASP B N 1
ATOM 2685 C CA . ASP B 1 133 ? 44.586 -40.423 9.074 1.00 21.51 132 ASP B CA 1
ATOM 2686 C C . ASP B 1 133 ? 45.513 -40.981 10.167 1.00 22.46 132 ASP B C 1
ATOM 2687 O O . ASP B 1 133 ? 45.030 -41.463 11.193 1.00 21.50 132 ASP B O 1
ATOM 2692 N N . PRO B 1 134 ? 46.853 -41.016 9.933 1.00 22.02 133 PRO B N 1
ATOM 2693 C CA . PRO B 1 134 ? 47.706 -41.710 10.909 1.00 23.36 133 PRO B CA 1
ATOM 2694 C C . PRO B 1 134 ? 47.847 -40.991 12.276 1.00 25.16 133 PRO B C 1
ATOM 2695 O O . PRO B 1 134 ? 48.222 -41.621 13.253 1.00 25.80 133 PRO B O 1
ATOM 2699 N N . VAL B 1 135 ? 47.468 -39.718 12.350 1.00 27.24 134 VAL B N 1
ATOM 2700 C CA . VAL B 1 135 ? 47.569 -38.934 13.581 1.00 28.33 134 VAL B CA 1
ATOM 2701 C C . VAL B 1 135 ? 46.256 -39.027 14.383 1.00 28.95 134 VAL B C 1
ATOM 2702 O O . VAL B 1 135 ? 46.256 -39.434 15.532 1.00 30.40 134 VAL B O 1
ATOM 2706 N N . SER B 1 136 ? 45.123 -38.702 13.781 1.00 28.71 135 SER B N 1
ATOM 2707 C CA . SER B 1 136 ? 43.830 -38.878 14.470 1.00 29.06 135 SER B CA 1
ATOM 2708 C C . SER B 1 136 ? 43.357 -40.314 14.605 1.00 27.63 135 SER B C 1
ATOM 2709 O O . SER B 1 136 ? 42.533 -40.641 15.467 1.00 26.04 135 SER B O 1
ATOM 2712 N N . ARG B 1 137 ? 43.834 -41.161 13.702 1.00 27.05 136 ARG B N 1
ATOM 2713 C CA . ARG B 1 137 ? 43.331 -42.537 13.511 1.00 27.24 136 ARG B CA 1
ATOM 2714 C C . ARG B 1 137 ? 41.859 -42.662 13.085 1.00 25.96 136 ARG B C 1
ATOM 2715 O O . ARG B 1 137 ? 41.281 -43.730 13.152 1.00 26.15 136 ARG B O 1
ATOM 2723 N N . ASP B 1 138 ? 41.269 -41.589 12.618 1.00 25.63 137 ASP B N 1
ATOM 2724 C CA . ASP B 1 138 ? 39.932 -41.646 12.014 1.00 26.68 137 ASP B CA 1
ATOM 2725 C C . ASP B 1 138 ? 39.983 -42.228 10.585 1.00 25.54 137 ASP B C 1
ATOM 2726 O O . ASP B 1 138 ? 40.944 -41.974 9.864 1.00 23.97 137 ASP B O 1
ATOM 2731 N N . LEU B 1 139 ? 38.954 -43.007 10.236 1.00 24.11 138 LEU B N 1
ATOM 2732 C CA . LEU B 1 139 ? 38.728 -43.559 8.906 1.00 23.57 138 LEU B CA 1
ATOM 2733 C C . LEU B 1 139 ? 37.879 -42.616 8.081 1.00 22.35 138 LEU B C 1
ATOM 2734 O O . LEU B 1 139 ? 36.811 -42.167 8.544 1.00 22.92 138 LEU B O 1
ATOM 2739 N N . HIS B 1 140 ? 38.314 -42.336 6.867 1.00 20.01 139 HIS B N 1
ATOM 2740 C CA . HIS B 1 140 ? 37.549 -41.486 5.957 1.00 19.82 139 HIS B CA 1
ATOM 2741 C C . HIS B 1 140 ? 37.334 -42.239 4.668 1.00 19.54 139 HIS B C 1
ATOM 2742 O O . HIS B 1 140 ? 38.313 -42.693 4.025 1.00 21.39 139 HIS B O 1
ATOM 2749 N N . ILE B 1 141 ? 36.066 -42.402 4.306 1.00 18.73 140 ILE B N 1
ATOM 2750 C CA . ILE B 1 141 ? 35.688 -43.163 3.124 1.00 18.36 140 ILE B CA 1
ATOM 2751 C C . ILE B 1 141 ? 34.833 -42.295 2.239 1.00 18.23 140 ILE B C 1
ATOM 2752 O O . ILE B 1 141 ? 33.761 -41.767 2.672 1.00 18.25 140 ILE B O 1
ATOM 2757 N N . ASN B 1 142 ? 35.278 -42.128 0.995 1.00 17.47 141 ASN B N 1
ATOM 2758 C CA . ASN B 1 142 ? 34.512 -41.255 0.090 1.00 18.40 141 ASN B CA 1
ATOM 2759 C C . ASN B 1 142 ? 33.140 -41.752 -0.239 1.00 18.72 141 ASN B C 1
ATOM 2760 O O . ASN B 1 142 ? 32.219 -40.940 -0.354 1.00 20.75 141 ASN B O 1
ATOM 2765 N N . SER B 1 143 ? 32.988 -43.059 -0.415 1.00 19.29 142 SER B N 1
ATOM 2766 C CA . SER B 1 143 ? 31.783 -43.610 -1.068 1.00 19.69 142 SER B CA 1
ATOM 2767 C C . SER B 1 143 ? 30.604 -43.836 -0.098 1.00 19.72 142 SER B C 1
ATOM 2768 O O . SER B 1 143 ? 30.640 -44.761 0.730 1.00 17.42 142 SER B O 1
ATOM 2771 N N . ASP B 1 144 ? 29.560 -43.033 -0.269 1.00 19.63 143 ASP B N 1
ATOM 2772 C CA . ASP B 1 144 ? 28.296 -43.224 0.416 1.00 21.71 143 ASP B CA 1
ATOM 2773 C C . ASP B 1 144 ? 27.740 -44.592 0.194 1.00 21.42 143 ASP B C 1
ATOM 2774 O O . ASP B 1 144 ? 27.208 -45.199 1.101 1.00 21.12 143 ASP B O 1
ATOM 2779 N N . ARG B 1 145 ? 27.861 -45.073 -1.031 1.00 22.16 144 ARG B N 1
ATOM 2780 C CA . ARG B 1 145 ? 27.316 -46.372 -1.382 1.00 22.26 144 ARG B CA 1
ATOM 2781 C C . ARG B 1 145 ? 28.032 -47.498 -0.651 1.00 21.99 144 ARG B C 1
ATOM 2782 O O . ARG B 1 145 ? 27.385 -48.492 -0.240 1.00 20.15 144 ARG B O 1
ATOM 2790 N N . PHE B 1 146 ? 29.361 -47.362 -0.491 1.00 20.37 145 PHE B N 1
ATOM 2791 C CA . PHE B 1 146 ? 30.133 -48.385 0.227 1.00 19.12 145 PHE B CA 1
ATOM 2792 C C . PHE B 1 146 ? 29.796 -48.351 1.700 1.00 19.59 145 PHE B C 1
ATOM 2793 O O . PHE B 1 146 ? 29.635 -49.384 2.344 1.00 19.95 145 PHE B O 1
ATOM 2801 N N . LYS B 1 147 ? 29.686 -47.156 2.244 1.00 20.85 146 LYS B N 1
ATOM 2802 C CA . LYS B 1 147 ? 29.340 -47.014 3.651 1.00 21.79 146 LYS B CA 1
ATOM 2803 C C . LYS B 1 147 ? 27.903 -47.456 4.015 1.00 22.37 146 LYS B C 1
ATOM 2804 O O . LYS B 1 147 ? 27.671 -47.869 5.133 1.00 23.45 146 LYS B O 1
ATOM 2810 N N . GLU B 1 148 ? 26.960 -47.367 3.099 1.00 23.50 147 GLU B N 1
ATOM 2811 C CA . GLU B 1 148 ? 25.613 -47.967 3.308 1.00 25.46 147 GLU B CA 1
ATOM 2812 C C . GLU B 1 148 ? 25.616 -49.474 3.260 1.00 23.82 147 GLU B C 1
ATOM 2813 O O . GLU B 1 148 ? 24.849 -50.095 3.944 1.00 24.34 147 GLU B O 1
ATOM 2819 N N . LEU B 1 149 ? 26.508 -50.059 2.466 1.00 22.80 148 LEU B N 1
ATOM 2820 C CA . LEU B 1 149 ? 26.683 -51.488 2.398 1.00 22.05 148 LEU B CA 1
ATOM 2821 C C . LEU B 1 149 ? 27.112 -52.081 3.744 1.00 22.53 148 LEU B C 1
ATOM 2822 O O . LEU B 1 149 ? 26.613 -53.131 4.182 1.00 22.36 148 LEU B O 1
ATOM 2827 N N . TYR B 1 150 ? 28.057 -51.425 4.411 1.00 22.04 149 TYR B N 1
ATOM 2828 C CA . TYR B 1 150 ? 28.688 -51.995 5.593 1.00 22.40 149 TYR B CA 1
ATOM 2829 C C . TYR B 1 150 ? 28.059 -51.437 6.885 1.00 22.53 149 TYR B C 1
ATOM 2830 O O . TYR B 1 150 ? 27.607 -50.308 6.907 1.00 22.63 149 TYR B O 1
ATOM 2839 N N . PRO B 1 151 ? 28.053 -52.229 7.971 1.00 24.03 150 PRO B N 1
ATOM 2840 C CA . PRO B 1 151 ? 27.872 -51.617 9.287 1.00 25.05 150 PRO B CA 1
ATOM 2841 C C . PRO B 1 151 ? 29.040 -50.689 9.539 1.00 25.70 150 PRO B C 1
ATOM 2842 O O . PRO B 1 151 ? 30.070 -50.821 8.855 1.00 25.82 150 PRO B O 1
ATOM 2846 N N . THR B 1 152 ? 28.914 -49.768 10.485 1.00 26.71 151 THR B N 1
ATOM 2847 C CA . THR B 1 152 ? 30.024 -48.826 10.806 1.00 27.32 151 THR B CA 1
ATOM 2848 C C . THR B 1 152 ? 31.383 -49.559 10.852 1.00 25.83 151 THR B C 1
ATOM 2849 O O . THR B 1 152 ? 31.524 -50.535 11.539 1.00 24.46 151 THR B O 1
ATOM 2853 N N . ILE B 1 153 ? 32.350 -49.123 10.051 1.00 25.76 152 ILE B N 1
ATOM 2854 C CA . ILE B 1 153 ? 33.613 -49.815 9.958 1.00 25.31 152 ILE B CA 1
ATOM 2855 C C . ILE B 1 153 ? 34.563 -49.261 11.009 1.00 25.65 152 ILE B C 1
ATOM 2856 O O . ILE B 1 153 ? 34.757 -48.062 11.103 1.00 27.29 152 ILE B O 1
ATOM 2861 N N . VAL B 1 154 ? 35.157 -50.145 11.780 1.00 25.93 153 VAL B N 1
ATOM 2862 C CA . VAL B 1 154 ? 36.077 -49.775 12.808 1.00 26.02 153 VAL B CA 1
ATOM 2863 C C . VAL B 1 154 ? 37.345 -50.584 12.624 1.00 26.08 153 VAL B C 1
ATOM 2864 O O . VAL B 1 154 ? 37.302 -51.821 12.591 1.00 26.37 153 VAL B O 1
ATOM 2868 N N . VAL B 1 155 ? 38.449 -49.856 12.468 1.00 25.74 154 VAL B N 1
ATOM 2869 C CA . VAL B 1 155 ? 39.793 -50.417 12.424 1.00 26.98 154 VAL B CA 1
ATOM 2870 C C . VAL B 1 155 ? 40.634 -49.728 13.506 1.00 28.13 154 VAL B C 1
ATOM 2871 O O . VAL B 1 155 ? 41.214 -48.655 13.284 1.00 27.91 154 VAL B O 1
ATOM 2875 N N . ASP B 1 156 ? 40.651 -50.313 14.687 1.00 30.15 155 ASP B N 1
ATOM 2876 C CA . ASP B 1 156 ? 41.258 -49.663 15.872 1.00 32.31 155 ASP B CA 1
ATOM 2877 C C . ASP B 1 156 ? 42.730 -50.102 15.956 1.00 32.00 155 ASP B C 1
ATOM 2878 O O . ASP B 1 156 ? 43.067 -51.122 16.553 1.00 33.56 155 ASP B O 1
ATOM 2883 N N . ILE B 1 157 ? 43.596 -49.358 15.274 1.00 30.52 156 ILE B N 1
ATOM 2884 C CA . ILE B 1 157 ? 45.008 -49.664 15.295 1.00 29.87 156 ILE B CA 1
ATOM 2885 C C . ILE B 1 157 ? 45.773 -48.396 15.516 1.00 28.03 156 ILE B C 1
ATOM 2886 O O . ILE B 1 157 ? 45.186 -47.318 15.464 1.00 27.13 156 ILE B O 1
ATOM 2891 N N . ASN B 1 158 ? 47.084 -48.492 15.712 1.00 27.05 157 ASN B N 1
ATOM 2892 C CA . ASN B 1 158 ? 47.901 -47.278 15.616 1.00 27.20 157 ASN B CA 1
ATOM 2893 C C . ASN B 1 158 ? 49.226 -47.543 14.933 1.00 26.44 157 ASN B C 1
ATOM 2894 O O . ASN B 1 158 ? 49.621 -48.680 14.755 1.00 26.76 157 ASN B O 1
ATOM 2899 N N . PHE B 1 159 ? 49.922 -46.466 14.619 1.00 26.27 158 PHE B N 1
ATOM 2900 C CA . PHE B 1 159 ? 51.152 -46.502 13.862 1.00 26.14 158 PHE B CA 1
ATOM 2901 C C . PHE B 1 159 ? 52.397 -46.050 14.684 1.00 26.26 158 PHE B C 1
ATOM 2902 O O . PHE B 1 159 ? 53.426 -45.713 14.094 1.00 25.30 158 PHE B O 1
ATOM 2910 N N . ASN B 1 160 ? 52.306 -46.120 16.022 1.00 26.59 159 ASN B N 1
ATOM 2911 C CA . ASN B 1 160 ? 53.395 -45.781 16.945 1.00 27.70 159 ASN B CA 1
ATOM 2912 C C . ASN B 1 160 ? 54.722 -46.443 16.588 1.00 27.23 159 ASN B C 1
ATOM 2913 O O . ASN B 1 160 ? 55.742 -45.788 16.659 1.00 27.17 159 ASN B O 1
ATOM 2918 N N . GLN B 1 161 ? 54.731 -47.727 16.232 1.00 26.87 160 GLN B N 1
ATOM 2919 C CA . GLN B 1 161 ? 55.986 -48.389 15.848 1.00 28.14 160 GLN B CA 1
ATOM 2920 C C . GLN B 1 161 ? 56.627 -47.786 14.614 1.00 27.04 160 GLN B C 1
ATOM 2921 O O . GLN B 1 161 ? 57.856 -47.731 14.518 1.00 27.64 160 GLN B O 1
ATOM 2927 N N . PHE B 1 162 ? 55.800 -47.371 13.665 1.00 25.29 161 PHE B N 1
ATOM 2928 C CA . PHE B 1 162 ? 56.305 -46.792 12.444 1.00 25.15 161 PHE B CA 1
ATOM 2929 C C . PHE B 1 162 ? 56.870 -45.429 12.762 1.00 24.68 161 PHE B C 1
ATOM 2930 O O . PHE B 1 162 ? 57.926 -45.077 12.239 1.00 23.23 161 PHE B O 1
ATOM 2938 N N . PHE B 1 163 ? 56.207 -44.688 13.652 1.00 24.67 162 PHE B N 1
ATOM 2939 C CA A PHE B 1 163 ? 56.691 -43.380 14.092 0.60 25.42 162 PHE B CA 1
ATOM 2940 C CA B PHE B 1 163 ? 56.703 -43.366 14.024 0.40 25.10 162 PHE B CA 1
ATOM 2941 C C . PHE B 1 163 ? 57.998 -43.543 14.850 1.00 25.47 162 PHE B C 1
ATOM 2942 O O . PHE B 1 163 ? 58.907 -42.781 14.684 1.00 25.77 162 PHE B O 1
ATOM 2957 N N . ASP B 1 164 ? 58.098 -44.582 15.681 1.00 25.99 163 ASP B N 1
ATOM 2958 C CA . ASP B 1 164 ? 59.376 -44.849 16.413 1.00 26.04 163 ASP B CA 1
ATOM 2959 C C . ASP B 1 164 ? 60.548 -45.232 15.454 1.00 25.85 163 ASP B C 1
ATOM 2960 O O . ASP B 1 164 ? 61.665 -44.772 15.620 1.00 25.16 163 ASP B O 1
ATOM 2965 N N . LEU B 1 165 ? 60.298 -46.098 14.480 1.00 25.31 164 LEU B N 1
ATOM 2966 C CA . LEU B 1 165 ? 61.350 -46.407 13.515 1.00 25.07 164 LEU B CA 1
ATOM 2967 C C . LEU B 1 165 ? 61.747 -45.160 12.739 1.00 24.69 164 LEU B C 1
ATOM 2968 O O . LEU B 1 165 ? 62.916 -44.874 12.556 1.00 24.45 164 LEU B O 1
ATOM 2973 N N . LYS B 1 166 ? 60.793 -44.373 12.308 1.00 24.97 165 LYS B N 1
ATOM 2974 C CA . LYS B 1 166 ? 61.148 -43.167 11.600 1.00 25.79 165 LYS B CA 1
ATOM 2975 C C . LYS B 1 166 ? 62.034 -42.230 12.434 1.00 26.43 165 LYS B C 1
ATOM 2976 O O . LYS B 1 166 ? 62.921 -41.550 11.870 1.00 23.62 165 LYS B O 1
ATOM 2982 N N . GLN B 1 167 ? 61.814 -42.212 13.752 1.00 27.39 166 GLN B N 1
ATOM 2983 C CA . GLN B 1 167 ? 62.576 -41.359 14.655 1.00 28.90 166 GLN B CA 1
ATOM 2984 C C . GLN B 1 167 ? 63.989 -41.821 14.778 1.00 29.35 166 GLN B C 1
ATOM 2985 O O . GLN B 1 167 ? 64.877 -41.001 14.884 1.00 28.40 166 GLN B O 1
ATOM 2991 N N . LEU B 1 168 ? 64.181 -43.137 14.847 1.00 29.51 167 LEU B N 1
ATOM 2992 C CA . LEU B 1 168 ? 65.494 -43.709 14.848 1.00 30.81 167 LEU B CA 1
ATOM 2993 C C . LEU B 1 168 ? 66.193 -43.289 13.572 1.00 30.70 167 LEU B C 1
ATOM 2994 O O . LEU B 1 168 ? 67.336 -42.839 13.622 1.00 30.63 167 LEU B O 1
ATOM 2999 N N . LEU B 1 169 ? 65.497 -43.379 12.436 1.00 29.73 168 LEU B N 1
ATOM 3000 C CA . LEU B 1 169 ? 66.123 -43.069 11.156 1.00 29.30 168 LEU B CA 1
ATOM 3001 C C . LEU B 1 169 ? 66.616 -41.615 11.135 1.00 29.71 168 LEU B C 1
ATOM 3002 O O . LEU B 1 169 ? 67.760 -41.347 10.782 1.00 27.92 168 LEU B O 1
ATOM 3007 N N . TYR B 1 170 ? 65.769 -40.684 11.546 1.00 30.83 169 TYR B N 1
ATOM 3008 C CA . TYR B 1 170 ? 66.150 -39.278 11.613 1.00 32.78 169 TYR B CA 1
ATOM 3009 C C . TYR B 1 170 ? 67.193 -38.909 12.721 1.00 34.76 169 TYR B C 1
ATOM 3010 O O . TYR B 1 170 ? 67.977 -37.951 12.571 1.00 34.39 169 TYR B O 1
ATOM 3019 N N . GLU B 1 171 ? 67.193 -39.656 13.822 1.00 36.69 170 GLU B N 1
ATOM 3020 C CA . GLU B 1 171 ? 68.237 -39.518 14.844 1.00 38.39 170 GLU B CA 1
ATOM 3021 C C . GLU B 1 171 ? 69.617 -39.727 14.154 1.00 36.94 170 GLU B C 1
ATOM 3022 O O . GLU B 1 171 ? 70.587 -38.997 14.403 1.00 36.24 170 GLU B O 1
ATOM 3028 N N . LYS B 1 172 ? 69.683 -40.753 13.316 1.00 35.08 171 LYS B N 1
ATOM 3029 C CA . LYS B 1 172 ? 70.914 -41.084 12.620 1.00 34.77 171 LYS B CA 1
ATOM 3030 C C . LYS B 1 172 ? 71.218 -40.191 11.388 1.00 33.80 171 LYS B C 1
ATOM 3031 O O . LYS B 1 172 ? 72.369 -39.826 11.184 1.00 34.37 171 LYS B O 1
ATOM 3037 N N . PHE B 1 173 ? 70.208 -39.807 10.599 1.00 32.16 172 PHE B N 1
ATOM 3038 C CA . PHE B 1 173 ? 70.437 -39.112 9.325 1.00 31.07 172 PHE B CA 1
ATOM 3039 C C . PHE B 1 173 ? 69.940 -37.671 9.225 1.00 31.69 172 PHE B C 1
ATOM 3040 O O . PHE B 1 173 ? 69.991 -37.075 8.156 1.00 30.34 172 PHE B O 1
ATOM 3048 N N . GLY B 1 174 ? 69.476 -37.098 10.329 1.00 32.39 173 GLY B N 1
ATOM 3049 C CA . GLY B 1 174 ? 68.763 -35.842 10.277 1.00 33.35 173 GLY B CA 1
ATOM 3050 C C . GLY B 1 174 ? 69.633 -34.633 10.067 1.00 34.56 173 GLY B C 1
ATOM 3051 O O . GLY B 1 174 ? 69.110 -33.558 9.817 1.00 35.23 173 GLY B O 1
ATOM 3052 N N . ASP B 1 175 ? 70.952 -34.807 10.172 1.00 35.79 174 ASP B N 1
ATOM 3053 C CA . ASP B 1 175 ? 71.911 -33.775 9.829 1.00 36.75 174 ASP B CA 1
ATOM 3054 C C . ASP B 1 175 ? 72.666 -34.059 8.527 1.00 36.37 174 ASP B C 1
ATOM 3055 O O . ASP B 1 175 ? 73.683 -33.448 8.251 1.00 38.43 174 ASP B O 1
ATOM 3060 N N . ASP B 1 176 ? 72.154 -34.960 7.714 1.00 35.33 175 ASP B N 1
ATOM 3061 C CA . ASP B 1 176 ? 72.713 -35.255 6.411 1.00 34.15 175 ASP B CA 1
ATOM 3062 C C . ASP B 1 176 ? 71.845 -34.575 5.336 1.00 33.96 175 ASP B C 1
ATOM 3063 O O . ASP B 1 176 ? 70.694 -34.980 5.075 1.00 31.95 175 ASP B O 1
ATOM 3068 N N . GLU B 1 177 ? 72.393 -33.529 4.718 1.00 34.26 176 GLU B N 1
ATOM 3069 C CA . GLU B 1 177 ? 71.636 -32.745 3.737 1.00 35.47 176 GLU B CA 1
ATOM 3070 C C . GLU B 1 177 ? 71.131 -33.627 2.600 1.00 35.03 176 GLU B C 1
ATOM 3071 O O . GLU B 1 177 ? 70.012 -33.433 2.132 1.00 35.20 176 GLU B O 1
ATOM 3077 N N . GLU B 1 178 ? 71.914 -34.630 2.200 1.00 34.82 177 GLU B N 1
ATOM 3078 C CA . GLU B 1 178 ? 71.519 -35.472 1.103 1.00 34.78 177 GLU B CA 1
ATOM 3079 C C . GLU B 1 178 ? 70.295 -36.261 1.486 1.00 32.10 177 GLU B C 1
ATOM 3080 O O . GLU B 1 178 ? 69.397 -36.401 0.668 1.00 31.40 177 GLU B O 1
ATOM 3086 N N . PHE B 1 179 ? 70.242 -36.756 2.713 1.00 30.07 178 PHE B N 1
ATOM 3087 C CA . PHE B 1 179 ? 69.034 -37.443 3.198 1.00 28.91 178 PHE B CA 1
ATOM 3088 C C . PHE B 1 179 ? 67.831 -36.496 3.245 1.00 27.79 178 PHE B C 1
ATOM 3089 O O . PHE B 1 179 ? 66.766 -36.816 2.745 1.00 27.22 178 PHE B O 1
ATOM 3097 N N . LEU B 1 180 ? 68.028 -35.330 3.833 1.00 27.94 179 LEU B N 1
ATOM 3098 C CA . LEU B 1 180 ? 66.939 -34.400 4.060 1.00 29.03 179 LEU B CA 1
ATOM 3099 C C . LEU B 1 180 ? 66.258 -34.002 2.754 1.00 30.06 179 LEU B C 1
ATOM 3100 O O . LEU B 1 180 ? 65.065 -33.850 2.733 1.00 30.59 179 LEU B O 1
ATOM 3105 N N . LEU B 1 181 ? 67.018 -33.918 1.660 1.00 31.35 180 LEU B N 1
ATOM 3106 C CA . LEU B 1 181 ? 66.483 -33.524 0.377 1.00 32.53 180 LEU B CA 1
ATOM 3107 C C . LEU B 1 181 ? 66.473 -34.680 -0.625 1.00 34.38 180 LEU B C 1
ATOM 3108 O O . LEU B 1 181 ? 66.400 -34.454 -1.826 1.00 33.28 180 LEU B O 1
ATOM 3113 N N . LYS B 1 182 ? 66.505 -35.915 -0.129 1.00 36.59 181 LYS B N 1
ATOM 3114 C CA . LYS B 1 182 ? 66.502 -37.067 -1.012 1.00 38.89 181 LYS B CA 1
ATOM 3115 C C . LYS B 1 182 ? 65.093 -37.359 -1.502 1.00 40.86 181 LYS B C 1
ATOM 3116 O O . LYS B 1 182 ? 64.141 -37.408 -0.701 1.00 39.91 181 LYS B O 1
ATOM 3122 N N . VAL B 1 183 ? 64.984 -37.557 -2.818 1.00 43.32 182 VAL B N 1
ATOM 3123 C CA . VAL B 1 183 ? 63.740 -37.969 -3.453 1.00 46.21 182 VAL B CA 1
ATOM 3124 C C . VAL B 1 183 ? 63.617 -39.504 -3.509 1.00 47.86 182 VAL B C 1
ATOM 3125 O O . VAL B 1 183 ? 64.522 -40.197 -4.013 1.00 47.83 182 VAL B O 1
ATOM 3129 N N . ALA B 1 184 ? 62.482 -39.998 -2.994 1.00 49.93 183 ALA B N 1
ATOM 3130 C CA . ALA B 1 184 ? 62.031 -41.401 -3.141 1.00 51.11 183 ALA B CA 1
ATOM 3131 C C . ALA B 1 184 ? 62.799 -42.214 -4.195 1.00 51.75 183 ALA B C 1
ATOM 3132 O O . ALA B 1 184 ? 62.573 -42.061 -5.404 1.00 52.04 183 ALA B O 1
ATOM 3134 N N . GLY C 1 1 ? 6.950 -21.959 -18.524 1.00 74.11 0 GLY C N 1
ATOM 3135 C CA . GLY C 1 1 ? 8.421 -22.179 -18.677 1.00 74.00 0 GLY C CA 1
ATOM 3136 C C . GLY C 1 1 ? 8.936 -23.340 -17.837 1.00 74.02 0 GLY C C 1
ATOM 3137 O O . GLY C 1 1 ? 8.499 -24.483 -17.996 1.00 73.76 0 GLY C O 1
ATOM 3138 N N . MET C 1 2 ? 9.882 -23.053 -16.946 1.00 74.16 1 MET C N 1
ATOM 3139 C CA . MET C 1 2 ? 10.397 -24.069 -16.031 1.00 74.38 1 MET C CA 1
ATOM 3140 C C . MET C 1 2 ? 9.408 -24.344 -14.884 1.00 74.63 1 MET C C 1
ATOM 3141 O O . MET C 1 2 ? 8.621 -23.470 -14.485 1.00 74.08 1 MET C O 1
ATOM 3146 N N . ASP C 1 3 ? 9.467 -25.589 -14.408 1.00 74.94 2 ASP C N 1
ATOM 3147 C CA . ASP C 1 3 ? 8.735 -26.111 -13.246 1.00 75.48 2 ASP C CA 1
ATOM 3148 C C . ASP C 1 3 ? 8.646 -25.101 -12.080 1.00 75.42 2 ASP C C 1
ATOM 3149 O O . ASP C 1 3 ? 9.571 -24.322 -11.863 1.00 75.54 2 ASP C O 1
ATOM 3154 N N . TYR C 1 4 ? 7.546 -25.116 -11.326 1.00 75.29 3 TYR C N 1
ATOM 3155 C CA . TYR C 1 4 ? 7.405 -24.201 -10.177 1.00 75.29 3 TYR C CA 1
ATOM 3156 C C . TYR C 1 4 ? 8.382 -24.571 -9.051 1.00 74.68 3 TYR C C 1
ATOM 3157 O O . TYR C 1 4 ? 9.079 -23.704 -8.522 1.00 74.66 3 TYR C O 1
ATOM 3166 N N . GLN C 1 5 ? 8.417 -25.857 -8.692 1.00 73.87 4 GLN C N 1
ATOM 3167 C CA . GLN C 1 5 ? 9.330 -26.369 -7.655 1.00 73.23 4 GLN C CA 1
ATOM 3168 C C . GLN C 1 5 ? 10.800 -26.046 -7.965 1.00 71.61 4 GLN C C 1
ATOM 3169 O O . GLN C 1 5 ? 11.529 -25.542 -7.105 1.00 71.66 4 GLN C O 1
ATOM 3175 N N . GLU C 1 6 ? 11.219 -26.349 -9.193 1.00 69.57 5 GLU C N 1
ATOM 3176 C CA . GLU C 1 6 ? 12.588 -26.100 -9.636 1.00 68.02 5 GLU C CA 1
ATOM 3177 C C . GLU C 1 6 ? 12.933 -24.622 -9.437 1.00 65.70 5 GLU C C 1
ATOM 3178 O O . GLU C 1 6 ? 14.011 -24.297 -8.937 1.00 65.17 5 GLU C O 1
ATOM 3184 N N . TYR C 1 7 ? 11.997 -23.741 -9.788 1.00 63.15 6 TYR C N 1
ATOM 3185 C CA . TYR C 1 7 ? 12.186 -22.307 -9.608 1.00 61.04 6 TYR C CA 1
ATOM 3186 C C . TYR C 1 7 ? 12.419 -21.998 -8.145 1.00 60.72 6 TYR C C 1
ATOM 3187 O O . TYR C 1 7 ? 13.407 -21.353 -7.789 1.00 60.38 6 TYR C O 1
ATOM 3196 N N . GLN C 1 8 ? 11.505 -22.467 -7.300 1.00 60.25 7 GLN C N 1
ATOM 3197 C CA . GLN C 1 8 ? 11.578 -22.217 -5.852 1.00 59.86 7 GLN C CA 1
ATOM 3198 C C . GLN C 1 8 ? 12.878 -22.745 -5.263 1.00 58.55 7 GLN C C 1
ATOM 3199 O O . GLN C 1 8 ? 13.544 -22.046 -4.510 1.00 58.00 7 GLN C O 1
ATOM 3205 N N . GLN C 1 9 ? 13.235 -23.976 -5.614 1.00 57.30 8 GLN C N 1
ATOM 3206 C CA . GLN C 1 9 ? 14.500 -24.534 -5.161 1.00 56.96 8 GLN C CA 1
ATOM 3207 C C . GLN C 1 9 ? 15.661 -23.582 -5.498 1.00 55.27 8 GLN C C 1
ATOM 3208 O O . GLN C 1 9 ? 16.555 -23.398 -4.675 1.00 55.12 8 GLN C O 1
ATOM 3214 N N . PHE C 1 10 ? 15.637 -22.974 -6.689 1.00 53.18 9 PHE C N 1
ATOM 3215 C CA . PHE C 1 10 ? 16.696 -22.039 -7.084 1.00 51.53 9 PHE C CA 1
ATOM 3216 C C . PHE C 1 10 ? 16.652 -20.751 -6.277 1.00 50.94 9 PHE C C 1
ATOM 3217 O O . PHE C 1 10 ? 17.692 -20.249 -5.847 1.00 50.15 9 PHE C O 1
ATOM 3225 N N . LEU C 1 11 ? 15.454 -20.227 -6.059 1.00 50.64 10 LEU C N 1
ATOM 3226 C CA . LEU C 1 11 ? 15.304 -18.942 -5.377 1.00 50.51 10 LEU C CA 1
ATOM 3227 C C . LEU C 1 11 ? 15.730 -19.080 -3.917 1.00 49.65 10 LEU C C 1
ATOM 3228 O O . LEU C 1 11 ? 16.409 -18.211 -3.379 1.00 49.15 10 LEU C O 1
ATOM 3233 N N . ALA C 1 12 ? 15.356 -20.200 -3.303 1.00 48.98 11 ALA C N 1
ATOM 3234 C CA . ALA C 1 12 ? 15.797 -20.534 -1.954 1.00 48.22 11 ALA C CA 1
ATOM 3235 C C . ALA C 1 12 ? 17.320 -20.693 -1.863 1.00 47.86 11 ALA C C 1
ATOM 3236 O O . ALA C 1 12 ? 17.940 -20.271 -0.878 1.00 47.83 11 ALA C O 1
ATOM 3238 N N . ARG C 1 13 ? 17.932 -21.309 -2.872 1.00 46.98 12 ARG C N 1
ATOM 3239 C CA . ARG C 1 13 ? 19.392 -21.447 -2.869 1.00 46.20 12 ARG C CA 1
ATOM 3240 C C . ARG C 1 13 ? 20.086 -20.079 -2.886 1.00 45.93 12 ARG C C 1
ATOM 3241 O O . ARG C 1 13 ? 21.057 -19.864 -2.168 1.00 45.67 12 ARG C O 1
ATOM 3249 N N . ILE C 1 14 ? 19.583 -19.161 -3.692 1.00 46.18 13 ILE C N 1
ATOM 3250 C CA . ILE C 1 14 ? 20.168 -17.826 -3.781 1.00 47.14 13 ILE C CA 1
ATOM 3251 C C . ILE C 1 14 ? 20.019 -17.090 -2.447 1.00 48.50 13 ILE C C 1
ATOM 3252 O O . ILE C 1 14 ? 20.930 -16.396 -2.020 1.00 49.31 13 ILE C O 1
ATOM 3257 N N . ASN C 1 15 ? 18.874 -17.268 -1.786 1.00 49.82 14 ASN C N 1
ATOM 3258 C CA . ASN C 1 15 ? 18.558 -16.534 -0.548 1.00 50.70 14 ASN C CA 1
ATOM 3259 C C . ASN C 1 15 ? 19.445 -16.912 0.629 1.00 49.95 14 ASN C C 1
ATOM 3260 O O . ASN C 1 15 ? 19.939 -16.044 1.332 1.00 49.85 14 ASN C O 1
ATOM 3265 N N . THR C 1 16 ? 19.660 -18.209 0.815 1.00 49.79 15 THR C N 1
ATOM 3266 C CA . THR C 1 16 ? 20.523 -18.700 1.882 1.00 49.29 15 THR C CA 1
ATOM 3267 C C . THR C 1 16 ? 22.027 -18.654 1.535 1.00 48.59 15 THR C C 1
ATOM 3268 O O . THR C 1 16 ? 22.873 -18.820 2.416 1.00 49.17 15 THR C O 1
ATOM 3272 N N . ALA C 1 17 ? 22.373 -18.425 0.272 1.00 47.43 16 ALA C N 1
ATOM 3273 C CA . ALA C 1 17 ? 23.782 -18.394 -0.137 1.00 46.06 16 ALA C CA 1
ATOM 3274 C C . ALA C 1 17 ? 24.521 -17.198 0.463 1.00 44.93 16 ALA C C 1
ATOM 3275 O O . ALA C 1 17 ? 23.975 -16.098 0.534 1.00 44.74 16 ALA C O 1
ATOM 3277 N N . ARG C 1 18 ? 25.763 -17.417 0.889 1.00 43.74 17 ARG C N 1
ATOM 3278 C CA . ARG C 1 18 ? 26.568 -16.356 1.505 1.00 43.39 17 ARG C CA 1
ATOM 3279 C C . ARG C 1 18 ? 28.028 -16.376 1.132 1.00 41.34 17 ARG C C 1
ATOM 3280 O O . ARG C 1 18 ? 28.807 -15.541 1.603 1.00 41.64 17 ARG C O 1
ATOM 3288 N N . ASP C 1 19 ? 28.419 -17.336 0.306 1.00 39.13 18 ASP C N 1
ATOM 3289 C CA . ASP C 1 19 ? 29.806 -17.480 -0.100 1.00 37.65 18 ASP C CA 1
ATOM 3290 C C . ASP C 1 19 ? 29.874 -17.593 -1.627 1.00 36.33 18 ASP C C 1
ATOM 3291 O O . ASP C 1 19 ? 28.962 -18.116 -2.278 1.00 34.87 18 ASP C O 1
ATOM 3296 N N . ALA C 1 20 ? 30.987 -17.138 -2.175 1.00 34.95 19 ALA C N 1
ATOM 3297 C CA . ALA C 1 20 ? 31.185 -17.062 -3.598 1.00 34.22 19 ALA C CA 1
ATOM 3298 C C . ALA C 1 20 ? 31.118 -18.414 -4.262 1.00 33.78 19 ALA C C 1
ATOM 3299 O O . ALA C 1 20 ? 30.535 -18.538 -5.321 1.00 33.30 19 ALA C O 1
ATOM 3301 N N . CYS C 1 21 ? 31.731 -19.425 -3.651 1.00 33.02 20 CYS C N 1
ATOM 3302 C CA . CYS C 1 21 ? 31.805 -20.731 -4.262 1.00 32.86 20 CYS C CA 1
ATOM 3303 C C . CYS C 1 21 ? 30.431 -21.412 -4.360 1.00 31.76 20 CYS C C 1
ATOM 3304 O O . CYS C 1 21 ? 30.167 -22.131 -5.317 1.00 32.47 20 CYS C O 1
ATOM 3307 N N . VAL C 1 22 ? 29.550 -21.147 -3.403 1.00 30.77 21 VAL C N 1
ATOM 3308 C CA . VAL C 1 22 ? 28.167 -21.603 -3.447 1.00 29.53 21 VAL C CA 1
ATOM 3309 C C . VAL C 1 22 ? 27.377 -20.870 -4.506 1.00 28.66 21 VAL C C 1
ATOM 3310 O O . VAL C 1 22 ? 26.571 -21.478 -5.257 1.00 27.45 21 VAL C O 1
ATOM 3314 N N . ALA C 1 23 ? 27.617 -19.567 -4.581 1.00 27.67 22 ALA C N 1
ATOM 3315 C CA . ALA C 1 23 ? 26.966 -18.737 -5.564 1.00 28.67 22 ALA C CA 1
ATOM 3316 C C . ALA C 1 23 ? 27.321 -19.214 -6.938 1.00 28.91 22 ALA C C 1
ATOM 3317 O O . ALA C 1 23 ? 26.459 -19.284 -7.792 1.00 30.58 22 ALA C O 1
ATOM 3319 N N . LYS C 1 24 ? 28.577 -19.549 -7.167 1.00 29.07 23 LYS C N 1
ATOM 3320 C CA . LYS C 1 24 ? 28.995 -19.954 -8.482 1.00 29.76 23 LYS C CA 1
ATOM 3321 C C . LYS C 1 24 ? 28.386 -21.314 -8.852 1.00 30.23 23 LYS C C 1
ATOM 3322 O O . LYS C 1 24 ? 27.988 -21.507 -9.993 1.00 29.90 23 LYS C O 1
ATOM 3328 N N . ASP C 1 25 ? 28.341 -22.253 -7.917 1.00 30.12 24 ASP C N 1
ATOM 3329 C CA . ASP C 1 25 ? 27.642 -23.527 -8.163 1.00 31.29 24 ASP C CA 1
ATOM 3330 C C . ASP C 1 25 ? 26.202 -23.288 -8.599 1.00 30.99 24 ASP C C 1
ATOM 3331 O O . ASP C 1 25 ? 25.690 -24.021 -9.423 1.00 31.80 24 ASP C O 1
ATOM 3336 N N . ILE C 1 26 ? 25.537 -22.260 -8.075 1.00 30.59 25 ILE C N 1
ATOM 3337 C CA . ILE C 1 26 ? 24.179 -21.995 -8.489 1.00 30.54 25 ILE C CA 1
ATOM 3338 C C . ILE C 1 26 ? 24.146 -21.549 -9.954 1.00 31.26 25 ILE C C 1
ATOM 3339 O O . ILE C 1 26 ? 23.313 -21.966 -10.699 1.00 31.22 25 ILE C O 1
ATOM 3344 N N . ASP C 1 27 ? 25.070 -20.682 -10.315 1.00 32.21 26 ASP C N 1
ATOM 3345 C CA . ASP C 1 27 ? 25.170 -20.106 -11.630 1.00 33.48 26 ASP C CA 1
ATOM 3346 C C . ASP C 1 27 ? 25.350 -21.242 -12.671 1.00 33.64 26 ASP C C 1
ATOM 3347 O O . ASP C 1 27 ? 24.652 -21.284 -13.662 1.00 32.00 26 ASP C O 1
ATOM 3352 N N . VAL C 1 28 ? 26.273 -22.169 -12.381 1.00 34.32 27 VAL C N 1
ATOM 3353 C CA . VAL C 1 28 ? 26.496 -23.404 -13.163 1.00 34.47 27 VAL C CA 1
ATOM 3354 C C . VAL C 1 28 ? 25.221 -24.250 -13.262 1.00 34.32 27 VAL C C 1
ATOM 3355 O O . VAL C 1 28 ? 24.831 -24.659 -14.363 1.00 32.53 27 VAL C O 1
ATOM 3359 N N . ASP C 1 29 ? 24.577 -24.498 -12.121 1.00 34.43 28 ASP C N 1
ATOM 3360 C CA . ASP C 1 29 ? 23.347 -25.296 -12.095 1.00 34.48 28 ASP C CA 1
ATOM 3361 C C . ASP C 1 29 ? 22.231 -24.647 -12.891 1.00 34.04 28 ASP C C 1
ATOM 3362 O O . ASP C 1 29 ? 21.460 -25.354 -13.536 1.00 32.98 28 ASP C O 1
ATOM 3367 N N . LEU C 1 30 ? 22.132 -23.316 -12.855 1.00 33.89 29 LEU C N 1
ATOM 3368 C CA . LEU C 1 30 ? 21.100 -22.648 -13.646 1.00 33.98 29 LEU C CA 1
ATOM 3369 C C . LEU C 1 30 ? 21.325 -22.933 -15.117 1.00 33.73 29 LEU C C 1
ATOM 3370 O O . LEU C 1 30 ? 20.381 -23.149 -15.841 1.00 33.30 29 LEU C O 1
ATOM 3375 N N . LEU C 1 31 ? 22.578 -22.905 -15.556 1.00 33.30 30 LEU C N 1
ATOM 3376 C CA . LEU C 1 31 ? 22.880 -23.123 -16.960 1.00 33.46 30 LEU C CA 1
ATOM 3377 C C . LEU C 1 31 ? 22.602 -24.563 -17.382 1.00 33.33 30 LEU C C 1
ATOM 3378 O O . LEU C 1 31 ? 22.124 -24.791 -18.499 1.00 33.86 30 LEU C O 1
ATOM 3383 N N . MET C 1 32 ? 22.894 -25.532 -16.524 1.00 32.99 31 MET C N 1
ATOM 3384 C CA A MET C 1 32 ? 22.610 -26.940 -16.830 0.70 33.79 31 MET C CA 1
ATOM 3385 C CA B MET C 1 32 ? 22.622 -26.928 -16.838 0.30 33.19 31 MET C CA 1
ATOM 3386 C C . MET C 1 32 ? 21.097 -27.163 -16.878 1.00 32.83 31 MET C C 1
ATOM 3387 O O . MET C 1 32 ? 20.593 -27.898 -17.724 1.00 33.56 31 MET C O 1
ATOM 3396 N N . ALA C 1 33 ? 20.374 -26.509 -15.986 1.00 31.85 32 ALA C N 1
ATOM 3397 C CA . ALA C 1 33 ? 18.916 -26.597 -15.938 1.00 30.82 32 ALA C CA 1
ATOM 3398 C C . ALA C 1 33 ? 18.295 -25.968 -17.189 1.00 29.99 32 ALA C C 1
ATOM 3399 O O . ALA C 1 33 ? 17.362 -26.509 -17.771 1.00 29.46 32 ALA C O 1
ATOM 3401 N N . ARG C 1 34 ? 18.868 -24.866 -17.652 1.00 28.85 33 ARG C N 1
ATOM 3402 C CA . ARG C 1 34 ? 18.427 -24.246 -18.886 1.00 28.60 33 ARG C CA 1
ATOM 3403 C C . ARG C 1 34 ? 18.624 -25.133 -20.123 1.00 28.22 33 ARG C C 1
ATOM 3404 O O . ARG C 1 34 ? 17.757 -25.215 -21.022 1.00 27.56 33 ARG C O 1
ATOM 3412 N N . HIS C 1 35 ? 19.775 -25.791 -20.152 1.00 27.38 34 HIS C N 1
ATOM 3413 C CA . HIS C 1 35 ? 20.133 -26.663 -21.232 1.00 27.45 34 HIS C CA 1
ATOM 3414 C C . HIS C 1 35 ? 19.174 -27.859 -21.226 1.00 28.07 34 HIS C C 1
ATOM 3415 O O . HIS C 1 35 ? 18.721 -28.286 -22.271 1.00 27.16 34 HIS C O 1
ATOM 3422 N N . ASP C 1 36 ? 18.856 -28.385 -20.048 1.00 28.81 35 ASP C N 1
ATOM 3423 C CA . ASP C 1 36 ? 17.978 -29.572 -19.962 1.00 29.61 35 ASP C CA 1
ATOM 3424 C C . ASP C 1 36 ? 16.519 -29.207 -20.264 1.00 29.47 35 ASP C C 1
ATOM 3425 O O . ASP C 1 36 ? 15.794 -29.964 -20.871 1.00 30.05 35 ASP C O 1
ATOM 3430 N N . TYR C 1 37 ? 16.104 -28.036 -19.849 1.00 29.62 36 TYR C N 1
ATOM 3431 C CA . TYR C 1 37 ? 14.789 -27.551 -20.184 1.00 30.30 36 TYR C CA 1
ATOM 3432 C C . TYR C 1 37 ? 14.636 -27.432 -21.693 1.00 29.77 36 TYR C C 1
ATOM 3433 O O . TYR C 1 37 ? 13.696 -27.958 -22.294 1.00 29.59 36 TYR C O 1
ATOM 3442 N N . PHE C 1 38 ? 15.576 -26.753 -22.323 1.00 29.78 37 PHE C N 1
ATOM 3443 C CA . PHE C 1 38 ? 15.561 -26.691 -23.773 1.00 29.17 37 PHE C CA 1
ATOM 3444 C C . PHE C 1 38 ? 15.482 -28.097 -24.375 1.00 28.74 37 PHE C C 1
ATOM 3445 O O . PHE C 1 38 ? 14.709 -28.327 -25.275 1.00 28.22 37 PHE C O 1
ATOM 3453 N N . GLY C 1 39 ? 16.327 -28.990 -23.904 1.00 28.65 38 GLY C N 1
ATOM 3454 C CA . GLY C 1 39 ? 16.318 -30.367 -24.337 1.00 29.51 38 GLY C CA 1
ATOM 3455 C C . GLY C 1 39 ? 14.948 -31.029 -24.271 1.00 30.41 38 GLY C C 1
ATOM 3456 O O . GLY C 1 39 ? 14.486 -31.639 -25.256 1.00 30.47 38 GLY C O 1
ATOM 3457 N N . ARG C 1 40 ? 14.286 -30.926 -23.132 1.00 30.22 39 ARG C N 1
ATOM 3458 C CA . ARG C 1 40 ? 12.992 -31.581 -22.994 1.00 30.88 39 ARG C CA 1
ATOM 3459 C C . ARG C 1 40 ? 11.981 -30.966 -23.951 1.00 31.06 39 ARG C C 1
ATOM 3460 O O . ARG C 1 40 ? 11.195 -31.683 -24.535 1.00 30.79 39 ARG C O 1
ATOM 3468 N N . GLU C 1 41 ? 12.028 -29.659 -24.156 1.00 31.26 40 GLU C N 1
ATOM 3469 C CA . GLU C 1 41 ? 11.038 -29.028 -24.987 1.00 31.77 40 GLU C CA 1
ATOM 3470 C C . GLU C 1 41 ? 11.290 -29.337 -26.443 1.00 32.40 40 GLU C C 1
ATOM 3471 O O . GLU C 1 41 ? 10.343 -29.631 -27.183 1.00 32.02 40 GLU C O 1
ATOM 3477 N N . LEU C 1 42 ? 12.561 -29.299 -26.849 1.00 31.83 41 LEU C N 1
ATOM 3478 C CA . LEU C 1 42 ? 12.934 -29.674 -28.197 1.00 31.51 41 LEU C CA 1
ATOM 3479 C C . LEU C 1 42 ? 12.459 -31.076 -28.538 1.00 32.53 41 LEU C C 1
ATOM 3480 O O . LEU C 1 42 ? 12.016 -31.338 -29.662 1.00 31.52 41 LEU C O 1
ATOM 3485 N N . CYS C 1 43 ? 12.585 -31.989 -27.586 1.00 33.83 42 CYS C N 1
ATOM 3486 C CA . CYS C 1 43 ? 12.223 -33.374 -27.822 1.00 35.00 42 CYS C CA 1
ATOM 3487 C C . CYS C 1 43 ? 10.694 -33.509 -27.986 1.00 36.89 42 CYS C C 1
ATOM 3488 O O . CYS C 1 43 ? 10.206 -34.313 -28.784 1.00 36.42 42 CYS C O 1
ATOM 3491 N N . LYS C 1 44 ? 9.957 -32.706 -27.235 1.00 38.26 43 LYS C N 1
ATOM 3492 C CA . LYS C 1 44 ? 8.518 -32.621 -27.428 1.00 40.58 43 LYS C CA 1
ATOM 3493 C C . LYS C 1 44 ? 8.167 -32.044 -28.785 1.00 41.40 43 LYS C C 1
ATOM 3494 O O . LYS C 1 44 ? 7.237 -32.511 -29.416 1.00 42.40 43 LYS C O 1
ATOM 3500 N N . SER C 1 45 ? 8.920 -31.060 -29.261 1.00 42.52 44 SER C N 1
ATOM 3501 C CA . SER C 1 45 ? 8.596 -30.475 -30.560 1.00 43.33 44 SER C CA 1
ATOM 3502 C C . SER C 1 45 ? 8.826 -31.464 -31.673 1.00 43.34 44 SER C C 1
ATOM 3503 O O . SER C 1 45 ? 8.047 -31.528 -32.613 1.00 44.39 44 SER C O 1
ATOM 3506 N N . LEU C 1 46 ? 9.907 -32.218 -31.572 1.00 42.94 45 LEU C N 1
ATOM 3507 C CA . LEU C 1 46 ? 10.266 -33.221 -32.566 1.00 42.84 45 LEU C CA 1
ATOM 3508 C C . LEU C 1 46 ? 9.540 -34.570 -32.343 1.00 43.00 45 LEU C C 1
ATOM 3509 O O . LEU C 1 46 ? 9.730 -35.506 -33.118 1.00 43.69 45 LEU C O 1
ATOM 3514 N N . ASN C 1 47 ? 8.749 -34.685 -31.276 1.00 42.10 46 ASN C N 1
ATOM 3515 C CA . ASN C 1 47 ? 8.127 -35.948 -30.922 1.00 41.92 46 ASN C CA 1
ATOM 3516 C C . ASN C 1 47 ? 9.115 -37.095 -30.922 1.00 40.67 46 ASN C C 1
ATOM 3517 O O . ASN C 1 47 ? 8.859 -38.116 -31.534 1.00 39.89 46 ASN C O 1
ATOM 3522 N N . ILE C 1 48 ? 10.228 -36.922 -30.205 1.00 39.77 47 ILE C N 1
ATOM 3523 C CA . ILE C 1 48 ? 11.205 -37.997 -29.973 1.00 38.35 47 ILE C CA 1
ATOM 3524 C C . ILE C 1 48 ? 11.408 -38.262 -28.473 1.00 38.08 47 ILE C C 1
ATOM 3525 O O . ILE C 1 48 ? 11.022 -37.457 -27.627 1.00 38.48 47 ILE C O 1
ATOM 3530 N N . GLU C 1 49 ? 11.982 -39.408 -28.138 1.00 37.52 48 GLU C N 1
ATOM 3531 C CA . GLU C 1 49 ? 12.168 -39.767 -26.756 1.00 38.14 48 GLU C CA 1
ATOM 3532 C C . GLU C 1 49 ? 13.281 -38.880 -26.152 1.00 37.91 48 GLU C C 1
ATOM 3533 O O . GLU C 1 49 ? 14.372 -38.766 -26.720 1.00 36.91 48 GLU C O 1
ATOM 3539 N N . TYR C 1 50 ? 12.981 -38.211 -25.041 1.00 38.21 49 TYR C N 1
ATOM 3540 C CA . TYR C 1 50 ? 13.996 -37.484 -24.270 1.00 38.86 49 TYR C CA 1
ATOM 3541 C C . TYR C 1 50 ? 14.877 -38.470 -23.534 1.00 39.65 49 TYR C C 1
ATOM 3542 O O . TYR C 1 50 ? 14.389 -39.283 -22.757 1.00 38.76 49 TYR C O 1
ATOM 3551 N N . ARG C 1 51 ? 16.176 -38.409 -23.760 1.00 40.99 50 ARG C N 1
ATOM 3552 C CA . ARG C 1 51 ? 17.015 -39.465 -23.219 1.00 43.04 50 ARG C CA 1
ATOM 3553 C C . ARG C 1 51 ? 17.907 -39.034 -22.090 1.00 44.54 50 ARG C C 1
ATOM 3554 O O . ARG C 1 51 ? 18.345 -37.888 -22.019 1.00 45.60 50 ARG C O 1
ATOM 3562 N N . ASN C 1 52 ? 18.153 -39.985 -21.198 1.00 46.33 51 ASN C N 1
ATOM 3563 C CA . ASN C 1 52 ? 18.931 -39.749 -20.004 1.00 48.09 51 ASN C CA 1
ATOM 3564 C C . ASN C 1 52 ? 20.330 -40.356 -20.146 1.00 47.69 51 ASN C C 1
ATOM 3565 O O . ASN C 1 52 ? 20.512 -41.567 -19.954 1.00 47.72 51 ASN C O 1
ATOM 3570 N N . ASP C 1 53 ? 21.301 -39.510 -20.521 1.00 47.34 52 ASP C N 1
ATOM 3571 C CA . ASP C 1 53 ? 22.722 -39.909 -20.610 1.00 46.91 52 ASP C CA 1
ATOM 3572 C C . ASP C 1 53 ? 22.971 -41.317 -21.187 1.00 44.72 52 ASP C C 1
ATOM 3573 O O . ASP C 1 53 ? 23.315 -42.244 -20.440 1.00 45.33 52 ASP C O 1
ATOM 3578 N N . VAL C 1 54 ? 22.803 -41.510 -22.491 1.00 41.62 53 VAL C N 1
ATOM 3579 C CA . VAL C 1 54 ? 23.081 -42.831 -23.035 1.00 38.67 53 VAL C CA 1
ATOM 3580 C C . VAL C 1 54 ? 24.513 -42.872 -23.580 1.00 36.47 53 VAL C C 1
ATOM 3581 O O . VAL C 1 54 ? 24.897 -42.086 -24.439 1.00 36.36 53 VAL C O 1
ATOM 3585 N N . PRO C 1 55 ? 25.332 -43.770 -23.031 1.00 33.41 54 PRO C N 1
ATOM 3586 C CA . PRO C 1 55 ? 26.649 -43.922 -23.597 1.00 31.94 54 PRO C CA 1
ATOM 3587 C C . PRO C 1 55 ? 26.625 -44.579 -24.978 1.00 30.14 54 PRO C C 1
ATOM 3588 O O . PRO C 1 55 ? 25.731 -45.389 -25.292 1.00 29.32 54 PRO C O 1
ATOM 3592 N N . PHE C 1 56 ? 27.619 -44.240 -25.782 1.00 27.99 55 PHE C N 1
ATOM 3593 C CA . PHE C 1 56 ? 27.646 -44.665 -27.158 1.00 26.63 55 PHE C CA 1
ATOM 3594 C C . PHE C 1 56 ? 27.550 -46.167 -27.280 1.00 26.19 55 PHE C C 1
ATOM 3595 O O . PHE C 1 56 ? 26.926 -46.675 -28.198 1.00 24.75 55 PHE C O 1
ATOM 3603 N N . ILE C 1 57 ? 28.144 -46.895 -26.357 1.00 25.38 56 ILE C N 1
ATOM 3604 C CA . ILE C 1 57 ? 28.074 -48.310 -26.455 1.00 26.42 56 ILE C CA 1
ATOM 3605 C C . ILE C 1 57 ? 26.615 -48.836 -26.325 1.00 26.17 56 ILE C C 1
ATOM 3606 O O . ILE C 1 57 ? 26.271 -49.839 -26.927 1.00 25.10 56 ILE C O 1
ATOM 3611 N N . ASP C 1 58 ? 25.792 -48.153 -25.544 1.00 25.79 57 ASP C N 1
ATOM 3612 C CA . ASP C 1 58 ? 24.383 -48.523 -25.392 1.00 26.19 57 ASP C CA 1
ATOM 3613 C C . ASP C 1 58 ? 23.603 -48.088 -26.636 1.00 25.35 57 ASP C C 1
ATOM 3614 O O . ASP C 1 58 ? 22.637 -48.708 -26.994 1.00 24.36 57 ASP C O 1
ATOM 3619 N N . ILE C 1 59 ? 24.035 -47.021 -27.287 1.00 25.91 58 ILE C N 1
ATOM 3620 C CA . ILE C 1 59 ? 23.439 -46.609 -28.579 1.00 25.48 58 ILE C CA 1
ATOM 3621 C C . ILE C 1 59 ? 23.664 -47.745 -29.552 1.00 25.28 58 ILE C C 1
ATOM 3622 O O . ILE C 1 59 ? 22.711 -48.244 -30.156 1.00 25.76 58 ILE C O 1
ATOM 3627 N N . ILE C 1 60 ? 24.895 -48.234 -29.624 1.00 24.14 59 ILE C N 1
ATOM 3628 C CA . ILE C 1 60 ? 25.202 -49.262 -30.563 1.00 24.04 59 ILE C CA 1
ATOM 3629 C C . ILE C 1 60 ? 24.353 -50.497 -30.335 1.00 24.58 59 ILE C C 1
ATOM 3630 O O . ILE C 1 60 ? 23.864 -51.092 -31.315 1.00 24.02 59 ILE C O 1
ATOM 3635 N N . LEU C 1 61 ? 24.230 -50.928 -29.076 1.00 24.92 60 LEU C N 1
ATOM 3636 C CA . LEU C 1 61 ? 23.427 -52.105 -28.733 1.00 25.45 60 LEU C CA 1
ATOM 3637 C C . LEU C 1 61 ? 21.941 -51.919 -29.017 1.00 25.47 60 LEU C C 1
ATOM 3638 O O . LEU C 1 61 ? 21.251 -52.870 -29.341 1.00 26.05 60 LEU C O 1
ATOM 3643 N N . ASP C 1 62 ? 21.437 -50.703 -28.908 1.00 25.82 61 ASP C N 1
ATOM 3644 C CA . ASP C 1 62 ? 20.077 -50.448 -29.281 1.00 25.98 61 ASP C CA 1
ATOM 3645 C C . ASP C 1 62 ? 19.957 -50.698 -30.795 1.00 26.19 61 ASP C C 1
ATOM 3646 O O . ASP C 1 62 ? 19.136 -51.487 -31.229 1.00 25.02 61 ASP C O 1
ATOM 3651 N N . ILE C 1 63 ? 20.801 -50.053 -31.589 1.00 25.21 62 ILE C N 1
ATOM 3652 C CA . ILE C 1 63 ? 20.600 -50.057 -33.028 1.00 24.69 62 ILE C CA 1
ATOM 3653 C C . ILE C 1 63 ? 21.025 -51.342 -33.717 1.00 25.14 62 ILE C C 1
ATOM 3654 O O . ILE C 1 63 ? 20.472 -51.702 -34.761 1.00 25.77 62 ILE C O 1
ATOM 3659 N N . ARG C 1 64 ? 21.992 -52.038 -33.128 1.00 25.01 63 ARG C N 1
ATOM 3660 C CA . ARG C 1 64 ? 22.535 -53.258 -33.664 1.00 24.27 63 ARG C CA 1
ATOM 3661 C C . ARG C 1 64 ? 22.671 -54.288 -32.540 1.00 24.56 63 ARG C C 1
ATOM 3662 O O . ARG C 1 64 ? 23.765 -54.567 -32.061 1.00 25.43 63 ARG C O 1
ATOM 3670 N N . PRO C 1 65 ? 21.561 -54.911 -32.158 1.00 25.05 64 PRO C N 1
ATOM 3671 C CA . PRO C 1 65 ? 21.582 -55.736 -30.957 1.00 25.25 64 PRO C CA 1
ATOM 3672 C C . PRO C 1 65 ? 22.468 -56.951 -31.043 1.00 24.60 64 PRO C C 1
ATOM 3673 O O . PRO C 1 65 ? 22.718 -57.540 -30.042 1.00 24.93 64 PRO C O 1
ATOM 3677 N N . GLU C 1 66 ? 22.922 -57.337 -32.216 1.00 24.68 65 GLU C N 1
ATOM 3678 C CA . GLU C 1 66 ? 23.786 -58.525 -32.329 1.00 24.59 65 GLU C CA 1
ATOM 3679 C C . GLU C 1 66 ? 25.242 -58.279 -31.920 1.00 24.33 65 GLU C C 1
ATOM 3680 O O . GLU C 1 66 ? 25.975 -59.223 -31.743 1.00 24.04 65 GLU C O 1
ATOM 3686 N N . VAL C 1 67 ? 25.639 -57.019 -31.779 1.00 25.32 66 VAL C N 1
ATOM 3687 C CA . VAL C 1 67 ? 27.030 -56.638 -31.417 1.00 26.35 66 VAL C CA 1
ATOM 3688 C C . VAL C 1 67 ? 27.402 -57.121 -30.005 1.00 26.28 66 VAL C C 1
ATOM 3689 O O . VAL C 1 67 ? 26.608 -57.010 -29.094 1.00 25.52 66 VAL C O 1
ATOM 3693 N N . ASP C 1 68 ? 28.609 -57.663 -29.830 1.00 26.49 67 ASP C N 1
ATOM 3694 C CA . ASP C 1 68 ? 29.069 -58.078 -28.503 1.00 26.13 67 ASP C CA 1
ATOM 3695 C C . ASP C 1 68 ? 29.687 -56.859 -27.777 1.00 25.62 67 ASP C C 1
ATOM 3696 O O . ASP C 1 68 ? 30.745 -56.354 -28.170 1.00 25.47 67 ASP C O 1
ATOM 3701 N N . PRO C 1 69 ? 29.010 -56.362 -26.723 1.00 24.62 68 PRO C N 1
ATOM 3702 C CA . PRO C 1 69 ? 29.489 -55.145 -26.113 1.00 24.56 68 PRO C CA 1
ATOM 3703 C C . PRO C 1 69 ? 30.866 -55.310 -25.401 1.00 24.32 68 PRO C C 1
ATOM 3704 O O . PRO C 1 69 ? 31.473 -54.321 -25.027 1.00 24.11 68 PRO C O 1
ATOM 3708 N N . LEU C 1 70 ? 31.334 -56.528 -25.220 1.00 25.04 69 LEU C N 1
ATOM 3709 C CA . LEU C 1 70 ? 32.627 -56.773 -24.534 1.00 26.67 69 LEU C CA 1
ATOM 3710 C C . LEU C 1 70 ? 33.822 -56.548 -25.461 1.00 27.71 69 LEU C C 1
ATOM 3711 O O . LEU C 1 70 ? 34.914 -56.148 -24.989 1.00 27.69 69 LEU C O 1
ATOM 3716 N N . THR C 1 71 ? 33.590 -56.790 -26.761 1.00 28.15 70 THR C N 1
ATOM 3717 C CA . THR C 1 71 ? 34.632 -56.807 -27.783 1.00 28.57 70 THR C CA 1
ATOM 3718 C C . THR C 1 71 ? 34.549 -55.690 -28.779 1.00 29.80 70 THR C C 1
ATOM 3719 O O . THR C 1 71 ? 35.540 -55.434 -29.389 1.00 30.73 70 THR C O 1
ATOM 3723 N N . ILE C 1 72 ? 33.408 -55.003 -28.941 1.00 30.64 71 ILE C N 1
ATOM 3724 C CA . ILE C 1 72 ? 33.313 -53.969 -29.955 1.00 30.09 71 ILE C CA 1
ATOM 3725 C C . ILE C 1 72 ? 34.184 -52.760 -29.703 1.00 31.56 71 ILE C C 1
ATOM 3726 O O . ILE C 1 72 ? 34.219 -52.222 -28.600 1.00 32.38 71 ILE C O 1
ATOM 3731 N N . ASP C 1 73 ? 34.852 -52.311 -30.764 1.00 32.83 72 ASP C N 1
ATOM 3732 C CA . ASP C 1 73 ? 35.746 -51.134 -30.724 1.00 33.92 72 ASP C CA 1
ATOM 3733 C C . ASP C 1 73 ? 35.000 -49.892 -31.084 1.00 33.74 72 ASP C C 1
ATOM 3734 O O . ASP C 1 73 ? 34.649 -49.665 -32.256 1.00 35.50 72 ASP C O 1
ATOM 3739 N N . ALA C 1 74 ? 34.790 -49.080 -30.078 1.00 32.92 73 ALA C N 1
ATOM 3740 C CA . ALA C 1 74 ? 33.765 -48.096 -30.072 1.00 33.10 73 ALA C CA 1
ATOM 3741 C C . ALA C 1 74 ? 34.216 -46.930 -29.195 1.00 33.31 73 ALA C C 1
ATOM 3742 O O . ALA C 1 74 ? 34.935 -47.146 -28.214 1.00 31.56 73 ALA C O 1
ATOM 3744 N N . PRO C 1 75 ? 33.766 -45.710 -29.541 1.00 33.01 74 PRO C N 1
ATOM 3745 C CA . PRO C 1 75 ? 34.151 -44.535 -28.802 1.00 33.76 74 PRO C CA 1
ATOM 3746 C C . PRO C 1 75 ? 33.419 -44.410 -27.474 1.00 35.02 74 PRO C C 1
ATOM 3747 O O . PRO C 1 75 ? 32.273 -44.840 -27.332 1.00 35.68 74 PRO C O 1
ATOM 3751 N N . HIS C 1 76 ? 34.071 -43.750 -26.528 1.00 35.70 75 HIS C N 1
ATOM 3752 C CA . HIS C 1 76 ? 33.458 -43.468 -25.292 1.00 35.82 75 HIS C CA 1
ATOM 3753 C C . HIS C 1 76 ? 33.010 -42.015 -25.350 1.00 35.21 75 HIS C C 1
ATOM 3754 O O . HIS C 1 76 ? 33.803 -41.096 -25.151 1.00 35.92 75 HIS C O 1
ATOM 3761 N N . ILE C 1 77 ? 31.744 -41.812 -25.690 1.00 33.12 76 ILE C N 1
ATOM 3762 C CA . ILE C 1 77 ? 31.115 -40.533 -25.543 1.00 32.22 76 ILE C CA 1
ATOM 3763 C C . ILE C 1 77 ? 29.665 -40.729 -25.112 1.00 31.24 76 ILE C C 1
ATOM 3764 O O . ILE C 1 77 ? 29.091 -41.811 -25.229 1.00 29.61 76 ILE C O 1
ATOM 3769 N N . THR C 1 78 ? 29.094 -39.669 -24.574 1.00 30.85 77 THR C N 1
ATOM 3770 C CA . THR C 1 78 ? 27.743 -39.700 -24.097 1.00 31.14 77 THR C CA 1
ATOM 3771 C C . THR C 1 78 ? 27.014 -38.491 -24.638 1.00 29.40 77 THR C C 1
ATOM 3772 O O . THR C 1 78 ? 26.980 -37.465 -24.004 1.00 28.02 77 THR C O 1
ATOM 3776 N N . PRO C 1 79 ? 26.431 -38.619 -25.832 1.00 28.42 78 PRO C N 1
ATOM 3777 C CA . PRO C 1 79 ? 25.713 -37.479 -26.425 1.00 27.40 78 PRO C CA 1
ATOM 3778 C C . PRO C 1 79 ? 24.444 -37.247 -25.677 1.00 26.15 78 PRO C C 1
ATOM 3779 O O . PRO C 1 79 ? 23.999 -38.134 -24.978 1.00 24.53 78 PRO C O 1
ATOM 3783 N N . ASP C 1 80 ? 23.845 -36.083 -25.848 1.00 25.42 79 ASP C N 1
ATOM 3784 C CA . ASP C 1 80 ? 22.542 -35.836 -25.258 1.00 25.60 79 ASP C CA 1
ATOM 3785 C C . ASP C 1 80 ? 21.440 -36.778 -25.743 1.00 26.28 79 ASP C C 1
ATOM 3786 O O . ASP C 1 80 ? 20.589 -37.188 -24.957 1.00 26.84 79 ASP C O 1
ATOM 3791 N N . ASN C 1 81 ? 21.421 -37.084 -27.035 1.00 25.61 80 ASN C N 1
ATOM 3792 C CA . ASN C 1 81 ? 20.353 -37.895 -27.604 1.00 25.15 80 ASN C CA 1
ATOM 3793 C C . ASN C 1 81 ? 20.806 -38.544 -28.907 1.00 25.02 80 ASN C C 1
ATOM 3794 O O . ASN C 1 81 ? 21.936 -38.327 -29.403 1.00 24.33 80 ASN C O 1
ATOM 3799 N N . TYR C 1 82 ? 19.919 -39.350 -29.463 1.00 24.02 81 TYR C N 1
ATOM 3800 C CA . TYR C 1 82 ? 20.168 -39.927 -30.751 1.00 24.56 81 TYR C CA 1
ATOM 3801 C C . TYR C 1 82 ? 18.893 -40.311 -31.451 1.00 24.69 81 TYR C C 1
ATOM 3802 O O . TYR C 1 82 ? 17.851 -40.448 -30.831 1.00 23.29 81 TYR C O 1
ATOM 3811 N N . LEU C 1 83 ? 19.013 -40.498 -32.755 1.00 25.71 82 LEU C N 1
ATOM 3812 C CA . LEU C 1 83 ? 17.898 -40.978 -33.552 1.00 27.20 82 LEU C CA 1
ATOM 3813 C C . LEU C 1 83 ? 18.437 -41.908 -34.637 1.00 26.32 82 LEU C C 1
ATOM 3814 O O . LEU C 1 83 ? 19.332 -41.524 -35.352 1.00 27.24 82 LEU C O 1
ATOM 3819 N N . TYR C 1 84 ? 17.902 -43.128 -34.715 1.00 25.46 83 TYR C N 1
ATOM 3820 C CA . TYR C 1 84 ? 18.221 -44.089 -35.756 1.00 25.82 83 TYR C CA 1
ATOM 3821 C C . TYR C 1 84 ? 16.993 -44.316 -36.657 1.00 26.98 83 TYR C C 1
ATOM 3822 O O . TYR C 1 84 ? 15.987 -44.907 -36.234 1.00 26.21 83 TYR C O 1
ATOM 3831 N N . ILE C 1 85 ? 17.111 -43.841 -37.898 1.00 27.97 84 ILE C N 1
ATOM 3832 C CA . ILE C 1 85 ? 16.016 -43.762 -38.868 1.00 29.14 84 ILE C CA 1
ATOM 3833 C C . ILE C 1 85 ? 16.578 -44.149 -40.236 1.00 29.18 84 ILE C C 1
ATOM 3834 O O . ILE C 1 85 ? 17.577 -43.582 -40.677 1.00 28.10 84 ILE C O 1
ATOM 3839 N N . ASN C 1 86 ? 15.959 -45.146 -40.878 1.00 29.53 85 ASN C N 1
ATOM 3840 C CA . ASN C 1 86 ? 16.384 -45.600 -42.225 1.00 29.72 85 ASN C CA 1
ATOM 3841 C C . ASN C 1 86 ? 17.878 -45.919 -42.279 1.00 28.47 85 ASN C C 1
ATOM 3842 O O . ASN C 1 86 ? 18.578 -45.583 -43.198 1.00 29.13 85 ASN C O 1
ATOM 3847 N N . ASN C 1 87 ? 18.341 -46.632 -41.274 1.00 28.29 86 ASN C N 1
ATOM 3848 C CA . ASN C 1 87 ? 19.729 -47.069 -41.164 1.00 27.74 86 ASN C CA 1
ATOM 3849 C C . ASN C 1 87 ? 20.711 -45.907 -41.232 1.00 26.93 86 ASN C C 1
ATOM 3850 O O . ASN C 1 87 ? 21.786 -46.092 -41.755 1.00 28.38 86 ASN C O 1
ATOM 3855 N N . VAL C 1 88 ? 20.308 -44.732 -40.748 1.00 26.16 87 VAL C N 1
ATOM 3856 C CA . VAL C 1 88 ? 21.169 -43.599 -40.448 1.00 26.37 87 VAL C CA 1
ATOM 3857 C C . VAL C 1 88 ? 21.077 -43.228 -38.946 1.00 25.88 87 VAL C C 1
ATOM 3858 O O . VAL C 1 88 ? 19.975 -43.099 -38.385 1.00 27.04 87 VAL C O 1
ATOM 3862 N N . LEU C 1 89 ? 22.229 -43.024 -38.310 1.00 25.26 88 LEU C N 1
ATOM 3863 C CA . LEU C 1 89 ? 22.324 -42.687 -36.889 1.00 23.26 88 LEU C CA 1
ATOM 3864 C C . LEU C 1 89 ? 22.635 -41.227 -36.795 1.00 23.57 88 LEU C C 1
ATOM 3865 O O . LEU C 1 89 ? 23.683 -40.767 -37.259 1.00 22.95 88 LEU C O 1
ATOM 3870 N N . TYR C 1 90 ? 21.685 -40.475 -36.248 1.00 23.66 89 TYR C N 1
ATOM 3871 C CA . TYR C 1 90 ? 21.894 -39.081 -35.938 1.00 23.50 89 TYR C CA 1
ATOM 3872 C C . TYR C 1 90 ? 22.318 -38.934 -34.468 1.00 24.69 89 TYR C C 1
ATOM 3873 O O . TYR C 1 90 ? 21.583 -39.336 -33.555 1.00 23.96 89 TYR C O 1
ATOM 3882 N N . ILE C 1 91 ? 23.532 -38.420 -34.237 1.00 24.52 90 ILE C N 1
ATOM 3883 C CA . ILE C 1 91 ? 23.971 -38.138 -32.880 1.00 23.70 90 ILE C CA 1
ATOM 3884 C C . ILE C 1 91 ? 23.655 -36.703 -32.572 1.00 23.78 90 ILE C C 1
ATOM 3885 O O . ILE C 1 91 ? 24.063 -35.811 -33.311 1.00 24.14 90 ILE C O 1
ATOM 3890 N N . ILE C 1 92 ? 22.942 -36.486 -31.469 1.00 23.59 91 ILE C N 1
ATOM 3891 C CA . ILE C 1 92 ? 22.338 -35.201 -31.189 1.00 25.09 91 ILE C CA 1
ATOM 3892 C C . ILE C 1 92 ? 22.895 -34.548 -29.926 1.00 25.51 91 ILE C C 1
ATOM 3893 O O . ILE C 1 92 ? 23.019 -35.189 -28.881 1.00 26.66 91 ILE C O 1
ATOM 3898 N N . ASP C 1 93 ? 23.232 -33.278 -30.042 1.00 26.00 92 ASP C N 1
ATOM 3899 C CA . ASP C 1 93 ? 23.663 -32.491 -28.894 1.00 27.02 92 ASP C CA 1
ATOM 3900 C C . ASP C 1 93 ? 22.857 -31.205 -28.798 1.00 26.38 92 ASP C C 1
ATOM 3901 O O . ASP C 1 93 ? 22.699 -30.490 -29.795 1.00 26.02 92 ASP C O 1
ATOM 3906 N N . TYR C 1 94 ? 22.340 -30.921 -27.607 1.00 26.72 93 TYR C N 1
ATOM 3907 C CA . TYR C 1 94 ? 21.621 -29.671 -27.384 1.00 26.91 93 TYR C CA 1
ATOM 3908 C C . TYR C 1 94 ? 22.618 -28.601 -26.922 1.00 27.97 93 TYR C C 1
ATOM 3909 O O . TYR C 1 94 ? 23.531 -28.908 -26.150 1.00 27.90 93 TYR C O 1
ATOM 3918 N N . LYS C 1 95 ? 22.444 -27.367 -27.413 1.00 28.50 94 LYS C N 1
ATOM 3919 C CA . LYS C 1 95 ? 23.173 -26.205 -26.933 1.00 29.17 94 LYS C CA 1
ATOM 3920 C C . LYS C 1 95 ? 22.236 -25.026 -26.732 1.00 29.70 94 LYS C C 1
ATOM 3921 O O . LYS C 1 95 ? 21.330 -24.751 -27.541 1.00 30.27 94 LYS C O 1
ATOM 3927 N N . VAL C 1 96 ? 22.445 -24.310 -25.653 1.00 31.01 95 VAL C N 1
ATOM 3928 C CA . VAL C 1 96 ? 21.822 -23.014 -25.484 1.00 31.11 95 VAL C CA 1
ATOM 3929 C C . VAL C 1 96 ? 22.954 -21.998 -25.465 1.00 31.82 95 VAL C C 1
ATOM 3930 O O . VAL C 1 96 ? 23.721 -21.982 -24.520 1.00 32.72 95 VAL C O 1
ATOM 3934 N N . SER C 1 97 ? 23.095 -21.179 -26.507 1.00 31.41 96 SER C N 1
ATOM 3935 C CA . SER C 1 97 ? 24.218 -20.231 -26.562 1.00 31.44 96 SER C CA 1
ATOM 3936 C C . SER C 1 97 ? 24.067 -19.190 -27.659 1.00 31.88 96 SER C C 1
ATOM 3937 O O . SER C 1 97 ? 23.504 -19.454 -28.729 1.00 30.39 96 SER C O 1
ATOM 3940 N N . VAL C 1 98 ? 24.620 -18.016 -27.391 1.00 32.56 97 VAL C N 1
ATOM 3941 C CA . VAL C 1 98 ? 24.636 -16.927 -28.349 1.00 33.36 97 VAL C CA 1
ATOM 3942 C C . VAL C 1 98 ? 25.720 -17.063 -29.410 1.00 33.76 97 VAL C C 1
ATOM 3943 O O . VAL C 1 98 ? 25.653 -16.384 -30.422 1.00 34.44 97 VAL C O 1
ATOM 3947 N N . SER C 1 99 ? 26.727 -17.913 -29.206 1.00 33.32 98 SER C N 1
ATOM 3948 C CA . SER C 1 99 ? 27.705 -18.110 -30.266 1.00 32.87 98 SER C CA 1
ATOM 3949 C C . SER C 1 99 ? 27.869 -19.600 -30.586 1.00 32.04 98 SER C C 1
ATOM 3950 O O . SER C 1 99 ? 27.406 -20.450 -29.857 1.00 31.19 98 SER C O 1
ATOM 3953 N N . ASN C 1 100 ? 28.583 -19.877 -31.657 1.00 31.81 99 ASN C N 1
ATOM 3954 C CA . ASN C 1 100 ? 28.756 -21.224 -32.143 1.00 32.35 99 ASN C CA 1
ATOM 3955 C C . ASN C 1 100 ? 30.012 -21.933 -31.583 1.00 32.95 99 ASN C C 1
ATOM 3956 O O . ASN C 1 100 ? 30.262 -23.094 -31.907 1.00 33.53 99 ASN C O 1
ATOM 3961 N N . GLU C 1 101 ? 30.770 -21.281 -30.712 1.00 33.07 100 GLU C N 1
ATOM 3962 C CA . GLU C 1 101 ? 32.058 -21.838 -30.321 1.00 33.99 100 GLU C CA 1
ATOM 3963 C C . GLU C 1 101 ? 31.924 -23.174 -29.629 1.00 32.80 100 GLU C C 1
ATOM 3964 O O . GLU C 1 101 ? 32.685 -24.077 -29.896 1.00 31.89 100 GLU C O 1
ATOM 3970 N N . SER C 1 102 ? 31.000 -23.261 -28.691 1.00 31.79 101 SER C N 1
ATOM 3971 C CA . SER C 1 102 ? 30.688 -24.504 -28.020 1.00 32.26 101 SER C CA 1
ATOM 3972 C C . SER C 1 102 ? 30.337 -25.629 -28.977 1.00 31.01 101 SER C C 1
ATOM 3973 O O . SER C 1 102 ? 30.733 -26.778 -28.779 1.00 29.10 101 SER C O 1
ATOM 3976 N N . SER C 1 103 ? 29.528 -25.250 -29.965 1.00 30.08 102 SER C N 1
ATOM 3977 C CA . SER C 1 103 ? 29.078 -26.145 -30.991 1.00 30.28 102 SER C CA 1
ATOM 3978 C C . SER C 1 103 ? 30.217 -26.679 -31.818 1.00 30.07 102 SER C C 1
ATOM 3979 O O . SER C 1 103 ? 30.314 -27.884 -32.051 1.00 29.65 102 SER C O 1
ATOM 3982 N N . VAL C 1 104 ? 31.103 -25.798 -32.239 1.00 30.06 103 VAL C N 1
ATOM 3983 C CA . VAL C 1 104 ? 32.190 -26.244 -33.069 1.00 30.51 103 VAL C CA 1
ATOM 3984 C C . VAL C 1 104 ? 33.028 -27.243 -32.302 1.00 30.47 103 VAL C C 1
ATOM 3985 O O . VAL C 1 104 ? 33.452 -28.227 -32.889 1.00 30.73 103 VAL C O 1
ATOM 3989 N N . ILE C 1 105 ? 33.198 -27.046 -30.991 1.00 29.79 104 ILE C N 1
ATOM 3990 C CA . ILE C 1 105 ? 34.034 -27.942 -30.204 1.00 29.23 104 ILE C CA 1
ATOM 3991 C C . ILE C 1 105 ? 33.404 -29.353 -30.055 1.00 28.27 104 ILE C C 1
ATOM 3992 O O . ILE C 1 105 ? 34.073 -30.363 -30.268 1.00 27.93 104 ILE C O 1
ATOM 3997 N N . THR C 1 106 ? 32.127 -29.410 -29.708 1.00 27.26 105 THR C N 1
ATOM 3998 C CA . THR C 1 106 ? 31.398 -30.675 -29.642 1.00 26.57 105 THR C CA 1
ATOM 3999 C C . THR C 1 106 ? 31.325 -31.374 -30.997 1.00 26.62 105 THR C C 1
ATOM 4000 O O . THR C 1 106 ? 31.637 -32.570 -31.103 1.00 26.76 105 THR C O 1
ATOM 4004 N N . TYR C 1 107 ? 31.005 -30.635 -32.055 1.00 27.30 106 TYR C N 1
ATOM 4005 C CA . TYR C 1 107 ? 30.939 -31.236 -33.404 1.00 27.24 106 TYR C CA 1
ATOM 4006 C C . TYR C 1 107 ? 32.249 -31.907 -33.778 1.00 27.95 106 TYR C C 1
ATOM 4007 O O . TYR C 1 107 ? 32.278 -33.097 -34.084 1.00 27.68 106 TYR C O 1
ATOM 4016 N N . ASP C 1 108 ? 33.338 -31.138 -33.749 1.00 28.64 107 ASP C N 1
ATOM 4017 C CA . ASP C 1 108 ? 34.659 -31.643 -34.152 1.00 28.83 107 ASP C CA 1
ATOM 4018 C C . ASP C 1 108 ? 35.019 -32.903 -33.379 1.00 27.91 107 ASP C C 1
ATOM 4019 O O . ASP C 1 108 ? 35.470 -33.843 -33.955 1.00 29.34 107 ASP C O 1
ATOM 4024 N N . LYS C 1 109 ? 34.813 -32.928 -32.082 1.00 26.44 108 LYS C N 1
ATOM 4025 C CA . LYS C 1 109 ? 35.087 -34.133 -31.305 1.00 26.52 108 LYS C CA 1
ATOM 4026 C C . LYS C 1 109 ? 34.191 -35.342 -31.689 1.00 25.24 108 LYS C C 1
ATOM 4027 O O . LYS C 1 109 ? 34.661 -36.483 -31.863 1.00 24.51 108 LYS C O 1
ATOM 4033 N N . TYR C 1 110 ? 32.892 -35.093 -31.791 1.00 23.98 109 TYR C N 1
ATOM 4034 C CA . TYR C 1 110 ? 31.939 -36.182 -32.059 1.00 23.64 109 TYR C CA 1
ATOM 4035 C C . TYR C 1 110 ? 32.179 -36.736 -33.474 1.00 22.83 109 TYR C C 1
ATOM 4036 O O . TYR C 1 110 ? 32.204 -37.939 -33.663 1.00 22.27 109 TYR C O 1
ATOM 4045 N N . TYR C 1 111 ? 32.386 -35.840 -34.444 1.00 23.59 110 TYR C N 1
ATOM 4046 C CA . TYR C 1 111 ? 32.665 -36.236 -35.808 1.00 24.19 110 TYR C CA 1
ATOM 4047 C C . TYR C 1 111 ? 33.909 -37.090 -35.847 1.00 24.71 110 TYR C C 1
ATOM 4048 O O . TYR C 1 111 ? 33.895 -38.200 -36.362 1.00 23.91 110 TYR C O 1
ATOM 4057 N N . GLU C 1 112 ? 34.982 -36.623 -35.233 1.00 26.15 111 GLU C N 1
ATOM 4058 C CA . GLU C 1 112 ? 36.258 -37.351 -35.325 1.00 27.24 111 GLU C CA 1
ATOM 4059 C C . GLU C 1 112 ? 36.168 -38.719 -34.644 1.00 24.97 111 GLU C C 1
ATOM 4060 O O . GLU C 1 112 ? 36.630 -39.708 -35.138 1.00 24.40 111 GLU C O 1
ATOM 4066 N N . LEU C 1 113 ? 35.526 -38.784 -33.490 1.00 24.65 112 LEU C N 1
ATOM 4067 C CA . LEU C 1 113 ? 35.551 -40.010 -32.733 1.00 24.30 112 LEU C CA 1
ATOM 4068 C C . LEU C 1 113 ? 34.590 -41.059 -33.250 1.00 23.30 112 LEU C C 1
ATOM 4069 O O . LEU C 1 113 ? 34.641 -42.202 -32.791 1.00 22.84 112 LEU C O 1
ATOM 4074 N N . THR C 1 114 ? 33.708 -40.698 -34.184 1.00 22.88 113 THR C N 1
ATOM 4075 C CA . THR C 1 114 ? 32.721 -41.673 -34.710 1.00 22.11 113 THR C CA 1
ATOM 4076 C C . THR C 1 114 ? 32.959 -42.201 -36.098 1.00 22.66 113 THR C C 1
ATOM 4077 O O . THR C 1 114 ? 32.157 -43.039 -36.590 1.00 22.78 113 THR C O 1
ATOM 4081 N N . ARG C 1 115 ? 34.038 -41.768 -36.742 1.00 22.48 114 ARG C N 1
ATOM 4082 C CA . ARG C 1 115 ? 34.300 -42.159 -38.135 1.00 22.96 114 ARG C CA 1
ATOM 4083 C C . ARG C 1 115 ? 34.547 -43.642 -38.228 1.00 22.27 114 ARG C C 1
ATOM 4084 O O . ARG C 1 115 ? 34.038 -44.324 -39.126 1.00 21.01 114 ARG C O 1
ATOM 4092 N N . ASP C 1 116 ? 35.373 -44.140 -37.325 1.00 21.89 115 ASP C N 1
ATOM 4093 C CA . ASP C 1 116 ? 35.791 -45.524 -37.409 1.00 22.62 115 ASP C CA 1
ATOM 4094 C C . ASP C 1 116 ? 34.622 -46.482 -37.102 1.00 21.89 115 ASP C C 1
ATOM 4095 O O . ASP C 1 116 ? 34.465 -47.474 -37.761 1.00 20.93 115 ASP C O 1
ATOM 4100 N N . ILE C 1 117 ? 33.805 -46.178 -36.104 1.00 21.48 116 ILE C N 1
ATOM 4101 C CA . ILE C 1 117 ? 32.662 -47.022 -35.803 1.00 21.50 116 ILE C CA 1
ATOM 4102 C C . ILE C 1 117 ? 31.594 -46.942 -36.935 1.00 21.08 116 ILE C C 1
ATOM 4103 O O . ILE C 1 117 ? 30.898 -47.909 -37.203 1.00 20.01 116 ILE C O 1
ATOM 4108 N N . SER C 1 118 ? 31.496 -45.813 -37.603 1.00 21.62 117 SER C N 1
ATOM 4109 C CA . SER C 1 118 ? 30.625 -45.705 -38.782 1.00 23.17 117 SER C CA 1
ATOM 4110 C C . SER C 1 118 ? 31.063 -46.691 -39.832 1.00 24.20 117 SER C C 1
ATOM 4111 O O . SER C 1 118 ? 30.254 -47.467 -40.306 1.00 24.52 117 SER C O 1
ATOM 4114 N N . ASP C 1 119 ? 32.354 -46.708 -40.159 1.00 24.93 118 ASP C N 1
ATOM 4115 C CA . ASP C 1 119 ? 32.871 -47.682 -41.096 1.00 25.31 118 ASP C CA 1
ATOM 4116 C C . ASP C 1 119 ? 32.671 -49.125 -40.603 1.00 25.28 118 ASP C C 1
ATOM 4117 O O . ASP C 1 119 ? 32.349 -50.034 -41.386 1.00 25.08 118 ASP C O 1
ATOM 4122 N N . ARG C 1 120 ? 32.943 -49.398 -39.331 1.00 24.01 119 ARG C N 1
ATOM 4123 C CA . ARG C 1 120 ? 32.856 -50.788 -38.893 1.00 24.00 119 ARG C CA 1
ATOM 4124 C C . ARG C 1 120 ? 31.395 -51.303 -38.979 1.00 23.16 119 ARG C C 1
ATOM 4125 O O . ARG C 1 120 ? 31.169 -52.444 -39.344 1.00 23.31 119 ARG C O 1
ATOM 4133 N N . LEU C 1 121 ? 30.429 -50.463 -38.660 1.00 21.77 120 LEU C N 1
ATOM 4134 C CA . LEU C 1 121 ? 29.004 -50.880 -38.691 1.00 23.03 120 LEU C CA 1
ATOM 4135 C C . LEU C 1 121 ? 28.374 -50.781 -40.105 1.00 22.88 120 LEU C C 1
ATOM 4136 O O . LEU C 1 121 ? 27.257 -51.291 -40.325 1.00 23.06 120 LEU C O 1
ATOM 4141 N N . SER C 1 122 ? 29.091 -50.108 -41.013 1.00 22.23 121 SER C N 1
ATOM 4142 C CA . SER C 1 122 ? 28.555 -49.583 -42.241 1.00 22.64 121 SER C CA 1
ATOM 4143 C C . SER C 1 122 ? 27.268 -48.853 -41.966 1.00 21.72 121 SER C C 1
ATOM 4144 O O . SER C 1 122 ? 26.302 -49.109 -42.631 1.00 20.16 121 SER C O 1
ATOM 4147 N N . ILE C 1 123 ? 27.267 -47.943 -40.997 1.00 21.89 122 ILE C N 1
ATOM 4148 C CA . ILE C 1 123 ? 26.159 -47.043 -40.786 1.00 22.12 122 ILE C CA 1
ATOM 4149 C C . ILE C 1 123 ? 26.674 -45.616 -40.862 1.00 23.07 122 ILE C C 1
ATOM 4150 O O . ILE C 1 123 ? 27.602 -45.269 -40.172 1.00 23.92 122 ILE C O 1
ATOM 4155 N N . PRO C 1 124 ? 26.049 -44.776 -41.672 1.00 23.28 123 PRO C N 1
ATOM 4156 C CA . PRO C 1 124 ? 26.398 -43.372 -41.661 1.00 23.76 123 PRO C CA 1
ATOM 4157 C C . PRO C 1 124 ? 26.021 -42.755 -40.335 1.00 23.12 123 PRO C C 1
ATOM 4158 O O . PRO C 1 124 ? 24.937 -43.038 -39.779 1.00 23.24 123 PRO C O 1
ATOM 4162 N N . ILE C 1 125 ? 26.931 -41.949 -39.812 1.00 22.62 124 ILE C N 1
ATOM 4163 C CA . ILE C 1 125 ? 26.744 -41.325 -38.535 1.00 22.47 124 ILE C CA 1
ATOM 4164 C C . ILE C 1 125 ? 26.853 -39.853 -38.759 1.00 22.75 124 ILE C C 1
ATOM 4165 O O . ILE C 1 125 ? 27.923 -39.362 -39.095 1.00 22.24 124 ILE C O 1
ATOM 4170 N N . GLU C 1 126 ? 25.726 -39.173 -38.538 1.00 22.83 125 GLU C N 1
ATOM 4171 C CA . GLU C 1 126 ? 25.567 -37.754 -38.720 1.00 23.72 125 GLU C CA 1
ATOM 4172 C C . GLU C 1 126 ? 25.529 -37.061 -37.360 1.00 23.41 125 GLU C C 1
ATOM 4173 O O . GLU C 1 126 ? 24.833 -37.497 -36.452 1.00 24.33 125 GLU C O 1
ATOM 4179 N N . ILE C 1 127 ? 26.274 -35.978 -37.230 1.00 22.77 126 ILE C N 1
ATOM 4180 C CA . ILE C 1 127 ? 26.417 -35.277 -35.979 1.00 22.52 126 ILE C CA 1
ATOM 4181 C C . ILE C 1 127 ? 25.586 -34.025 -36.065 1.00 22.52 126 ILE C C 1
ATOM 4182 O O . ILE C 1 127 ? 25.777 -33.203 -36.953 1.00 23.16 126 ILE C O 1
ATOM 4187 N N . VAL C 1 128 ? 24.639 -33.891 -35.157 1.00 22.57 127 VAL C N 1
ATOM 4188 C CA . VAL C 1 128 ? 23.651 -32.861 -35.267 1.00 23.18 127 VAL C CA 1
ATOM 4189 C C . VAL C 1 128 ? 23.757 -32.031 -34.006 1.00 23.94 127 VAL C C 1
ATOM 4190 O O . VAL C 1 128 ? 23.471 -32.543 -32.939 1.00 25.26 127 VAL C O 1
ATOM 4194 N N . ILE C 1 129 ? 24.111 -30.760 -34.120 1.00 24.38 128 ILE C N 1
ATOM 4195 C CA . ILE C 1 129 ? 24.174 -29.886 -32.957 1.00 24.89 128 ILE C CA 1
ATOM 4196 C C . ILE C 1 129 ? 22.980 -28.998 -33.074 1.00 24.15 128 ILE C C 1
ATOM 4197 O O . ILE C 1 129 ? 22.883 -28.270 -34.044 1.00 24.21 128 ILE C O 1
ATOM 4202 N N . ILE C 1 130 ? 22.064 -29.066 -32.123 1.00 24.87 129 ILE C N 1
ATOM 4203 C CA . ILE C 1 130 ? 20.854 -28.217 -32.157 1.00 25.96 129 ILE C CA 1
ATOM 4204 C C . ILE C 1 130 ? 20.993 -27.142 -31.094 1.00 26.47 129 ILE C C 1
ATOM 4205 O O . ILE C 1 130 ? 20.921 -27.398 -29.891 1.00 26.47 129 ILE C O 1
ATOM 4210 N N . ARG C 1 131 ? 21.249 -25.939 -31.551 1.00 27.37 130 ARG C N 1
ATOM 4211 C CA . ARG C 1 131 ? 21.495 -24.803 -30.690 1.00 28.23 130 ARG C CA 1
ATOM 4212 C C . ARG C 1 131 ? 20.332 -23.861 -30.742 1.00 29.40 130 ARG C C 1
ATOM 4213 O O . ARG C 1 131 ? 19.900 -23.519 -31.813 1.00 30.55 130 ARG C O 1
ATOM 4221 N N . ILE C 1 132 ? 19.887 -23.380 -29.590 1.00 30.38 131 ILE C N 1
ATOM 4222 C CA . ILE C 1 132 ? 18.988 -22.255 -29.537 1.00 31.27 131 ILE C CA 1
ATOM 4223 C C . ILE C 1 132 ? 19.721 -21.020 -29.002 1.00 32.68 131 ILE C C 1
ATOM 4224 O O . ILE C 1 132 ? 20.464 -21.099 -28.017 1.00 34.01 131 ILE C O 1
ATOM 4229 N N . ASP C 1 133 ? 19.515 -19.883 -29.649 1.00 33.62 132 ASP C N 1
ATOM 4230 C CA . ASP C 1 133 ? 20.114 -18.612 -29.198 1.00 34.82 132 ASP C CA 1
ATOM 4231 C C . ASP C 1 133 ? 19.202 -18.105 -28.126 1.00 35.55 132 ASP C C 1
ATOM 4232 O O . ASP C 1 133 ? 18.096 -17.740 -28.425 1.00 36.13 132 ASP C O 1
ATOM 4237 N N . PRO C 1 134 ? 19.657 -18.045 -26.882 1.00 36.34 133 PRO C N 1
ATOM 4238 C CA . PRO C 1 134 ? 18.729 -17.664 -25.824 1.00 37.71 133 PRO C CA 1
ATOM 4239 C C . PRO C 1 134 ? 18.125 -16.237 -25.896 1.00 39.17 133 PRO C C 1
ATOM 4240 O O . PRO C 1 134 ? 17.214 -15.948 -25.120 1.00 39.89 133 PRO C O 1
ATOM 42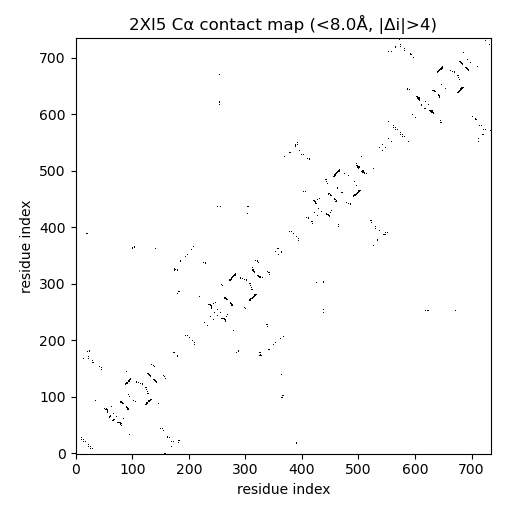44 N N . VAL C 1 135 ? 18.632 -15.362 -26.778 1.00 40.57 134 VAL C N 1
ATOM 4245 C CA . VAL C 1 135 ? 18.153 -13.977 -26.880 1.00 41.59 134 VAL C CA 1
ATOM 4246 C C . VAL C 1 135 ? 17.067 -13.841 -27.960 1.00 42.08 134 VAL C C 1
ATOM 4247 O O . VAL C 1 135 ? 15.945 -13.400 -27.682 1.00 43.12 134 VAL C O 1
ATOM 4251 N N . SER C 1 136 ? 17.412 -14.231 -29.182 1.00 41.94 135 SER C N 1
ATOM 4252 C CA . SER C 1 136 ? 16.479 -14.210 -30.309 1.00 42.10 135 SER C CA 1
ATOM 4253 C C . SER C 1 136 ? 15.488 -15.359 -30.268 1.00 41.73 135 SER C C 1
ATOM 4254 O O . SER C 1 136 ? 14.433 -15.267 -30.880 1.00 42.34 135 SER C O 1
ATOM 4257 N N . ARG C 1 137 ? 15.845 -16.435 -29.565 1.00 41.20 136 ARG C N 1
ATOM 4258 C CA . ARG C 1 137 ? 15.070 -17.697 -29.503 1.00 41.46 136 ARG C CA 1
ATOM 4259 C C . ARG C 1 137 ? 15.018 -18.438 -30.832 1.00 39.71 136 ARG C C 1
ATOM 4260 O O . ARG C 1 137 ? 14.224 -19.358 -31.000 1.00 38.53 136 ARG C O 1
ATOM 4268 N N . ASP C 1 138 ? 15.896 -18.066 -31.754 1.00 38.78 137 ASP C N 1
ATOM 4269 C CA . ASP C 1 138 ? 16.003 -18.783 -33.007 1.00 38.88 137 ASP C CA 1
ATOM 4270 C C . ASP C 1 138 ? 16.804 -20.098 -32.856 1.00 37.69 137 ASP C C 1
ATOM 4271 O O . ASP C 1 138 ? 17.707 -20.229 -32.014 1.00 36.02 137 ASP C O 1
ATOM 4276 N N . LEU C 1 139 ? 16.462 -21.054 -33.706 1.00 36.50 138 LEU C N 1
ATOM 4277 C CA . LEU C 1 139 ? 17.031 -22.391 -33.677 1.00 35.23 138 LEU C CA 1
ATOM 4278 C C . LEU C 1 139 ? 18.045 -22.471 -34.813 1.00 34.10 138 LEU C C 1
ATOM 4279 O O . LEU C 1 139 ? 17.745 -22.046 -35.945 1.00 34.42 138 LEU C O 1
ATOM 4284 N N . HIS C 1 140 ? 19.233 -23.005 -34.526 1.00 31.84 139 HIS C N 1
ATOM 4285 C CA . HIS C 1 140 ? 20.274 -23.186 -35.507 1.00 30.39 139 HIS C CA 1
ATOM 4286 C C . HIS C 1 140 ? 20.788 -24.607 -35.432 1.00 29.65 139 HIS C C 1
ATOM 4287 O O . HIS C 1 140 ? 21.239 -25.062 -34.365 1.00 29.16 139 HIS C O 1
ATOM 4294 N N . ILE C 1 141 ? 20.719 -25.304 -36.566 1.00 28.18 140 ILE C N 1
ATOM 4295 C CA . ILE C 1 141 ? 21.052 -26.688 -36.691 1.00 27.83 140 ILE C CA 1
ATOM 4296 C C . ILE C 1 141 ? 22.000 -26.821 -37.879 1.00 27.90 140 ILE C C 1
ATOM 4297 O O . ILE C 1 141 ? 21.691 -26.333 -38.970 1.00 29.10 140 ILE C O 1
ATOM 4302 N N . ASN C 1 142 ? 23.144 -27.465 -37.682 1.00 26.83 141 ASN C N 1
ATOM 4303 C CA . ASN C 1 142 ? 24.167 -27.528 -38.719 1.00 26.63 141 ASN C CA 1
ATOM 4304 C C . ASN C 1 142 ? 23.727 -28.461 -39.810 1.00 27.02 141 ASN C C 1
ATOM 4305 O O . ASN C 1 142 ? 23.986 -28.165 -40.972 1.00 26.38 141 ASN C O 1
ATOM 4310 N N . SER C 1 143 ? 23.063 -29.570 -39.421 1.00 27.23 142 SER C N 1
ATOM 4311 C CA . SER C 1 143 ? 22.824 -30.715 -40.296 1.00 28.17 142 SER C CA 1
ATOM 4312 C C . SER C 1 143 ? 21.717 -30.578 -41.348 1.00 29.30 142 SER C C 1
ATOM 4313 O O . SER C 1 143 ? 20.536 -30.570 -40.982 1.00 29.34 142 SER C O 1
ATOM 4316 N N . ASP C 1 144 ? 22.071 -30.517 -42.642 1.00 30.81 143 ASP C N 1
ATOM 4317 C CA . ASP C 1 144 ? 21.037 -30.461 -43.709 1.00 31.86 143 ASP C CA 1
ATOM 4318 C C . ASP C 1 144 ? 20.268 -31.768 -43.737 1.00 32.42 143 ASP C C 1
ATOM 4319 O O . ASP C 1 144 ? 19.041 -31.770 -43.829 1.00 33.12 143 ASP C O 1
ATOM 4324 N N . ARG C 1 145 ? 20.971 -32.880 -43.595 1.00 32.28 144 ARG C N 1
ATOM 4325 C CA . ARG C 1 145 ? 20.281 -34.153 -43.630 1.00 32.99 144 ARG C CA 1
ATOM 4326 C C . ARG C 1 145 ? 19.199 -34.215 -42.554 1.00 32.89 144 ARG C C 1
ATOM 4327 O O . ARG C 1 145 ? 18.102 -34.662 -42.823 1.00 33.47 144 ARG C O 1
ATOM 4335 N N . PHE C 1 146 ? 19.500 -33.712 -41.356 1.00 32.43 145 PHE C N 1
ATOM 4336 C CA . PHE C 1 146 ? 18.563 -33.735 -40.249 1.00 31.71 145 PHE C CA 1
ATOM 4337 C C . PHE C 1 146 ? 17.420 -32.776 -40.491 1.00 32.87 145 PHE C C 1
ATOM 4338 O O . PHE C 1 146 ? 16.287 -33.125 -40.217 1.00 31.92 145 PHE C O 1
ATOM 4346 N N . LYS C 1 147 ? 17.728 -31.577 -40.969 1.00 33.82 146 LYS C N 1
ATOM 4347 C CA . LYS C 1 147 ? 16.694 -30.619 -41.343 1.00 35.68 146 LYS C CA 1
ATOM 4348 C C . LYS C 1 147 ? 15.776 -31.060 -42.525 1.00 37.40 146 LYS C C 1
ATOM 4349 O O . LYS C 1 147 ? 14.613 -30.710 -42.526 1.00 37.28 146 LYS C O 1
ATOM 4355 N N . GLU C 1 148 ? 16.290 -31.801 -43.504 1.00 39.62 147 GLU C N 1
ATOM 4356 C CA . GLU C 1 148 ? 15.439 -32.485 -44.516 1.00 42.52 147 GLU C CA 1
ATOM 4357 C C . GLU C 1 148 ? 14.441 -33.470 -43.854 1.00 43.06 147 GLU C C 1
ATOM 4358 O O . GLU C 1 148 ? 13.282 -33.585 -44.240 1.00 43.22 147 GLU C O 1
ATOM 4364 N N . LEU C 1 149 ? 14.893 -34.136 -42.813 1.00 43.52 148 LEU C N 1
ATOM 4365 C CA . LEU C 1 149 ? 14.046 -35.022 -42.044 1.00 44.00 148 LEU C CA 1
ATOM 4366 C C . LEU C 1 149 ? 12.981 -34.248 -41.238 1.00 44.07 148 LEU C C 1
ATOM 4367 O O . LEU C 1 149 ? 11.843 -34.700 -41.100 1.00 43.57 148 LEU C O 1
ATOM 4372 N N . TYR C 1 150 ? 13.361 -33.078 -40.724 1.00 44.48 149 TYR C N 1
ATOM 4373 C CA . TYR C 1 150 ? 12.535 -32.227 -39.857 1.00 44.38 149 TYR C CA 1
ATOM 4374 C C . TYR C 1 150 ? 12.574 -30.782 -40.332 1.00 45.89 149 TYR C C 1
ATOM 4375 O O . TYR C 1 150 ? 13.231 -29.925 -39.721 1.00 45.17 149 TYR C O 1
ATOM 4384 N N . PRO C 1 151 ? 11.874 -30.488 -41.432 1.00 47.34 150 PRO C N 1
ATOM 4385 C CA . PRO C 1 151 ? 12.055 -29.175 -42.037 1.00 48.15 150 PRO C CA 1
ATOM 4386 C C . PRO C 1 151 ? 11.315 -28.060 -41.299 1.00 49.22 150 PRO C C 1
ATOM 4387 O O . PRO C 1 151 ? 11.590 -26.887 -41.517 1.00 49.16 150 PRO C O 1
ATOM 4391 N N . THR C 1 152 ? 10.419 -28.424 -40.397 1.00 50.32 151 THR C N 1
ATOM 4392 C CA . THR C 1 152 ? 9.575 -27.451 -39.755 1.00 51.37 151 THR C CA 1
ATOM 4393 C C . THR C 1 152 ? 9.604 -27.677 -38.237 1.00 51.97 151 THR C C 1
ATOM 4394 O O . THR C 1 152 ? 8.849 -28.508 -37.702 1.00 51.93 151 THR C O 1
ATOM 4398 N N . ILE C 1 153 ? 10.509 -26.971 -37.550 1.00 52.13 152 ILE C N 1
ATOM 4399 C CA . ILE C 1 153 ? 10.690 -27.176 -36.113 1.00 52.09 152 ILE C CA 1
ATOM 4400 C C . ILE C 1 153 ? 10.388 -25.898 -35.398 1.00 52.20 152 ILE C C 1
ATOM 4401 O O . ILE C 1 153 ? 11.010 -24.876 -35.662 1.00 52.30 152 ILE C O 1
ATOM 4406 N N . VAL C 1 154 ? 9.441 -25.952 -34.481 1.00 52.66 153 VAL C N 1
ATOM 4407 C CA . VAL C 1 154 ? 9.120 -24.789 -33.682 1.00 53.38 153 VAL C CA 1
ATOM 4408 C C . VAL C 1 154 ? 9.191 -25.194 -32.223 1.00 53.60 153 VAL C C 1
ATOM 4409 O O . VAL C 1 154 ? 8.457 -26.094 -31.782 1.00 53.69 153 VAL C O 1
ATOM 4413 N N . VAL C 1 155 ? 10.091 -24.560 -31.479 1.00 53.53 154 VAL C N 1
ATOM 4414 C CA . VAL C 1 155 ? 10.165 -24.766 -30.036 1.00 53.55 154 VAL C CA 1
ATOM 4415 C C . VAL C 1 155 ? 9.846 -23.416 -29.423 1.00 54.40 154 VAL C C 1
ATOM 4416 O O . VAL C 1 155 ? 10.689 -22.517 -29.430 1.00 54.61 154 VAL C O 1
ATOM 4420 N N . ASP C 1 156 ? 8.627 -23.248 -28.921 1.00 55.36 155 ASP C N 1
ATOM 4421 C CA . ASP C 1 156 ? 8.169 -21.901 -28.555 1.00 56.28 155 ASP C CA 1
ATOM 4422 C C . ASP C 1 156 ? 8.283 -21.732 -27.053 1.00 55.70 155 ASP C C 1
ATOM 4423 O O . ASP C 1 156 ? 7.322 -21.961 -26.301 1.00 56.49 155 ASP C O 1
ATOM 4428 N N . ILE C 1 157 ? 9.493 -21.353 -26.646 1.00 54.45 156 ILE C N 1
ATOM 4429 C CA . ILE C 1 157 ? 9.880 -21.245 -25.248 1.00 53.27 156 ILE C CA 1
ATOM 4430 C C . ILE C 1 157 ? 10.628 -19.955 -25.057 1.00 52.07 156 ILE C C 1
ATOM 4431 O O . ILE C 1 157 ? 11.038 -19.315 -26.026 1.00 51.72 156 ILE C O 1
ATOM 4436 N N . ASN C 1 158 ? 10.800 -19.579 -23.794 1.00 50.78 157 ASN C N 1
ATOM 4437 C CA . ASN C 1 158 ? 11.748 -18.526 -23.425 1.00 49.53 157 ASN C CA 1
ATOM 4438 C C . ASN C 1 158 ? 12.462 -18.876 -22.131 1.00 47.37 157 ASN C C 1
ATOM 4439 O O . ASN C 1 158 ? 12.072 -19.791 -21.411 1.00 46.98 157 ASN C O 1
ATOM 4444 N N . PHE C 1 159 ? 13.492 -18.104 -21.847 1.00 44.92 158 PHE C N 1
ATOM 4445 C CA . PHE C 1 159 ? 14.370 -18.361 -20.752 1.00 43.37 158 PHE C CA 1
ATOM 4446 C C . PHE C 1 159 ? 14.345 -17.192 -19.753 1.00 43.31 158 PHE C C 1
ATOM 4447 O O . PHE C 1 159 ? 15.353 -16.903 -19.090 1.00 43.09 158 PHE C O 1
ATOM 4455 N N . ASN C 1 160 ? 13.207 -16.515 -19.637 1.00 42.56 159 ASN C N 1
ATOM 4456 C CA . ASN C 1 160 ? 13.119 -15.359 -18.741 1.00 42.54 159 ASN C CA 1
ATOM 4457 C C . ASN C 1 160 ? 13.306 -15.722 -17.269 1.00 41.67 159 ASN C C 1
ATOM 4458 O O . ASN C 1 160 ? 13.925 -14.977 -16.524 1.00 40.54 159 ASN C O 1
ATOM 4463 N N . GLN C 1 161 ? 12.808 -16.873 -16.860 1.00 41.52 160 GLN C N 1
ATOM 4464 C CA . GLN C 1 161 ? 13.005 -17.294 -15.493 1.00 42.12 160 GLN C CA 1
ATOM 4465 C C . GLN C 1 161 ? 14.486 -17.432 -15.168 1.00 41.41 160 GLN C C 1
ATOM 4466 O O . GLN C 1 161 ? 14.898 -17.121 -14.055 1.00 41.64 160 GLN C O 1
ATOM 4472 N N . PHE C 1 162 ? 15.282 -17.905 -16.133 1.00 40.36 161 PHE C N 1
ATOM 4473 C CA . PHE C 1 162 ? 16.697 -18.160 -15.895 1.00 39.41 161 PHE C CA 1
ATOM 4474 C C . PHE C 1 162 ? 17.451 -16.870 -15.839 1.00 39.38 161 PHE C C 1
ATOM 4475 O O . PHE C 1 162 ? 18.317 -16.702 -14.987 1.00 38.27 161 PHE C O 1
ATOM 4483 N N . PHE C 1 163 ? 17.123 -15.959 -16.748 1.00 39.52 162 PHE C N 1
ATOM 4484 C CA A PHE C 1 163 ? 17.710 -14.635 -16.718 0.60 40.07 162 PHE C CA 1
ATOM 4485 C CA B PHE C 1 163 ? 17.666 -14.599 -16.718 0.40 39.68 162 PHE C CA 1
ATOM 4486 C C . PHE C 1 163 ? 17.377 -13.946 -15.376 1.00 40.17 162 PHE C C 1
ATOM 4487 O O . PHE C 1 163 ? 18.263 -13.325 -14.783 1.00 40.51 162 PHE C O 1
ATOM 4502 N N . ASP C 1 164 ? 16.126 -14.065 -14.908 1.00 39.94 163 ASP C N 1
ATOM 4503 C CA . ASP C 1 164 ? 15.713 -13.379 -13.669 1.00 40.68 163 ASP C CA 1
ATOM 4504 C C . ASP C 1 164 ? 16.458 -13.935 -12.454 1.00 40.00 163 ASP C C 1
ATOM 4505 O O . ASP C 1 164 ? 16.955 -13.183 -11.620 1.00 39.12 163 ASP C O 1
ATOM 4510 N N . LEU C 1 165 ? 16.500 -15.260 -12.348 1.00 40.00 164 LEU C N 1
ATOM 4511 C CA . LEU C 1 165 ? 17.262 -15.896 -11.288 1.00 39.66 164 LEU C CA 1
ATOM 4512 C C . LEU C 1 165 ? 18.710 -15.455 -11.352 1.00 39.89 164 LEU C C 1
ATOM 4513 O O . LEU C 1 165 ? 19.296 -15.110 -10.334 1.00 39.44 164 LEU C O 1
ATOM 4518 N N . LYS C 1 166 ? 19.280 -15.408 -12.544 1.00 40.54 165 LYS C N 1
ATOM 4519 C CA . LYS C 1 166 ? 20.670 -15.039 -12.667 1.00 42.12 165 LYS C CA 1
ATOM 4520 C C . LYS C 1 166 ? 20.867 -13.614 -12.169 1.00 43.75 165 LYS C C 1
ATOM 4521 O O . LYS C 1 166 ? 21.926 -13.278 -11.611 1.00 43.00 165 LYS C O 1
ATOM 4527 N N . GLN C 1 167 ? 19.836 -12.788 -12.367 1.00 45.50 166 GLN C N 1
ATOM 4528 C CA . GLN C 1 167 ? 19.840 -11.406 -11.884 1.00 46.92 166 GLN C CA 1
ATOM 4529 C C . GLN C 1 167 ? 19.855 -11.294 -10.383 1.00 46.48 166 GLN C C 1
ATOM 4530 O O . GLN C 1 167 ? 20.622 -10.508 -9.855 1.00 47.04 166 GLN C O 1
ATOM 4536 N N . LEU C 1 168 ? 19.008 -12.043 -9.691 1.00 46.28 167 LEU C N 1
ATOM 4537 C CA . LEU C 1 168 ? 19.064 -12.026 -8.231 1.00 46.68 167 LEU C CA 1
ATOM 4538 C C . LEU C 1 168 ? 20.462 -12.382 -7.758 1.00 46.39 167 LEU C C 1
ATOM 4539 O O . LEU C 1 168 ? 21.042 -11.667 -6.931 1.00 47.14 167 LEU C O 1
ATOM 4544 N N . LEU C 1 169 ? 21.004 -13.476 -8.304 1.00 45.63 168 LEU C N 1
ATOM 4545 C CA . LEU C 1 169 ? 22.308 -13.978 -7.913 1.00 44.65 168 LEU C CA 1
ATOM 4546 C C . LEU C 1 169 ? 23.334 -12.854 -8.026 1.00 45.17 168 LEU C C 1
ATOM 4547 O O . LEU C 1 169 ? 24.086 -12.620 -7.096 1.00 44.13 168 LEU C O 1
ATOM 4552 N N . TYR C 1 170 ? 23.340 -12.137 -9.144 1.00 46.46 169 TYR C N 1
ATOM 4553 C CA . TYR C 1 170 ? 24.317 -11.051 -9.352 1.00 47.98 169 TYR C CA 1
ATOM 4554 C C . TYR C 1 170 ? 23.994 -9.791 -8.535 1.00 48.78 169 TYR C C 1
ATOM 4555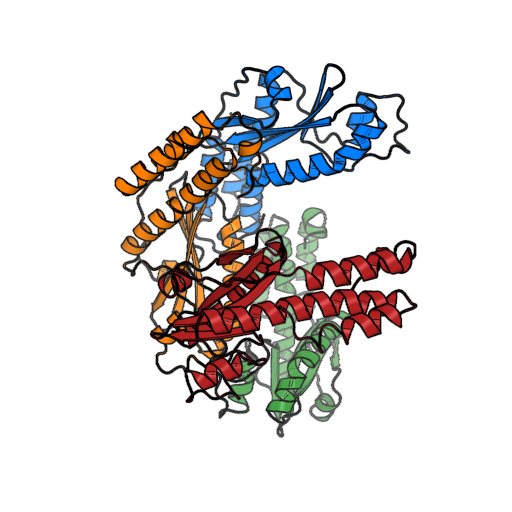 O O . TYR C 1 170 ? 24.875 -8.969 -8.331 1.00 49.33 169 TYR C O 1
ATOM 4564 N N . GLU C 1 171 ? 22.757 -9.671 -8.047 1.00 49.53 170 GLU C N 1
ATOM 4565 C CA . GLU C 1 171 ? 22.371 -8.592 -7.134 1.00 50.15 170 GLU C CA 1
ATOM 4566 C C . GLU C 1 171 ? 23.003 -8.824 -5.774 1.00 48.99 170 GLU C C 1
ATOM 4567 O O . GLU C 1 171 ? 23.405 -7.879 -5.112 1.00 49.79 170 GLU C O 1
ATOM 4573 N N . LYS C 1 172 ? 23.031 -10.071 -5.334 1.00 46.85 171 LYS C N 1
ATOM 4574 C CA . LYS C 1 172 ? 23.548 -10.368 -4.026 1.00 45.38 171 LYS C CA 1
ATOM 4575 C C . LYS C 1 172 ? 25.052 -10.450 -4.068 1.00 43.91 171 LYS C C 1
ATOM 4576 O O . LYS C 1 172 ? 25.715 -9.986 -3.141 1.00 43.17 171 LYS C O 1
ATOM 4582 N N . PHE C 1 173 ? 25.601 -11.026 -5.147 1.00 42.11 172 PHE C N 1
ATOM 4583 C CA . PHE C 1 173 ? 27.052 -11.287 -5.207 1.00 40.45 172 PHE C CA 1
ATOM 4584 C C . PHE C 1 173 ? 27.842 -10.381 -6.126 1.00 40.29 172 PHE C C 1
ATOM 4585 O O . PHE C 1 173 ? 29.050 -10.555 -6.267 1.00 40.00 172 PHE C O 1
ATOM 4593 N N . GLY C 1 174 ? 27.173 -9.392 -6.707 1.00 40.65 173 GLY C N 1
ATOM 4594 C CA . GLY C 1 174 ? 27.787 -8.444 -7.653 1.00 40.73 173 GLY C CA 1
ATOM 4595 C C . GLY C 1 174 ? 28.978 -7.629 -7.190 1.00 41.31 173 GLY C C 1
ATOM 4596 O O . GLY C 1 174 ? 29.729 -7.120 -8.025 1.00 40.83 173 GLY C O 1
ATOM 4597 N N . ASP C 1 175 ? 29.169 -7.464 -5.879 1.00 42.30 174 ASP C N 1
ATOM 4598 C CA . ASP C 1 175 ? 30.369 -6.781 -5.398 1.00 43.16 174 ASP C CA 1
ATOM 4599 C C . ASP C 1 175 ? 31.379 -7.675 -4.716 1.00 43.25 174 ASP C C 1
ATOM 4600 O O . ASP C 1 175 ? 32.275 -7.182 -4.013 1.00 44.02 174 ASP C O 1
ATOM 4605 N N . ASP C 1 176 ? 31.289 -8.975 -4.983 1.00 42.96 175 ASP C N 1
ATOM 4606 C CA . ASP C 1 176 ? 32.275 -9.938 -4.498 1.00 42.72 175 ASP C CA 1
ATOM 4607 C C . ASP C 1 176 ? 33.260 -10.339 -5.598 1.00 42.42 175 ASP C C 1
ATOM 4608 O O . ASP C 1 176 ? 32.920 -11.128 -6.482 1.00 41.10 175 ASP C O 1
ATOM 4613 N N . GLU C 1 177 ? 34.484 -9.801 -5.543 1.00 42.15 176 GLU C N 1
ATOM 4614 C CA . GLU C 1 177 ? 35.502 -10.130 -6.554 1.00 42.48 176 GLU C CA 1
ATOM 4615 C C . GLU C 1 177 ? 35.671 -11.642 -6.698 1.00 41.86 176 GLU C C 1
ATOM 4616 O O . GLU C 1 177 ? 35.825 -12.132 -7.809 1.00 41.05 176 GLU C O 1
ATOM 4622 N N . GLU C 1 178 ? 35.647 -12.373 -5.583 1.00 41.52 177 GLU C N 1
ATOM 4623 C CA . GLU C 1 178 ? 35.861 -13.827 -5.634 1.00 41.80 177 GLU C CA 1
ATOM 4624 C C . GLU C 1 178 ? 34.802 -14.471 -6.560 1.00 39.83 177 GLU C C 1
ATOM 4625 O O . GLU C 1 178 ? 35.139 -15.272 -7.415 1.00 40.07 177 GLU C O 1
ATOM 4631 N N . PHE C 1 179 ? 33.545 -14.068 -6.428 1.00 37.55 178 PHE C N 1
ATOM 4632 C CA . PHE C 1 179 ? 32.485 -14.596 -7.279 1.00 36.39 178 PHE C CA 1
ATOM 4633 C C . PHE C 1 179 ? 32.576 -14.145 -8.751 1.00 35.47 178 PHE C C 1
ATOM 4634 O O . PHE C 1 179 ? 32.404 -14.940 -9.661 1.00 34.42 178 PHE C O 1
ATOM 4642 N N . LEU C 1 180 ? 32.845 -12.861 -8.969 1.00 35.11 179 LEU C N 1
ATOM 4643 C CA . LEU C 1 180 ? 32.891 -12.302 -10.309 1.00 35.26 179 LEU C CA 1
ATOM 4644 C C . LEU C 1 180 ? 33.929 -12.989 -11.187 1.00 35.87 179 LEU C C 1
ATOM 4645 O O . LEU C 1 180 ? 33.708 -13.159 -12.394 1.00 35.37 179 LEU C O 1
ATOM 4650 N N . LEU C 1 181 ? 35.032 -13.417 -10.567 1.00 36.92 180 LEU C N 1
ATOM 4651 C CA . LEU C 1 181 ? 36.118 -14.103 -11.264 1.00 37.62 180 LEU C CA 1
ATOM 4652 C C . LEU C 1 181 ? 36.251 -15.597 -10.895 1.00 39.23 180 LEU C C 1
ATOM 4653 O O . LEU C 1 181 ? 37.313 -16.188 -11.079 1.00 38.73 180 LEU C O 1
ATOM 4658 N N . LYS C 1 182 ? 35.191 -16.205 -10.358 1.00 40.82 181 LYS C N 1
ATOM 4659 C CA . LYS C 1 182 ? 35.234 -17.633 -10.017 1.00 41.84 181 LYS C CA 1
ATOM 4660 C C . LYS C 1 182 ? 35.054 -18.515 -11.269 1.00 42.41 181 LYS C C 1
ATOM 4661 O O . LYS C 1 182 ? 34.147 -18.289 -12.093 1.00 41.90 181 LYS C O 1
ATOM 4667 N N . VAL C 1 183 ? 35.929 -19.516 -11.387 1.00 43.38 182 VAL C N 1
ATOM 4668 C CA . VAL C 1 183 ? 35.815 -20.602 -12.373 1.00 44.23 182 VAL C CA 1
ATOM 4669 C C . VAL C 1 183 ? 34.854 -21.697 -11.853 1.00 44.50 182 VAL C C 1
ATOM 4670 O O . VAL C 1 183 ? 35.039 -22.207 -10.741 1.00 44.43 182 VAL C O 1
ATOM 4674 N N . ALA C 1 184 ? 33.826 -22.027 -12.642 1.00 44.42 183 ALA C N 1
ATOM 4675 N N . GLY D 1 1 ? 85.842 -64.441 -34.608 1.00 41.69 0 GLY D N 1
ATOM 4676 C CA . GLY D 1 1 ? 85.465 -63.059 -35.037 1.00 41.90 0 GLY D CA 1
ATOM 4677 C C . GLY D 1 1 ? 84.355 -62.915 -36.062 1.00 41.35 0 GLY D C 1
ATOM 4678 O O . GLY D 1 1 ? 83.669 -63.877 -36.425 1.00 41.72 0 GLY D O 1
ATOM 4679 N N . MET D 1 2 ? 84.181 -61.678 -36.524 1.00 41.13 1 MET D N 1
ATOM 4680 C CA . MET D 1 2 ? 83.287 -61.355 -37.631 1.00 40.61 1 MET D CA 1
ATOM 4681 C C . MET D 1 2 ? 83.739 -62.011 -38.962 1.00 39.89 1 MET D C 1
ATOM 4682 O O . MET D 1 2 ? 84.919 -62.205 -39.243 1.00 38.74 1 MET D O 1
ATOM 4687 N N . ASP D 1 3 ? 82.745 -62.353 -39.755 1.00 38.74 2 ASP D N 1
ATOM 4688 C CA . ASP D 1 3 ? 82.881 -62.990 -41.039 1.00 38.59 2 ASP D CA 1
ATOM 4689 C C . ASP D 1 3 ? 83.779 -62.151 -41.996 1.00 36.43 2 ASP D C 1
ATOM 4690 O O . ASP D 1 3 ? 83.692 -60.928 -41.983 1.00 35.16 2 ASP D O 1
ATOM 4695 N N . TYR D 1 4 ? 84.627 -62.775 -42.818 1.00 33.73 3 TYR D N 1
ATOM 4696 C CA . TYR D 1 4 ? 85.570 -61.992 -43.634 1.00 32.12 3 TYR D CA 1
ATOM 4697 C C . TYR D 1 4 ? 84.864 -61.081 -44.636 1.00 31.61 3 TYR D C 1
ATOM 4698 O O . TYR D 1 4 ? 85.284 -59.973 -44.879 1.00 29.40 3 TYR D O 1
ATOM 4707 N N . GLN D 1 5 ? 83.804 -61.596 -45.230 1.00 31.67 4 GLN D N 1
ATOM 4708 C CA . GLN D 1 5 ? 83.039 -60.859 -46.213 1.00 33.22 4 GLN D CA 1
ATOM 4709 C C . GLN D 1 5 ? 82.450 -59.609 -45.573 1.00 31.98 4 GLN D C 1
ATOM 4710 O O . GLN D 1 5 ? 82.440 -58.529 -46.176 1.00 32.07 4 GLN D O 1
ATOM 4716 N N . GLU D 1 6 ? 81.996 -59.758 -44.344 1.00 30.57 5 GLU D N 1
ATOM 4717 C CA . GLU D 1 6 ? 81.413 -58.647 -43.627 1.00 30.24 5 GLU D CA 1
ATOM 4718 C C . GLU D 1 6 ? 82.472 -57.607 -43.313 1.00 27.92 5 GLU D C 1
ATOM 4719 O O . GLU D 1 6 ? 82.244 -56.426 -43.501 1.00 27.70 5 GLU D O 1
ATOM 4725 N N . TYR D 1 7 ? 83.652 -58.037 -42.888 1.00 25.03 6 TYR D N 1
ATOM 4726 C CA . TYR D 1 7 ? 84.718 -57.090 -42.614 1.00 23.45 6 TYR D CA 1
ATOM 4727 C C . TYR D 1 7 ? 85.087 -56.322 -43.872 1.00 22.53 6 TYR D C 1
ATOM 4728 O O . TYR D 1 7 ? 85.309 -55.116 -43.834 1.00 20.26 6 TYR D O 1
ATOM 4737 N N . GLN D 1 8 ? 85.197 -57.054 -44.971 1.00 22.39 7 GLN D N 1
ATOM 4738 C CA A GLN D 1 8 ? 85.650 -56.487 -46.225 0.60 22.56 7 GLN D CA 1
ATOM 4739 C CA B GLN D 1 8 ? 85.664 -56.470 -46.232 0.40 22.94 7 GLN D CA 1
ATOM 4740 C C . GLN D 1 8 ? 84.611 -55.503 -46.766 1.00 22.57 7 GLN D C 1
ATOM 4741 O O . GLN D 1 8 ? 84.943 -54.511 -47.351 1.00 22.77 7 GLN D O 1
ATOM 4752 N N . GLN D 1 9 ? 83.350 -55.787 -46.557 1.00 23.25 8 GLN D N 1
ATOM 4753 C CA . GLN D 1 9 ? 82.317 -54.849 -46.974 1.00 25.82 8 GLN D CA 1
ATOM 4754 C C . GLN D 1 9 ? 82.493 -53.502 -46.226 1.00 24.61 8 GLN D C 1
ATOM 4755 O O . GLN D 1 9 ? 82.441 -52.419 -46.817 1.00 24.78 8 GLN D O 1
ATOM 4761 N N . PHE D 1 10 ? 82.764 -53.592 -44.924 1.00 23.19 9 PHE D N 1
ATOM 4762 C CA . PHE D 1 10 ? 83.001 -52.403 -44.135 1.00 22.52 9 PHE D CA 1
ATOM 4763 C C . PHE D 1 10 ? 84.256 -51.676 -44.598 1.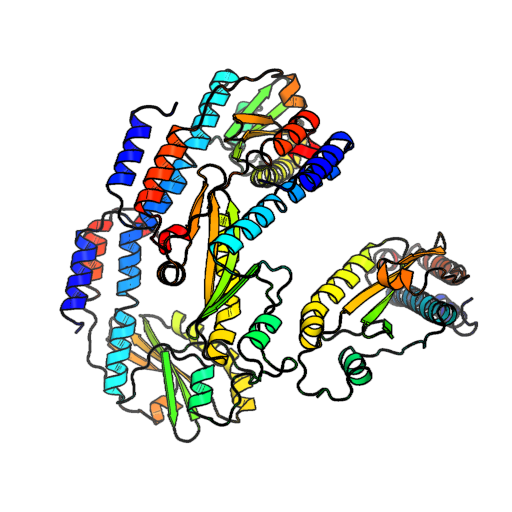00 21.64 9 PHE D C 1
ATOM 4764 O O . PHE D 1 10 ? 84.295 -50.448 -44.735 1.00 19.58 9 PHE D O 1
ATOM 4772 N N . LEU D 1 11 ? 85.301 -52.450 -44.854 1.00 21.85 10 LEU D N 1
ATOM 4773 C CA . LEU D 1 11 ? 86.571 -51.851 -45.286 1.00 21.35 10 LEU D CA 1
ATOM 4774 C C . LEU D 1 11 ? 86.326 -51.055 -46.571 1.00 19.63 10 LEU D C 1
ATOM 4775 O O . LEU D 1 11 ? 86.773 -49.970 -46.702 1.00 19.31 10 LEU D O 1
ATOM 4780 N N . ALA D 1 12 ? 85.590 -51.638 -47.512 1.00 20.40 11 ALA D N 1
ATOM 4781 C CA . ALA D 1 12 ? 85.278 -51.013 -48.821 1.00 20.52 11 ALA D CA 1
ATOM 4782 C C . ALA D 1 12 ? 84.499 -49.737 -48.662 1.00 20.60 11 ALA D C 1
ATOM 4783 O O . ALA D 1 12 ? 84.858 -48.717 -49.240 1.00 21.10 11 ALA D O 1
ATOM 4785 N N . ARG D 1 13 ? 83.459 -49.762 -47.823 1.00 20.50 12 ARG D N 1
ATOM 4786 C CA . ARG D 1 13 ? 82.649 -48.518 -47.622 1.00 20.27 12 ARG D CA 1
ATOM 4787 C C . ARG D 1 13 ? 83.459 -47.427 -47.019 1.00 20.04 12 ARG D C 1
ATOM 4788 O O . ARG D 1 13 ? 83.369 -46.281 -47.397 1.00 19.77 12 ARG D O 1
ATOM 4796 N N . ILE D 1 14 ? 84.269 -47.767 -46.030 1.00 21.47 13 ILE D N 1
ATOM 4797 C CA . ILE D 1 14 ? 85.080 -46.742 -45.374 1.00 21.23 13 ILE D CA 1
ATOM 4798 C C . ILE D 1 14 ? 86.066 -46.113 -46.355 1.00 22.12 13 ILE D C 1
ATOM 4799 O O . ILE D 1 14 ? 86.239 -44.910 -46.375 1.00 22.52 13 ILE D O 1
ATOM 4804 N N . ASN D 1 15 ? 86.694 -46.954 -47.169 1.00 23.18 14 ASN D N 1
ATOM 4805 C CA . ASN D 1 15 ? 87.653 -46.520 -48.175 1.00 25.21 14 ASN D CA 1
ATOM 4806 C C . ASN D 1 15 ? 86.959 -45.680 -49.267 1.00 26.55 14 ASN D C 1
ATOM 4807 O O . ASN D 1 15 ? 87.562 -44.758 -49.778 1.00 26.46 14 ASN D O 1
ATOM 4812 N N . THR D 1 16 ? 85.701 -45.978 -49.608 1.00 28.08 15 THR D N 1
ATOM 4813 C CA . THR D 1 16 ? 85.002 -45.224 -50.682 1.00 30.30 15 THR D CA 1
ATOM 4814 C C . THR D 1 16 ? 84.383 -43.936 -50.163 1.00 30.38 15 THR D C 1
ATOM 4815 O O . THR D 1 16 ? 84.212 -42.989 -50.908 1.00 31.14 15 THR D O 1
ATOM 4819 N N . ALA D 1 17 ? 84.031 -43.922 -48.879 1.00 29.33 16 ALA D N 1
ATOM 4820 C CA . ALA D 1 17 ? 83.339 -42.798 -48.276 1.00 28.54 16 ALA D CA 1
ATOM 4821 C C . ALA D 1 17 ? 84.102 -41.506 -48.409 1.00 28.80 16 ALA D C 1
ATOM 4822 O O . ALA D 1 17 ? 85.279 -41.474 -48.115 1.00 28.13 16 ALA D O 1
ATOM 4824 N N . ARG D 1 18 ? 83.403 -40.428 -48.775 1.00 29.35 17 ARG D N 1
ATOM 4825 C CA . ARG D 1 18 ? 83.988 -39.086 -48.815 1.00 30.67 17 ARG D CA 1
ATOM 4826 C C . ARG D 1 18 ? 83.173 -38.021 -48.109 1.00 29.57 17 ARG D C 1
ATOM 4827 O O . ARG D 1 18 ? 83.572 -36.866 -48.084 1.00 29.31 17 ARG D O 1
ATOM 4835 N N . ASP D 1 19 ? 82.011 -38.398 -47.582 1.00 28.81 18 ASP D N 1
ATOM 4836 C CA . ASP D 1 19 ? 81.070 -37.446 -47.045 1.00 28.85 18 ASP D CA 1
ATOM 4837 C C . ASP D 1 19 ? 80.581 -37.909 -45.691 1.00 27.68 18 ASP D C 1
ATOM 4838 O O . ASP D 1 19 ? 80.396 -39.119 -45.452 1.00 26.13 18 ASP D O 1
ATOM 4843 N N . ALA D 1 20 ? 80.357 -36.913 -44.830 1.00 26.46 19 ALA D N 1
ATOM 4844 C CA . ALA D 1 20 ? 79.974 -37.104 -43.433 1.00 25.94 19 ALA D CA 1
ATOM 4845 C C . ALA D 1 20 ? 78.755 -37.990 -43.297 1.00 26.02 19 ALA D C 1
ATOM 4846 O O . ALA D 1 20 ? 78.718 -38.865 -42.430 1.00 25.36 19 ALA D O 1
ATOM 4848 N N . CYS D 1 21 ? 77.763 -37.818 -44.165 1.00 25.85 20 CYS D N 1
ATOM 4849 C CA . CYS D 1 21 ? 76.516 -38.570 -43.984 1.00 26.03 20 CYS D CA 1
ATOM 4850 C C . CYS D 1 21 ? 76.710 -40.085 -44.254 1.00 24.25 20 CYS D C 1
ATOM 4851 O O . CYS D 1 21 ? 76.131 -40.926 -43.604 1.00 23.61 20 CYS D O 1
ATOM 4854 N N . VAL D 1 22 ? 77.564 -40.401 -45.209 1.00 23.08 21 VAL D N 1
ATOM 4855 C CA . VAL D 1 22 ? 77.928 -41.768 -45.523 1.00 21.93 21 VAL D CA 1
ATOM 4856 C C . VAL D 1 22 ? 78.720 -42.381 -44.350 1.00 21.03 21 VAL D C 1
ATOM 4857 O O . VAL D 1 22 ? 78.472 -43.516 -43.960 1.00 22.63 21 VAL D O 1
ATOM 4861 N N . ALA D 1 23 ? 79.642 -41.623 -43.804 1.00 20.78 22 ALA D N 1
ATOM 4862 C CA . ALA D 1 23 ? 80.504 -42.075 -42.729 1.00 21.07 22 ALA D CA 1
ATOM 4863 C C . ALA D 1 23 ? 79.657 -42.377 -41.525 1.00 21.46 22 ALA D C 1
ATOM 4864 O O . ALA D 1 23 ? 79.906 -43.361 -40.850 1.00 21.49 22 ALA D O 1
ATOM 4866 N N . LYS D 1 24 ? 78.656 -41.553 -41.255 1.00 21.73 23 LYS D N 1
ATOM 4867 C CA . LYS D 1 24 ? 77.777 -41.800 -40.103 1.00 22.63 23 LYS D CA 1
ATOM 4868 C C . LYS D 1 24 ? 76.911 -43.001 -40.309 1.00 22.39 23 LYS D C 1
ATOM 4869 O O . LYS D 1 24 ? 76.732 -43.757 -39.373 1.00 22.10 23 LYS D O 1
ATOM 4875 N N . ASP D 1 25 ? 76.346 -43.197 -41.494 1.00 22.05 24 ASP D N 1
ATOM 4876 C CA . ASP D 1 25 ? 75.670 -44.475 -41.730 1.00 23.17 24 ASP D CA 1
ATOM 4877 C C . ASP D 1 25 ? 76.583 -45.711 -41.509 1.00 21.17 24 ASP D C 1
ATOM 4878 O O . ASP D 1 25 ? 76.106 -46.733 -41.055 1.00 20.26 24 ASP D O 1
ATOM 4883 N N . ILE D 1 26 ? 77.876 -45.604 -41.814 1.00 20.59 25 ILE D N 1
ATOM 4884 C CA . ILE D 1 26 ? 78.824 -46.741 -41.555 1.00 20.52 25 ILE D CA 1
ATOM 4885 C C . ILE D 1 26 ? 78.954 -47.007 -40.052 1.00 20.53 25 ILE D C 1
ATOM 4886 O O . ILE D 1 26 ? 78.824 -48.130 -39.607 1.00 20.02 25 ILE D O 1
ATOM 4891 N N . ASP D 1 27 ? 79.235 -45.949 -39.301 1.00 21.79 26 ASP D N 1
ATOM 4892 C CA . ASP D 1 27 ? 79.292 -45.922 -37.821 1.00 22.61 26 ASP D CA 1
ATOM 4893 C C . ASP D 1 27 ? 78.072 -46.664 -37.256 1.00 23.02 26 ASP D C 1
ATOM 4894 O O . ASP D 1 27 ? 78.190 -47.653 -36.496 1.00 23.12 26 ASP D O 1
ATOM 4899 N N . VAL D 1 28 ? 76.889 -46.269 -37.703 1.00 22.18 27 VAL D N 1
ATOM 4900 C CA . VAL D 1 28 ? 75.656 -46.908 -37.243 1.00 22.76 27 VAL D CA 1
ATOM 4901 C C . VAL D 1 28 ? 75.606 -48.369 -37.683 1.00 22.82 27 VAL D C 1
ATOM 4902 O O . VAL D 1 28 ? 75.266 -49.237 -36.891 1.00 21.56 27 VAL D O 1
ATOM 4906 N N . ASP D 1 29 ? 75.975 -48.665 -38.928 1.00 22.48 28 ASP D N 1
ATOM 4907 C CA . ASP D 1 29 ? 75.899 -50.056 -39.379 1.00 23.16 28 ASP D CA 1
ATOM 4908 C C . ASP D 1 29 ? 76.877 -50.997 -38.643 1.00 22.56 28 ASP D C 1
ATOM 4909 O O . ASP D 1 29 ? 76.585 -52.162 -38.445 1.00 23.51 28 ASP D O 1
ATOM 4914 N N . LEU D 1 30 ? 78.013 -50.476 -38.253 1.00 22.51 29 LEU D N 1
ATOM 4915 C CA . LEU D 1 30 ? 79.018 -51.218 -37.482 1.00 24.28 29 LEU D CA 1
ATOM 4916 C C . LEU D 1 30 ? 78.461 -51.621 -36.108 1.00 23.80 29 LEU D C 1
ATOM 4917 O O . LEU D 1 30 ? 78.606 -52.775 -35.664 1.00 24.76 29 LEU D O 1
ATOM 4922 N N . LEU D 1 31 ? 77.803 -50.676 -35.453 1.00 23.65 30 LEU D N 1
ATOM 4923 C CA . LEU D 1 31 ? 77.215 -50.917 -34.160 1.00 24.35 30 LEU D CA 1
ATOM 4924 C C . LEU D 1 31 ? 76.133 -51.979 -34.284 1.00 23.90 30 LEU D C 1
ATOM 4925 O O . LEU D 1 31 ? 76.092 -52.860 -33.466 1.00 23.87 30 LEU D O 1
ATOM 4930 N N . MET D 1 32 ? 75.329 -51.963 -35.338 1.00 23.72 31 MET D N 1
ATOM 4931 C CA . MET D 1 32 ? 74.287 -52.985 -35.515 1.00 25.61 31 MET D CA 1
ATOM 4932 C C . MET D 1 32 ? 74.901 -54.345 -35.848 1.00 23.50 31 MET D C 1
ATOM 4933 O O . MET D 1 32 ? 74.401 -55.370 -35.404 1.00 22.25 31 MET D O 1
ATOM 4938 N N . ALA D 1 33 ? 75.981 -54.347 -36.625 1.00 21.66 32 ALA D N 1
ATOM 4939 C CA . ALA D 1 33 ? 76.660 -55.621 -36.969 1.00 21.22 32 ALA D CA 1
ATOM 4940 C C . ALA D 1 33 ? 77.312 -56.239 -35.727 1.00 19.78 32 ALA D C 1
ATOM 4941 O O . ALA D 1 33 ? 77.239 -57.433 -35.523 1.00 19.35 32 ALA D O 1
ATOM 4943 N N . ARG D 1 34 ? 77.894 -55.399 -34.893 1.00 19.36 33 ARG D N 1
ATOM 4944 C CA . ARG D 1 34 ? 78.437 -55.806 -33.605 1.00 20.10 33 ARG D CA 1
ATOM 4945 C C . ARG D 1 34 ? 77.373 -56.455 -32.710 1.00 20.84 33 ARG D C 1
ATOM 4946 O O . ARG D 1 34 ? 77.580 -57.515 -32.133 1.00 20.38 33 ARG D O 1
ATOM 4954 N N . HIS D 1 35 ? 76.198 -55.835 -32.669 1.00 21.00 34 HIS D N 1
ATOM 4955 C CA . HIS D 1 35 ? 75.075 -56.321 -31.914 1.00 20.82 34 HIS D CA 1
ATOM 4956 C C . HIS D 1 35 ? 74.638 -57.662 -32.427 1.00 20.95 34 HIS D C 1
ATOM 4957 O O . HIS D 1 35 ? 74.365 -58.578 -31.640 1.00 19.24 34 HIS D O 1
ATOM 4964 N N . ASP D 1 36 ? 74.515 -57.769 -33.742 1.00 21.84 35 ASP D N 1
ATOM 4965 C CA . ASP D 1 36 ? 74.074 -59.022 -34.367 1.00 22.30 35 ASP D CA 1
ATOM 4966 C C . ASP D 1 36 ? 75.134 -60.123 -34.243 1.00 22.07 35 ASP D C 1
ATOM 4967 O O . ASP D 1 36 ? 74.789 -61.287 -34.050 1.00 21.99 35 ASP D O 1
ATOM 4972 N N . TYR D 1 37 ? 76.406 -59.756 -34.362 1.00 21.91 36 TYR D N 1
ATOM 4973 C CA . TYR D 1 37 ? 77.502 -60.701 -34.097 1.00 22.84 36 TYR D CA 1
ATOM 4974 C C . TYR D 1 37 ? 77.375 -61.295 -32.674 1.00 22.17 36 TYR D C 1
ATOM 4975 O O . TYR D 1 37 ? 77.348 -62.495 -32.492 1.00 22.07 36 TYR D O 1
ATOM 4984 N N . PHE D 1 38 ? 77.227 -60.457 -31.676 1.00 22.62 37 PHE D N 1
ATOM 4985 C CA . PHE D 1 38 ? 77.006 -60.966 -30.299 1.00 22.51 37 PHE D CA 1
ATOM 4986 C C . PHE D 1 38 ? 75.782 -61.873 -30.232 1.00 22.75 37 PHE D C 1
ATOM 4987 O O . PHE D 1 38 ? 75.825 -62.969 -29.666 1.00 21.91 37 PHE D O 1
ATOM 4995 N N . GLY D 1 39 ? 74.683 -61.447 -30.848 1.00 22.85 38 GLY D N 1
ATOM 4996 C CA . GLY D 1 39 ? 73.472 -62.236 -30.792 1.00 23.11 38 GLY D CA 1
ATOM 4997 C C . GLY D 1 39 ? 73.691 -63.665 -31.294 1.00 24.23 38 GLY D C 1
ATOM 4998 O O . GLY D 1 39 ? 73.235 -64.643 -30.684 1.00 21.79 38 GLY D O 1
ATOM 4999 N N . ARG D 1 40 ? 74.338 -63.778 -32.451 1.00 25.25 39 ARG D N 1
ATOM 5000 C CA . ARG D 1 40 ? 74.596 -65.087 -33.032 1.00 26.91 39 ARG D CA 1
ATOM 5001 C C . ARG D 1 40 ? 75.441 -65.939 -32.068 1.00 26.75 39 ARG D C 1
ATOM 5002 O O . ARG D 1 40 ? 75.083 -67.053 -31.765 1.00 26.82 39 ARG D O 1
ATOM 5010 N N . GLU D 1 41 ? 76.550 -65.397 -31.594 1.00 26.77 40 GLU D N 1
ATOM 5011 C CA . GLU D 1 41 ? 77.440 -66.138 -30.708 1.00 27.71 40 GLU D CA 1
ATOM 5012 C C . GLU D 1 41 ? 76.751 -66.483 -29.403 1.00 28.08 40 GLU D C 1
ATOM 5013 O O . GLU D 1 41 ? 76.829 -67.629 -28.940 1.00 27.76 40 GLU D O 1
ATOM 5019 N N . LEU D 1 42 ? 76.006 -65.527 -28.835 1.00 27.56 41 LEU D N 1
ATOM 5020 C CA . LEU D 1 42 ? 75.267 -65.805 -27.602 1.00 26.74 41 LEU D CA 1
ATOM 5021 C C . LEU D 1 42 ? 74.321 -66.951 -27.807 1.00 28.06 41 LEU D C 1
ATOM 5022 O O . LEU D 1 42 ? 74.215 -67.825 -26.932 1.00 28.25 41 LEU D O 1
ATOM 5027 N N . CYS D 1 43 ? 73.607 -66.959 -28.923 1.00 28.23 42 CYS D N 1
ATOM 5028 C CA . CYS D 1 43 ? 72.629 -68.013 -29.139 1.00 30.20 42 CYS D CA 1
ATOM 5029 C C . CYS D 1 43 ? 73.311 -69.411 -29.267 1.00 32.61 42 CYS D C 1
ATOM 5030 O O . CYS D 1 43 ? 72.764 -70.430 -28.853 1.00 32.23 42 CYS D O 1
ATOM 5033 N N . LYS D 1 44 ? 74.502 -69.429 -29.853 1.00 35.11 43 LYS D N 1
ATOM 5034 C CA . LYS D 1 44 ? 75.314 -70.648 -29.936 1.00 36.77 43 LYS D CA 1
ATOM 5035 C C . LYS D 1 44 ? 75.756 -71.085 -28.535 1.00 37.19 43 LYS D C 1
ATOM 5036 O O . LYS D 1 44 ? 75.668 -72.252 -28.214 1.00 37.88 43 LYS D O 1
ATOM 5042 N N . SER D 1 45 ? 76.146 -70.145 -27.681 1.00 38.17 44 SER D N 1
ATOM 5043 C CA . SER D 1 45 ? 76.518 -70.481 -26.319 1.00 38.56 44 SER D CA 1
ATOM 5044 C C . SER D 1 45 ? 75.345 -71.012 -25.521 1.00 39.20 44 SER D C 1
ATOM 5045 O O . SER D 1 45 ? 75.546 -71.871 -24.678 1.00 40.49 44 SER D O 1
ATOM 5048 N N . LEU D 1 46 ? 74.138 -70.519 -25.769 1.00 38.77 45 LEU D N 1
ATOM 5049 C CA . LEU D 1 46 ? 72.959 -70.938 -25.019 1.00 38.88 45 LEU D CA 1
ATOM 5050 C C . LEU D 1 46 ? 72.278 -72.170 -25.624 1.00 39.04 45 LEU D C 1
ATOM 5051 O O . LEU D 1 46 ? 71.358 -72.722 -25.028 1.00 38.79 45 LEU D O 1
ATOM 5056 N N . ASN D 1 47 ? 72.708 -72.574 -26.817 1.00 39.68 46 ASN D N 1
ATOM 5057 C CA . ASN D 1 47 ? 72.051 -73.636 -27.573 1.00 40.01 46 ASN D CA 1
ATOM 5058 C C . ASN D 1 47 ? 70.556 -73.380 -27.787 1.00 38.89 46 ASN D C 1
ATOM 5059 O O . ASN D 1 47 ? 69.699 -74.254 -27.557 1.00 38.02 46 ASN D O 1
ATOM 5064 N N . ILE D 1 48 ? 70.261 -72.163 -28.233 1.00 37.41 47 ILE D N 1
ATOM 5065 C CA . ILE D 1 48 ? 68.918 -71.793 -28.645 1.00 36.33 47 ILE D CA 1
ATOM 5066 C C . ILE D 1 48 ? 68.974 -71.287 -30.070 1.00 35.79 47 ILE D C 1
ATOM 5067 O O . ILE D 1 48 ? 70.042 -70.991 -30.576 1.00 34.81 47 ILE D O 1
ATOM 5072 N N . GLU D 1 49 ? 67.822 -71.246 -30.720 1.00 36.00 48 GLU D N 1
ATOM 5073 C CA . GLU D 1 49 ? 67.741 -70.819 -32.090 1.00 36.54 48 GLU D CA 1
ATOM 5074 C C . GLU D 1 49 ? 67.951 -69.301 -32.164 1.00 36.55 48 GLU D C 1
ATOM 5075 O O . GLU D 1 49 ? 67.394 -68.540 -31.357 1.00 35.15 48 GLU D O 1
ATOM 5081 N N . TYR D 1 50 ? 68.771 -68.882 -33.121 1.00 36.94 49 TYR D N 1
ATOM 5082 C CA . TYR D 1 50 ? 68.880 -67.480 -33.496 1.00 37.63 49 TYR D CA 1
ATOM 5083 C C . TYR D 1 50 ? 67.623 -67.100 -34.264 1.00 39.19 49 TYR D C 1
ATOM 5084 O O . TYR D 1 50 ? 67.279 -67.743 -35.234 1.00 37.90 49 TYR D O 1
ATOM 5093 N N . ARG D 1 51 ? 66.920 -66.068 -33.812 1.00 41.13 50 ARG D N 1
ATOM 5094 C CA . ARG D 1 51 ? 65.634 -65.744 -34.413 1.00 43.04 50 ARG D CA 1
ATOM 5095 C C . ARG D 1 51 ? 65.656 -64.434 -35.168 1.00 44.72 50 ARG D C 1
ATOM 5096 O O . ARG D 1 51 ? 66.325 -63.452 -34.774 1.00 44.72 50 ARG D O 1
ATOM 5104 N N . ASN D 1 52 ? 64.861 -64.455 -36.241 1.00 46.41 51 ASN D N 1
ATOM 5105 C CA . ASN D 1 52 ? 64.843 -63.435 -37.269 1.00 47.72 51 ASN D CA 1
ATOM 5106 C C . ASN D 1 52 ? 63.555 -62.596 -37.158 1.00 47.87 51 ASN D C 1
ATOM 5107 O O . ASN D 1 52 ? 62.543 -62.895 -37.800 1.00 48.71 51 ASN D O 1
ATOM 5112 N N . ASP D 1 53 ? 63.592 -61.564 -36.319 1.00 47.20 52 ASP D N 1
ATOM 5113 C CA . ASP D 1 53 ? 62.463 -60.621 -36.199 1.00 46.93 52 ASP D CA 1
ATOM 5114 C C . ASP D 1 53 ? 61.091 -61.302 -36.069 1.00 44.92 52 ASP D C 1
ATOM 5115 O O . ASP D 1 53 ? 60.297 -61.366 -37.034 1.00 45.65 52 ASP D O 1
ATOM 5120 N N . VAL D 1 54 ? 60.816 -61.820 -34.875 1.00 41.97 53 VAL D N 1
ATOM 5121 C CA . VAL D 1 54 ? 59.520 -62.433 -34.609 1.00 39.38 53 VAL D CA 1
ATOM 5122 C C . VAL D 1 54 ? 58.673 -61.386 -33.883 1.00 36.35 53 VAL D C 1
ATOM 5123 O O . VAL D 1 54 ? 59.042 -60.887 -32.819 1.00 34.45 53 VAL D O 1
ATOM 5127 N N . PRO D 1 55 ? 57.590 -60.956 -34.524 1.00 33.04 54 PRO D N 1
ATOM 5128 C CA . PRO D 1 55 ? 56.759 -59.981 -33.847 1.00 31.38 54 PRO D CA 1
ATOM 5129 C C . PRO D 1 55 ? 56.086 -60.633 -32.684 1.00 29.13 54 PRO D C 1
ATOM 5130 O O . PRO D 1 55 ? 55.967 -61.848 -32.666 1.00 28.36 54 PRO D O 1
ATOM 5134 N N . PHE D 1 56 ? 55.678 -59.852 -31.697 1.00 27.73 55 PHE D N 1
ATOM 5135 C CA . PHE D 1 56 ? 55.097 -60.428 -30.509 1.00 27.62 55 PHE D CA 1
ATOM 5136 C C . PHE D 1 56 ? 53.845 -61.270 -30.807 1.00 28.17 55 PHE D C 1
ATOM 5137 O O . PHE D 1 56 ? 53.600 -62.281 -30.166 1.00 28.72 55 PHE D O 1
ATOM 5145 N N . ILE D 1 57 ? 53.080 -60.904 -31.808 1.00 28.30 56 ILE D N 1
ATOM 5146 C CA . ILE D 1 57 ? 51.893 -61.676 -32.117 1.00 29.67 56 ILE D CA 1
ATOM 5147 C C . ILE D 1 57 ? 52.296 -63.068 -32.574 1.00 29.09 56 ILE D C 1
ATOM 5148 O O . ILE D 1 57 ? 51.654 -64.051 -32.233 1.00 28.33 56 ILE D O 1
ATOM 5153 N N . ASP D 1 58 ? 53.411 -63.182 -33.276 1.00 28.92 57 ASP D N 1
ATOM 5154 C CA . ASP D 1 58 ? 53.872 -64.524 -33.635 1.00 29.00 57 ASP D CA 1
ATOM 5155 C C . ASP D 1 58 ? 54.459 -65.307 -32.476 1.00 28.56 57 ASP D C 1
ATOM 5156 O O . ASP D 1 58 ? 54.398 -66.532 -32.497 1.00 27.07 57 ASP D O 1
ATOM 5161 N N . ILE D 1 59 ? 55.007 -64.624 -31.471 1.00 27.21 58 ILE D N 1
ATOM 5162 C CA . ILE D 1 59 ? 55.471 -65.339 -30.289 1.00 27.23 58 ILE D CA 1
ATOM 5163 C C . ILE D 1 59 ? 54.256 -66.024 -29.627 1.00 27.70 58 ILE D C 1
ATOM 5164 O O . ILE D 1 59 ? 54.318 -67.177 -29.224 1.00 27.96 58 ILE D O 1
ATOM 5169 N N . ILE D 1 60 ? 53.149 -65.310 -29.567 1.00 27.57 59 ILE D N 1
ATOM 5170 C CA . ILE D 1 60 ? 51.948 -65.801 -28.900 1.00 28.50 59 ILE D CA 1
ATOM 5171 C C . ILE D 1 60 ? 51.344 -66.966 -29.672 1.00 29.81 59 ILE D C 1
ATOM 5172 O O . ILE D 1 60 ? 50.911 -67.940 -29.072 1.00 29.32 59 ILE D O 1
ATOM 5177 N N . LEU D 1 61 ? 51.300 -66.855 -30.999 1.00 31.30 60 LEU D N 1
ATOM 5178 C CA . LEU D 1 61 ? 50.819 -67.952 -31.846 1.00 32.33 60 LEU D CA 1
ATOM 5179 C C . LEU D 1 61 ? 51.700 -69.189 -31.735 1.00 32.38 60 LEU D C 1
ATOM 5180 O O . LEU D 1 61 ? 51.228 -70.276 -31.946 1.00 32.63 60 LEU D O 1
ATOM 5185 N N . ASP D 1 62 ? 52.971 -69.012 -31.432 1.00 33.07 61 ASP D N 1
ATOM 5186 C CA . ASP D 1 62 ? 53.859 -70.138 -31.275 1.00 34.67 61 ASP D CA 1
ATOM 5187 C C . ASP D 1 62 ? 53.568 -70.889 -29.968 1.00 34.99 61 ASP D C 1
ATOM 5188 O O . ASP D 1 62 ? 53.755 -72.102 -29.911 1.00 36.44 61 ASP D O 1
ATOM 5193 N N . ILE D 1 63 ? 53.159 -70.184 -28.912 1.00 34.21 62 ILE D N 1
ATOM 5194 C CA . ILE D 1 63 ? 53.055 -70.825 -27.599 1.00 34.00 62 ILE D CA 1
ATOM 5195 C C . ILE D 1 63 ? 51.622 -71.120 -27.209 1.00 34.13 62 ILE D C 1
ATOM 5196 O O . ILE D 1 63 ? 51.365 -71.954 -26.352 1.00 33.90 62 ILE D O 1
ATOM 5201 N N . ARG D 1 64 ? 50.694 -70.416 -27.842 1.00 33.98 63 ARG D N 1
ATOM 5202 C CA . ARG D 1 64 ? 49.295 -70.638 -27.646 1.00 34.77 63 ARG D CA 1
ATOM 5203 C C . ARG D 1 64 ? 48.650 -70.597 -29.041 1.00 35.37 63 ARG D C 1
ATOM 5204 O O . ARG D 1 64 ? 48.007 -69.617 -29.417 1.00 34.04 63 ARG D O 1
ATOM 5212 N N . PRO D 1 65 ? 48.803 -71.707 -29.817 1.00 36.88 64 PRO D N 1
ATOM 5213 C CA . PRO D 1 65 ? 48.377 -71.709 -31.204 1.00 37.74 64 PRO D CA 1
ATOM 5214 C C . PRO D 1 65 ? 46.881 -71.615 -31.407 1.00 39.20 64 PRO D C 1
ATOM 5215 O O . PRO D 1 65 ? 46.454 -71.423 -32.539 1.00 40.23 64 PRO D O 1
ATOM 5219 N N . GLU D 1 66 ? 46.088 -71.693 -30.339 1.00 39.93 65 GLU D N 1
ATOM 5220 C CA . GLU D 1 66 ? 44.632 -71.552 -30.469 1.00 41.04 65 GLU D CA 1
ATOM 5221 C C . GLU D 1 66 ? 44.140 -70.102 -30.514 1.00 39.96 65 GLU D C 1
ATOM 5222 O O . GLU D 1 66 ? 42.972 -69.827 -30.776 1.00 40.05 65 GLU D O 1
ATOM 5228 N N . VAL D 1 67 ? 45.034 -69.170 -30.223 1.00 38.76 66 VAL D N 1
ATOM 5229 C CA . VAL D 1 67 ? 44.674 -67.779 -30.149 1.00 37.69 66 VAL D CA 1
ATOM 5230 C C . VAL D 1 67 ? 44.336 -67.224 -31.536 1.00 37.12 66 VAL D C 1
ATOM 5231 O O . VAL D 1 67 ? 44.836 -67.687 -32.554 1.00 36.33 66 VAL D O 1
ATOM 5235 N N . ASP D 1 68 ? 43.469 -66.230 -31.566 1.00 36.11 67 ASP D N 1
ATOM 5236 C CA . ASP D 1 68 ? 43.092 -65.648 -32.815 1.00 35.34 67 ASP D CA 1
ATOM 5237 C C . ASP D 1 68 ? 43.874 -64.344 -33.056 1.00 34.08 67 ASP D C 1
ATOM 5238 O O . ASP D 1 68 ? 43.585 -63.301 -32.408 1.00 31.68 67 ASP D O 1
ATOM 5243 N N . PRO D 1 69 ? 44.820 -64.382 -34.032 1.00 32.85 68 PRO D N 1
ATOM 5244 C CA . PRO D 1 69 ? 45.700 -63.236 -34.252 1.00 31.96 68 PRO D CA 1
ATOM 5245 C C . PRO D 1 69 ? 44.969 -62.023 -34.689 1.00 30.74 68 PRO D C 1
ATOM 5246 O O . PRO D 1 69 ? 45.450 -60.921 -34.534 1.00 31.52 68 PRO D O 1
ATOM 5250 N N . LEU D 1 70 ? 43.775 -62.197 -35.192 1.00 30.46 69 LEU D N 1
ATOM 5251 C CA . LEU D 1 70 ? 43.024 -61.073 -35.638 1.00 30.53 69 LEU D CA 1
ATOM 5252 C C . LEU D 1 70 ? 42.351 -60.366 -34.491 1.00 30.22 69 LEU D C 1
ATOM 5253 O O . LEU D 1 70 ? 41.994 -59.213 -34.610 1.00 28.57 69 LEU D O 1
ATOM 5258 N N . THR D 1 71 ? 42.136 -61.050 -33.378 1.00 31.29 70 THR D N 1
ATOM 5259 C CA . THR D 1 71 ? 41.376 -60.407 -32.278 1.00 32.75 70 THR D CA 1
ATOM 5260 C C . THR D 1 71 ? 42.178 -60.184 -30.999 1.00 32.68 70 THR D C 1
ATOM 5261 O O . THR D 1 71 ? 41.809 -59.389 -30.157 1.00 34.45 70 THR D O 1
ATOM 5265 N N . ILE D 1 72 ? 43.283 -60.863 -30.830 1.00 32.99 71 ILE D N 1
ATOM 5266 C CA . ILE D 1 72 ? 43.957 -60.756 -29.530 1.00 33.15 71 ILE D CA 1
ATOM 5267 C C . ILE D 1 72 ? 44.491 -59.336 -29.244 1.00 33.66 71 ILE D C 1
ATOM 5268 O O . ILE D 1 72 ? 45.072 -58.707 -30.108 1.00 31.66 71 ILE D O 1
ATOM 5273 N N . ASP D 1 73 ? 44.305 -58.853 -28.013 1.00 35.04 72 ASP D N 1
ATOM 5274 C CA . ASP D 1 73 ? 44.846 -57.538 -27.589 1.00 35.88 72 ASP D CA 1
ATOM 5275 C C . ASP D 1 73 ? 46.271 -57.793 -27.093 1.00 36.09 72 ASP D C 1
ATOM 5276 O O . ASP D 1 73 ? 46.475 -58.439 -26.069 1.00 37.11 72 ASP D O 1
ATOM 5281 N N . ALA D 1 74 ? 47.254 -57.288 -27.813 1.00 35.64 73 ALA D N 1
ATOM 5282 C CA . ALA D 1 74 ? 48.626 -57.763 -27.712 1.00 34.91 73 ALA D CA 1
ATOM 5283 C C . ALA D 1 74 ? 49.532 -56.640 -28.135 1.00 34.87 73 ALA D C 1
ATOM 5284 O O . ALA D 1 74 ? 49.180 -55.890 -29.038 1.00 35.05 73 ALA D O 1
ATOM 5286 N N . PRO D 1 75 ? 50.704 -56.507 -27.484 1.00 34.10 74 PRO D N 1
ATOM 5287 C CA . PRO D 1 75 ? 51.543 -55.373 -27.764 1.00 33.40 74 PRO D CA 1
ATOM 5288 C C . PRO D 1 75 ? 52.241 -55.509 -29.096 1.00 33.55 74 PRO D C 1
ATOM 5289 O O . PRO D 1 75 ? 52.388 -56.615 -29.607 1.00 33.63 74 PRO D O 1
ATOM 5293 N N . HIS D 1 76 ? 52.672 -54.379 -29.640 1.00 33.74 75 HIS D N 1
ATOM 5294 C CA . HIS D 1 76 ? 53.355 -54.373 -30.906 1.00 34.12 75 HIS D CA 1
ATOM 5295 C C . HIS D 1 76 ? 54.832 -54.151 -30.563 1.00 32.42 75 HIS D C 1
ATOM 5296 O O . HIS D 1 76 ? 55.273 -53.017 -30.423 1.00 33.17 75 HIS D O 1
ATOM 5303 N N . ILE D 1 77 ? 55.568 -55.231 -30.323 1.00 30.39 76 ILE D N 1
ATOM 5304 C CA . ILE D 1 77 ? 57.021 -55.144 -30.165 1.00 29.41 76 ILE D CA 1
ATOM 5305 C C . ILE D 1 77 ? 57.666 -56.301 -30.916 1.00 28.25 76 ILE D C 1
ATOM 5306 O O . ILE D 1 77 ? 57.047 -57.327 -31.139 1.00 26.45 76 ILE D O 1
ATOM 5311 N N . THR D 1 78 ? 58.918 -56.131 -31.287 1.00 27.88 77 THR D N 1
ATOM 5312 C CA . THR D 1 78 ? 59.674 -57.191 -31.912 1.00 28.59 77 THR D CA 1
ATOM 5313 C C . THR D 1 78 ? 61.009 -57.386 -31.213 1.00 27.82 77 THR D C 1
ATOM 5314 O O . THR D 1 78 ? 62.009 -56.808 -31.605 1.00 27.66 77 THR D O 1
ATOM 5318 N N . PRO D 1 79 ? 61.030 -58.238 -30.173 1.00 27.19 78 PRO D N 1
ATOM 5319 C CA . PRO D 1 79 ? 62.269 -58.517 -29.449 1.00 25.62 78 PRO D CA 1
ATOM 5320 C C . PRO D 1 79 ? 63.293 -59.311 -30.261 1.00 24.76 78 PRO D C 1
ATOM 5321 O O . PRO D 1 79 ? 62.936 -60.002 -31.220 1.00 23.98 78 PRO D O 1
ATOM 5325 N N . ASP D 1 80 ? 64.554 -59.247 -29.854 1.00 23.47 79 ASP D N 1
ATOM 5326 C CA . ASP D 1 80 ? 65.580 -60.009 -30.522 1.00 24.18 79 ASP D CA 1
ATOM 5327 C C . ASP D 1 80 ? 65.310 -61.538 -30.498 1.00 24.75 79 ASP D C 1
ATOM 5328 O O . ASP D 1 80 ? 65.613 -62.242 -31.485 1.00 24.01 79 ASP D O 1
ATOM 5333 N N . ASN D 1 81 ? 64.720 -62.038 -29.416 1.00 23.51 80 ASN D N 1
ATOM 5334 C CA . ASN D 1 81 ? 64.521 -63.460 -29.286 1.00 23.97 80 ASN D CA 1
ATOM 5335 C C . ASN D 1 81 ? 63.527 -63.714 -28.149 1.00 24.84 80 ASN D C 1
ATOM 5336 O O . ASN D 1 81 ? 63.053 -62.746 -27.521 1.00 23.64 80 ASN D O 1
ATOM 5341 N N . TYR D 1 82 ? 63.253 -64.996 -27.896 1.00 24.53 81 TYR D N 1
ATOM 5342 C CA . TYR D 1 82 ? 62.395 -65.451 -26.808 1.00 26.63 81 TYR D CA 1
ATOM 5343 C C . TYR D 1 82 ? 62.584 -66.945 -26.574 1.00 27.89 81 TYR D C 1
ATOM 5344 O O . TYR D 1 82 ? 63.109 -67.634 -27.435 1.00 28.12 81 TYR D O 1
ATOM 5353 N N . LEU D 1 83 ? 62.195 -67.393 -25.384 1.00 29.25 82 LEU D N 1
ATOM 5354 C CA . LEU D 1 83 ? 62.189 -68.787 -24.961 1.00 30.39 82 LEU D CA 1
ATOM 5355 C C . LEU D 1 83 ? 60.927 -69.015 -24.101 1.00 31.01 82 LEU D C 1
ATOM 5356 O O . LEU D 1 83 ? 60.625 -68.224 -23.205 1.00 30.18 82 LEU D O 1
ATOM 5361 N N . TYR D 1 84 ? 60.212 -70.098 -24.385 1.00 32.39 83 TYR D N 1
ATOM 5362 C CA . TYR D 1 84 ? 59.062 -70.523 -23.614 1.00 34.11 83 TYR D CA 1
ATOM 5363 C C . TYR D 1 84 ? 59.434 -71.833 -22.933 1.00 35.69 83 TYR D C 1
ATOM 5364 O O . TYR D 1 84 ? 59.524 -72.867 -23.577 1.00 34.93 83 TYR D O 1
ATOM 5373 N N . ILE D 1 85 ? 59.714 -71.764 -21.635 1.00 37.48 84 ILE D N 1
ATOM 5374 C CA . ILE D 1 85 ? 60.114 -72.952 -20.883 1.00 39.29 84 ILE D CA 1
ATOM 5375 C C . ILE D 1 85 ? 59.362 -73.069 -19.582 1.00 39.17 84 ILE D C 1
ATOM 5376 O O . ILE D 1 85 ? 59.319 -72.112 -18.806 1.00 39.20 84 ILE D O 1
ATOM 5381 N N . ASN D 1 86 ? 58.796 -74.252 -19.344 1.00 39.37 85 ASN D N 1
ATOM 5382 C CA . ASN D 1 86 ? 58.051 -74.516 -18.128 1.00 39.61 85 ASN D CA 1
ATOM 5383 C C . ASN D 1 86 ? 56.968 -73.454 -17.913 1.00 38.86 85 ASN D C 1
ATOM 5384 O O . ASN D 1 86 ? 56.815 -72.900 -16.838 1.00 38.70 85 ASN D O 1
ATOM 5389 N N . ASN D 1 87 ? 56.215 -73.181 -18.973 1.00 38.22 86 ASN D N 1
ATOM 5390 C CA . ASN D 1 87 ? 55.184 -72.144 -18.963 1.00 37.32 86 ASN D CA 1
ATOM 5391 C C . ASN D 1 87 ? 55.646 -70.766 -18.450 1.00 34.75 86 ASN D C 1
ATOM 5392 O O . ASN D 1 87 ? 54.873 -70.035 -17.863 1.00 34.95 86 ASN D O 1
ATOM 5397 N N . VAL D 1 88 ? 56.897 -70.411 -18.703 1.00 32.06 87 VAL D N 1
ATOM 5398 C CA . VAL D 1 88 ? 57.345 -69.032 -18.550 1.00 29.72 87 VAL D CA 1
ATOM 5399 C C . VAL D 1 88 ? 57.840 -68.543 -19.924 1.00 27.94 87 VAL D C 1
ATOM 5400 O O . VAL D 1 88 ? 58.572 -69.248 -20.601 1.00 27.87 87 VAL D O 1
ATOM 5404 N N . LEU D 1 89 ? 57.412 -67.344 -20.315 1.00 26.14 88 LEU D N 1
ATOM 5405 C CA . LEU D 1 89 ? 57.860 -66.691 -21.535 1.00 24.99 88 LEU D CA 1
ATOM 5406 C C . LEU D 1 89 ? 58.960 -65.700 -21.199 1.00 24.07 88 LEU D C 1
ATOM 5407 O O . LEU D 1 89 ? 58.709 -64.701 -20.535 1.00 24.82 88 LEU D O 1
ATOM 5412 N N . TYR D 1 90 ? 60.173 -66.003 -21.643 1.00 23.25 89 TYR D N 1
ATOM 5413 C CA . TYR D 1 90 ? 61.313 -65.124 -21.516 1.00 22.46 89 TYR D CA 1
ATOM 5414 C C . TYR D 1 90 ? 61.472 -64.317 -22.803 1.00 22.64 89 TYR D C 1
ATOM 5415 O O . TYR D 1 90 ? 61.699 -64.892 -23.868 1.00 22.86 89 TYR D O 1
ATOM 5424 N N . ILE D 1 91 ? 61.381 -62.998 -22.696 1.00 21.13 90 ILE D N 1
ATOM 5425 C CA . ILE D 1 91 ? 61.490 -62.116 -23.815 1.00 21.17 90 ILE D CA 1
ATOM 5426 C C . ILE D 1 91 ? 62.907 -61.564 -23.765 1.00 21.57 90 ILE D C 1
ATOM 5427 O O . ILE D 1 91 ? 63.267 -60.899 -22.785 1.00 22.24 90 ILE D O 1
ATOM 5432 N N . ILE D 1 92 ? 63.715 -61.851 -24.789 1.00 20.93 91 ILE D N 1
ATOM 5433 C CA . ILE D 1 92 ? 65.148 -61.573 -24.765 1.00 21.37 91 ILE D CA 1
ATOM 5434 C C . ILE D 1 92 ? 65.599 -60.472 -25.729 1.00 21.53 91 ILE D C 1
ATOM 5435 O O . ILE D 1 92 ? 65.277 -60.516 -26.914 1.00 21.55 91 ILE D O 1
ATOM 5440 N N . ASP D 1 93 ? 66.376 -59.523 -25.204 1.00 21.79 92 ASP D N 1
ATOM 5441 C CA . ASP D 1 93 ? 67.028 -58.458 -25.981 1.00 21.98 92 ASP D CA 1
ATOM 5442 C C . ASP D 1 93 ? 68.561 -58.520 -25.776 1.00 21.76 92 ASP D C 1
ATOM 5443 O O . ASP D 1 93 ? 69.026 -58.580 -24.652 1.00 20.53 92 ASP D O 1
ATOM 5448 N N . TYR D 1 94 ? 69.312 -58.494 -26.882 1.00 20.89 93 TYR D N 1
ATOM 5449 C CA . TYR D 1 94 ? 70.750 -58.376 -26.852 1.00 19.86 93 TYR D CA 1
ATOM 5450 C C . TYR D 1 94 ? 71.138 -56.931 -26.789 1.00 19.45 93 TYR D C 1
ATOM 5451 O O . TYR D 1 94 ? 70.485 -56.107 -27.426 1.00 19.65 93 TYR D O 1
ATOM 5460 N N . LYS D 1 95 ? 72.218 -56.624 -26.069 1.00 19.13 94 LYS D N 1
ATOM 5461 C CA . LYS D 1 95 ? 72.835 -55.318 -26.105 1.00 19.71 94 LYS D CA 1
ATOM 5462 C C . LYS D 1 95 ? 74.354 -55.488 -26.070 1.00 20.69 94 LYS D C 1
ATOM 5463 O O . LYS D 1 95 ? 74.881 -56.378 -25.362 1.00 19.76 94 LYS D O 1
ATOM 5469 N N . VAL D 1 96 ? 75.061 -54.627 -26.802 1.00 19.80 95 VAL D N 1
ATOM 5470 C CA . VAL D 1 96 ? 76.491 -54.487 -26.652 1.00 19.15 95 VAL D CA 1
ATOM 5471 C C . VAL D 1 96 ? 76.748 -53.033 -26.288 1.00 19.41 95 VAL D C 1
ATOM 5472 O O . VAL D 1 96 ? 76.595 -52.144 -27.121 1.00 20.30 95 VAL D O 1
ATOM 5476 N N . SER D 1 97 ? 77.140 -52.766 -25.048 1.00 19.81 96 SER D N 1
ATOM 5477 C CA . SER D 1 97 ? 77.329 -51.386 -24.585 1.00 20.36 96 SER D CA 1
ATOM 5478 C C . SER D 1 97 ? 78.126 -51.305 -23.296 1.00 21.48 96 SER D C 1
ATOM 5479 O O . SER D 1 97 ? 78.004 -52.159 -22.461 1.00 19.29 96 SER D O 1
ATOM 5482 N N . VAL D 1 98 ? 78.930 -50.257 -23.140 1.00 24.28 97 VAL D N 1
ATOM 5483 C CA . VAL D 1 98 ? 79.664 -50.018 -21.897 1.00 25.57 97 VAL D CA 1
ATOM 5484 C C . VAL D 1 98 ? 78.758 -49.416 -20.817 1.00 26.24 97 VAL D C 1
ATOM 5485 O O . VAL D 1 98 ? 79.190 -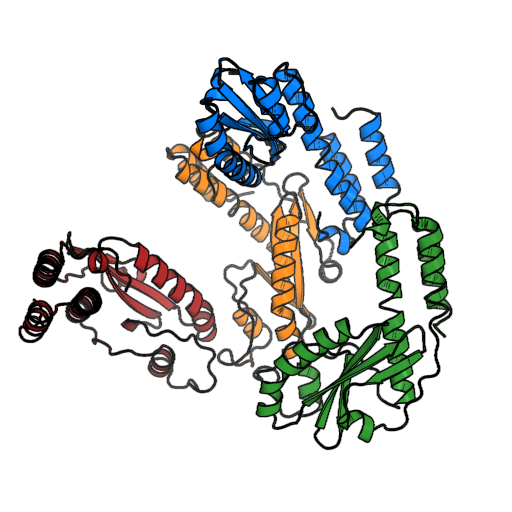49.205 -19.676 1.00 26.34 97 VAL D O 1
ATOM 5489 N N . SER D 1 99 ? 77.504 -49.131 -21.160 1.00 26.83 98 SER D N 1
ATOM 5490 C CA . SER D 1 99 ? 76.574 -48.593 -20.184 1.00 26.33 98 SER D CA 1
ATOM 5491 C C . SER D 1 99 ? 75.212 -49.264 -20.258 1.00 25.91 98 SER D C 1
ATOM 5492 O O . SER D 1 99 ? 74.875 -49.943 -21.244 1.00 24.58 98 SER D O 1
ATOM 5495 N N . ASN D 1 100 ? 74.434 -49.087 -19.190 1.00 25.24 99 ASN D N 1
ATOM 5496 C CA . ASN D 1 100 ? 73.094 -49.666 -19.106 1.00 25.91 99 ASN D CA 1
ATOM 5497 C C . ASN D 1 100 ? 71.967 -48.775 -19.662 1.00 26.03 99 ASN D C 1
ATOM 5498 O O . ASN D 1 100 ? 70.815 -49.139 -19.540 1.00 24.89 99 ASN D O 1
ATOM 5503 N N . GLU D 1 101 ? 72.297 -47.626 -20.238 1.00 26.47 100 GLU D N 1
ATOM 5504 C CA . GLU D 1 101 ? 71.268 -46.626 -20.519 1.00 28.00 100 GLU D CA 1
ATOM 5505 C C . GLU D 1 101 ? 70.273 -47.147 -21.525 1.00 26.97 100 GLU D C 1
ATOM 5506 O O . GLU D 1 101 ? 69.073 -47.039 -21.309 1.00 27.55 100 GLU D O 1
ATOM 5512 N N . SER D 1 102 ? 70.783 -47.729 -22.604 1.00 25.67 101 SER D N 1
ATOM 5513 C CA . SER D 1 102 ? 69.950 -48.302 -23.628 1.00 25.17 101 SER D CA 1
ATOM 5514 C C . SER D 1 102 ? 69.168 -49.518 -23.113 1.00 24.72 101 SER D C 1
ATOM 5515 O O . SER D 1 102 ? 68.081 -49.790 -23.604 1.00 24.34 101 SER D O 1
ATOM 5518 N N . SER D 1 103 ? 69.709 -50.230 -22.128 1.00 23.39 102 SER D N 1
ATOM 5519 C CA . SER D 1 103 ? 69.053 -51.392 -21.540 1.00 23.56 102 SER D CA 1
ATOM 5520 C C . SER D 1 103 ? 67.818 -51.006 -20.717 1.00 23.77 102 SER D C 1
ATOM 5521 O O . SER D 1 103 ? 66.778 -51.677 -20.775 1.00 22.98 102 SER D O 1
ATOM 5524 N N . VAL D 1 104 ? 67.954 -49.930 -19.937 1.00 24.17 103 VAL D N 1
ATOM 5525 C CA . VAL D 1 104 ? 66.864 -49.419 -19.110 1.00 23.83 103 VAL D CA 1
ATOM 5526 C C . VAL D 1 104 ? 65.716 -49.001 -20.013 1.00 23.64 103 VAL D C 1
ATOM 5527 O O . VAL D 1 104 ? 64.555 -49.250 -19.693 1.00 22.85 103 VAL D O 1
ATOM 5531 N N . ILE D 1 105 ? 66.038 -48.395 -21.149 1.00 23.56 104 ILE D N 1
ATOM 5532 C CA . ILE D 1 105 ? 64.995 -47.938 -22.081 1.00 23.42 104 ILE D CA 1
ATOM 5533 C C . ILE D 1 105 ? 64.224 -49.114 -22.645 1.00 22.77 104 ILE D C 1
ATOM 5534 O O . ILE D 1 105 ? 62.980 -49.131 -22.637 1.00 22.21 104 ILE D O 1
ATOM 5539 N N . THR D 1 106 ? 64.962 -50.096 -23.140 1.00 21.73 105 THR D N 1
ATOM 5540 C CA . THR D 1 106 ? 64.362 -51.290 -23.645 1.00 20.00 105 THR D CA 1
ATOM 5541 C C . THR D 1 106 ? 63.609 -52.056 -22.542 1.00 20.66 105 THR D C 1
ATOM 5542 O O . THR D 1 106 ? 62.453 -52.464 -22.737 1.00 19.70 105 THR D O 1
ATOM 5546 N N . TYR D 1 107 ? 64.224 -52.249 -21.384 1.00 20.65 106 TYR D N 1
ATOM 5547 C CA . TYR D 1 107 ? 63.520 -52.963 -20.314 1.00 20.72 106 TYR D CA 1
ATOM 5548 C C . TYR D 1 107 ? 62.193 -52.271 -19.965 1.00 21.08 106 TYR D C 1
ATOM 5549 O O . TYR D 1 107 ? 61.187 -52.920 -19.861 1.00 19.93 106 TYR D O 1
ATOM 5558 N N . ASP D 1 108 ? 62.210 -50.965 -19.763 1.00 21.45 107 ASP D N 1
ATOM 5559 C CA . ASP D 1 108 ? 61.009 -50.282 -19.287 1.00 24.14 107 ASP D CA 1
ATOM 5560 C C . ASP D 1 108 ? 59.894 -50.412 -20.314 1.00 24.03 107 ASP D C 1
ATOM 5561 O O . ASP D 1 108 ? 58.767 -50.720 -19.975 1.00 23.66 107 ASP D O 1
ATOM 5566 N N . LYS D 1 109 ? 60.265 -50.260 -21.575 1.00 23.91 108 LYS D N 1
ATOM 5567 C CA . LYS D 1 109 ? 59.303 -50.347 -22.636 1.00 24.58 108 LYS D CA 1
ATOM 5568 C C . LYS D 1 109 ? 58.720 -51.766 -22.659 1.00 23.36 108 LYS D C 1
ATOM 5569 O O . LYS D 1 109 ? 57.517 -51.946 -22.589 1.00 23.03 108 LYS D O 1
ATOM 5575 N N . TYR D 1 110 ? 59.579 -52.778 -22.726 1.00 22.74 109 TYR D N 1
ATOM 5576 C CA . TYR D 1 110 ? 59.070 -54.143 -22.846 1.00 23.11 109 TYR D CA 1
ATOM 5577 C C . TYR D 1 110 ? 58.279 -54.599 -21.630 1.00 22.68 109 TYR D C 1
ATOM 5578 O O . TYR D 1 110 ? 57.291 -55.313 -21.780 1.00 23.32 109 TYR D O 1
ATOM 5587 N N . TYR D 1 111 ? 58.752 -54.230 -20.444 1.00 23.52 110 TYR D N 1
ATOM 5588 C CA . TYR D 1 111 ? 58.117 -54.601 -19.186 1.00 24.56 110 TYR D CA 1
ATOM 5589 C C . TYR D 1 111 ? 56.721 -54.006 -19.207 1.00 24.75 110 TYR D C 1
ATOM 5590 O O . TYR D 1 111 ? 55.757 -54.711 -19.107 1.00 23.98 110 TYR D O 1
ATOM 5599 N N . GLU D 1 112 ? 56.638 -52.698 -19.371 1.00 25.62 111 GLU D N 1
ATOM 5600 C CA . GLU D 1 112 ? 55.355 -52.009 -19.331 1.00 27.02 111 GLU D CA 1
ATOM 5601 C C . GLU D 1 112 ? 54.391 -52.500 -20.414 1.00 25.17 111 GLU D C 1
ATOM 5602 O O . GLU D 1 112 ? 53.221 -52.749 -20.129 1.00 25.23 111 GLU D O 1
ATOM 5608 N N . LEU D 1 113 ? 54.884 -52.726 -21.624 1.00 24.49 112 LEU D N 1
ATOM 5609 C CA . LEU D 1 113 ? 53.983 -53.141 -22.712 1.00 24.63 112 LEU D CA 1
ATOM 5610 C C . LEU D 1 113 ? 53.570 -54.601 -22.623 1.00 23.56 112 LEU D C 1
ATOM 5611 O O . LEU D 1 113 ? 52.687 -55.025 -23.385 1.00 24.86 112 LEU D O 1
ATOM 5616 N N . THR D 1 114 ? 54.173 -55.393 -21.744 1.00 22.30 113 THR D N 1
ATOM 5617 C CA . THR D 1 114 ? 53.762 -56.809 -21.650 1.00 21.46 113 THR D CA 1
ATOM 5618 C C . THR D 1 114 ? 52.969 -57.223 -20.396 1.00 22.59 113 THR D C 1
ATOM 5619 O O . THR D 1 114 ? 52.602 -58.395 -20.288 1.00 22.20 113 THR D O 1
ATOM 5623 N N . ARG D 1 115 ? 52.696 -56.312 -19.472 1.00 23.83 114 ARG D N 1
ATOM 5624 C CA . ARG D 1 115 ? 51.968 -56.689 -18.210 1.00 24.95 114 ARG D CA 1
ATOM 5625 C C . ARG D 1 115 ? 50.546 -57.234 -18.490 1.00 25.51 114 ARG D C 1
ATOM 5626 O O . ARG D 1 115 ? 50.122 -58.281 -17.951 1.00 25.93 114 ARG D O 1
ATOM 5634 N N . ASP D 1 116 ? 49.822 -56.526 -19.349 1.00 26.64 115 ASP D N 1
ATOM 5635 C CA . ASP D 1 116 ? 48.390 -56.840 -19.642 1.00 27.72 115 ASP D CA 1
ATOM 5636 C C . ASP D 1 116 ? 48.290 -58.165 -20.337 1.00 26.85 115 ASP D C 1
ATOM 5637 O O . ASP D 1 116 ? 47.546 -59.054 -19.915 1.00 27.04 115 ASP D O 1
ATOM 5642 N N . ILE D 1 117 ? 49.119 -58.375 -21.354 1.00 26.55 116 ILE D N 1
ATOM 5643 C CA . ILE D 1 117 ? 49.060 -59.642 -22.067 1.00 25.70 116 ILE D CA 1
ATOM 5644 C C . ILE D 1 117 ? 49.521 -60.803 -21.196 1.00 25.82 116 ILE D C 1
ATOM 5645 O O . ILE D 1 117 ? 49.041 -61.939 -21.332 1.00 24.53 116 ILE D O 1
ATOM 5650 N N . SER D 1 118 ? 50.453 -60.533 -20.286 1.00 25.64 117 SER D N 1
ATOM 5651 C CA . SER D 1 118 ? 50.827 -61.550 -19.305 1.00 25.67 117 SER D CA 1
ATOM 5652 C C . SER D 1 118 ? 49.617 -61.948 -18.475 1.00 25.16 117 SER D C 1
ATOM 5653 O O . SER D 1 118 ? 49.358 -63.116 -18.320 1.00 25.94 117 SER D O 1
ATOM 5656 N N . ASP D 1 119 ? 48.884 -60.965 -17.977 1.00 25.56 118 ASP D N 1
ATOM 5657 C CA . ASP D 1 119 ? 47.643 -61.223 -17.207 1.00 26.52 118 ASP D CA 1
ATOM 5658 C C . ASP D 1 119 ? 46.572 -61.900 -18.042 1.00 26.42 118 ASP D C 1
ATOM 5659 O O . ASP D 1 119 ? 45.973 -62.832 -17.582 1.00 27.41 118 ASP D O 1
ATOM 5664 N N . ARG D 1 120 ? 46.323 -61.431 -19.270 1.00 26.52 119 ARG D N 1
ATOM 5665 C CA . ARG D 1 120 ? 45.334 -62.083 -20.166 1.00 25.98 119 ARG D CA 1
ATOM 5666 C C . ARG D 1 120 ? 45.617 -63.553 -20.472 1.00 25.57 119 ARG D C 1
ATOM 5667 O O . ARG D 1 120 ? 44.707 -64.366 -20.514 1.00 24.88 119 ARG D O 1
ATOM 5675 N N . LEU D 1 121 ? 46.868 -63.875 -20.763 1.00 25.58 120 LEU D N 1
ATOM 5676 C CA . LEU D 1 121 ? 47.283 -65.254 -21.015 1.00 26.05 120 LEU D CA 1
ATOM 5677 C C . LEU D 1 121 ? 47.501 -66.145 -19.772 1.00 26.95 120 LEU D C 1
ATOM 5678 O O . LEU D 1 121 ? 47.578 -67.348 -19.903 1.00 26.37 120 LEU D O 1
ATOM 5683 N N . SER D 1 122 ? 47.683 -65.549 -18.591 1.00 28.20 121 SER D N 1
ATOM 5684 C CA . SER D 1 122 ? 48.144 -66.290 -17.364 1.00 28.85 121 SER D CA 1
ATOM 5685 C C . SER D 1 122 ? 49.456 -66.955 -17.637 1.00 28.97 121 SER D C 1
ATOM 5686 O O . SER D 1 122 ? 49.634 -68.153 -17.369 1.00 29.38 121 SER D O 1
ATOM 5689 N N . ILE D 1 123 ? 50.366 -66.173 -18.210 1.00 28.74 122 ILE D N 1
ATOM 5690 C CA . ILE D 1 123 ? 51.725 -66.631 -18.446 1.00 28.59 122 ILE D CA 1
ATOM 5691 C C . ILE D 1 123 ? 52.658 -65.554 -17.954 1.00 28.13 122 ILE D C 1
ATOM 5692 O O . ILE D 1 123 ? 52.597 -64.436 -18.427 1.00 29.16 122 ILE D O 1
ATOM 5697 N N . PRO D 1 124 ? 53.501 -65.870 -16.972 1.00 28.35 123 PRO D N 1
ATOM 5698 C CA . PRO D 1 124 ? 54.457 -64.882 -16.517 1.00 27.66 123 PRO D CA 1
ATOM 5699 C C . PRO D 1 124 ? 55.380 -64.475 -17.657 1.00 26.41 123 PRO D C 1
ATOM 5700 O O . PRO D 1 124 ? 55.885 -65.361 -18.381 1.00 25.94 123 PRO D O 1
ATOM 5704 N N . ILE D 1 125 ? 55.539 -63.164 -17.854 1.00 24.95 124 ILE D N 1
ATOM 5705 C CA . ILE D 1 125 ? 56.442 -62.658 -18.899 1.00 23.74 124 ILE D CA 1
ATOM 5706 C C . ILE D 1 125 ? 57.660 -61.971 -18.283 1.00 23.60 124 ILE D C 1
ATOM 5707 O O . ILE D 1 125 ? 57.553 -60.911 -17.645 1.00 23.67 124 ILE D O 1
ATOM 5712 N N . GLU D 1 126 ? 58.803 -62.609 -18.472 1.00 22.93 125 GLU D N 1
ATOM 5713 C CA . GLU D 1 126 ? 60.042 -62.172 -17.896 1.00 23.28 125 GLU D CA 1
ATOM 5714 C C . GLU D 1 126 ? 60.873 -61.414 -18.960 1.00 22.93 125 GLU D C 1
ATOM 5715 O O . GLU D 1 126 ? 61.158 -61.974 -20.029 1.00 21.21 125 GLU D O 1
ATOM 5721 N N . ILE D 1 127 ? 61.252 -60.164 -18.672 1.00 20.88 126 ILE D N 1
ATOM 5722 C CA . ILE D 1 127 ? 62.024 -59.386 -19.602 1.00 21.26 126 ILE D CA 1
ATOM 5723 C C . ILE D 1 127 ? 63.532 -59.567 -19.333 1.00 20.78 126 ILE D C 1
ATOM 5724 O O . ILE D 1 127 ? 63.974 -59.300 -18.244 1.00 22.11 126 ILE D O 1
ATOM 5729 N N . VAL D 1 128 ? 64.292 -60.054 -20.329 1.00 20.05 127 VAL D N 1
ATOM 5730 C CA . VAL D 1 128 ? 65.689 -60.443 -20.181 1.00 18.20 127 VAL D CA 1
ATOM 5731 C C . VAL D 1 128 ? 66.610 -59.622 -21.115 1.00 18.82 127 VAL D C 1
ATOM 5732 O O . VAL D 1 128 ? 66.610 -59.790 -22.338 1.00 19.41 127 VAL D O 1
ATOM 5736 N N . ILE D 1 129 ? 67.347 -58.679 -20.541 1.00 17.85 128 ILE D N 1
ATOM 5737 C CA . ILE D 1 129 ? 68.316 -57.913 -21.289 1.00 18.13 128 ILE D CA 1
ATOM 5738 C C . ILE D 1 129 ? 69.680 -58.606 -21.091 1.00 18.68 128 ILE D C 1
ATOM 5739 O O . ILE D 1 129 ? 70.192 -58.686 -19.953 1.00 18.99 128 ILE D O 1
ATOM 5744 N N . ILE D 1 130 ? 70.248 -59.131 -22.178 1.00 18.01 129 ILE D N 1
ATOM 5745 C CA . ILE D 1 130 ? 71.550 -59.732 -22.107 1.00 17.63 129 ILE D CA 1
ATOM 5746 C C . ILE D 1 130 ? 72.519 -58.767 -22.742 1.00 17.37 129 ILE D C 1
ATOM 5747 O O . ILE D 1 130 ? 72.581 -58.656 -23.943 1.00 16.67 129 ILE D O 1
ATOM 5752 N N . ARG D 1 131 ? 73.284 -58.076 -21.912 1.00 17.42 130 ARG D N 1
ATOM 5753 C CA . ARG D 1 131 ? 74.233 -57.112 -22.374 1.00 18.05 130 ARG D CA 1
ATOM 5754 C C . ARG D 1 131 ? 75.653 -57.585 -22.182 1.00 19.44 130 ARG D C 1
ATOM 5755 O O . ARG D 1 131 ? 76.007 -58.137 -21.106 1.00 21.41 130 ARG D O 1
ATOM 5763 N N . ILE D 1 132 ? 76.495 -57.370 -23.183 1.00 19.30 131 ILE D N 1
ATOM 5764 C CA . ILE D 1 132 ? 77.945 -57.598 -23.024 1.00 19.50 131 ILE D CA 1
ATOM 5765 C C . ILE D 1 132 ? 78.642 -56.258 -23.104 1.00 20.27 131 ILE D C 1
ATOM 5766 O O . ILE D 1 132 ? 78.310 -55.425 -23.957 1.00 19.99 131 ILE D O 1
ATOM 5771 N N . ASP D 1 133 ? 79.550 -56.027 -22.169 1.00 20.32 132 ASP D N 1
ATOM 5772 C CA . ASP D 1 133 ? 80.305 -54.801 -22.143 1.00 23.16 132 ASP D CA 1
ATOM 5773 C C . ASP D 1 133 ? 81.443 -55.101 -23.115 1.00 24.78 132 ASP D C 1
ATOM 5774 O O . ASP D 1 133 ? 82.178 -56.042 -22.900 1.00 25.87 132 ASP D O 1
ATOM 5779 N N . PRO D 1 134 ? 81.558 -54.334 -24.209 1.00 25.69 133 PRO D N 1
ATOM 5780 C CA . PRO D 1 134 ? 82.567 -54.681 -25.205 1.00 26.35 133 PRO D CA 1
ATOM 5781 C C . PRO D 1 134 ? 84.013 -54.454 -24.790 1.00 26.18 133 PRO D C 1
ATOM 5782 O O . PRO D 1 134 ? 84.880 -54.923 -25.475 1.00 27.52 133 PRO D O 1
ATOM 5786 N N . VAL D 1 135 ? 84.285 -53.749 -23.706 1.00 27.37 134 VAL D N 1
ATOM 5787 C CA . VAL D 1 135 ? 85.663 -53.520 -23.266 1.00 27.56 134 VAL D CA 1
ATOM 5788 C C . VAL D 1 135 ? 86.082 -54.617 -22.306 1.00 28.45 134 VAL D C 1
ATOM 5789 O O . VAL D 1 135 ? 87.103 -55.246 -22.515 1.00 29.57 134 VAL D O 1
ATOM 5793 N N . SER D 1 136 ? 85.273 -54.864 -21.278 1.00 27.76 135 SER D N 1
ATOM 5794 C CA . SER D 1 136 ? 85.583 -55.890 -20.288 1.00 28.04 135 SER D CA 1
ATOM 5795 C C . SER D 1 136 ? 85.264 -57.233 -20.825 1.00 28.27 135 SER D C 1
ATOM 5796 O O . SER D 1 136 ? 85.804 -58.218 -20.350 1.00 27.84 135 SER D O 1
ATOM 5799 N N . ARG D 1 137 ? 84.323 -57.277 -21.769 1.00 27.98 136 ARG D N 1
ATOM 5800 C CA . ARG D 1 137 ? 83.711 -58.537 -22.223 1.00 29.28 136 ARG D CA 1
ATOM 5801 C C . ARG D 1 137 ? 82.928 -59.314 -21.164 1.00 27.49 136 ARG D C 1
ATOM 5802 O O . ARG D 1 137 ? 82.650 -60.485 -21.352 1.00 26.56 136 ARG D O 1
ATOM 5810 N N . ASP D 1 138 ? 82.558 -58.705 -20.048 1.00 27.48 137 ASP D N 1
ATOM 5811 C CA . ASP D 1 138 ? 81.681 -59.435 -19.101 1.00 27.23 137 ASP D CA 1
ATOM 5812 C C . ASP D 1 138 ? 80.223 -59.405 -19.528 1.00 27.13 137 ASP D C 1
ATOM 5813 O O . ASP D 1 138 ? 79.762 -58.432 -20.123 1.00 25.31 137 ASP D O 1
ATOM 5818 N N . LEU D 1 139 ? 79.502 -60.461 -19.190 1.00 26.92 138 LEU D N 1
ATOM 5819 C CA . LEU D 1 139 ? 78.054 -60.530 -19.384 1.00 27.38 138 LEU D CA 1
ATOM 5820 C C . LEU D 1 139 ? 77.323 -59.958 -18.196 1.00 27.08 138 LEU D C 1
ATOM 5821 O O . LEU D 1 139 ? 77.702 -60.207 -17.033 1.00 27.40 138 LEU D O 1
ATOM 5826 N N . HIS D 1 140 ? 76.302 -59.148 -18.493 1.00 25.60 139 HIS D N 1
ATOM 5827 C CA . HIS D 1 140 ? 75.425 -58.580 -17.483 1.00 24.81 139 HIS D CA 1
ATOM 5828 C C . HIS D 1 140 ? 73.977 -58.886 -17.812 1.00 24.68 139 HIS D C 1
ATOM 5829 O O . HIS D 1 140 ? 73.458 -58.490 -18.897 1.00 24.52 139 HIS D O 1
ATOM 5836 N N . ILE D 1 141 ? 73.342 -59.667 -16.937 1.00 23.59 140 ILE D N 1
ATOM 5837 C CA . ILE D 1 141 ? 71.986 -60.154 -17.200 1.00 23.24 140 ILE D CA 1
ATOM 5838 C C . ILE D 1 141 ? 71.103 -59.770 -16.012 1.00 24.15 140 ILE D C 1
ATOM 5839 O O . ILE D 1 141 ? 71.359 -60.199 -14.856 1.00 23.09 140 ILE D O 1
ATOM 5844 N N . ASN D 1 142 ? 70.092 -58.943 -16.284 1.00 23.85 141 ASN D N 1
ATOM 5845 C CA . ASN D 1 142 ? 69.186 -58.491 -15.218 1.00 24.65 141 ASN D CA 1
ATOM 5846 C C . ASN D 1 142 ? 68.387 -59.607 -14.550 1.00 24.59 141 ASN D C 1
ATOM 5847 O O . ASN D 1 142 ? 68.116 -59.520 -13.362 1.00 25.08 141 ASN D O 1
ATOM 5852 N N . SER D 1 143 ? 67.952 -60.599 -15.313 1.00 24.66 142 SER D N 1
ATOM 5853 C CA . SER D 1 143 ? 66.899 -61.536 -14.809 1.00 25.24 142 SER D CA 1
ATOM 5854 C C . SER D 1 143 ? 67.482 -62.702 -13.987 1.00 25.68 142 SER D C 1
ATOM 5855 O O . SER D 1 143 ? 68.099 -63.609 -14.535 1.00 25.54 142 SER D O 1
ATOM 5858 N N . ASP D 1 144 ? 67.251 -62.692 -12.688 1.00 26.97 143 ASP D N 1
ATOM 5859 C CA . ASP D 1 144 ? 67.649 -63.801 -11.824 1.00 27.94 143 ASP D CA 1
ATOM 5860 C C . ASP D 1 144 ? 66.983 -65.115 -12.261 1.00 28.18 143 ASP D C 1
ATOM 5861 O O . ASP D 1 144 ? 67.594 -66.179 -12.210 1.00 27.69 143 ASP D O 1
ATOM 5866 N N . ARG D 1 145 ? 65.734 -65.043 -12.724 1.00 28.29 144 ARG D N 1
ATOM 5867 C CA . ARG D 1 145 ? 65.015 -66.244 -13.120 1.00 28.66 144 ARG D CA 1
ATOM 5868 C C . ARG D 1 145 ? 65.695 -66.878 -14.321 1.00 29.01 144 ARG D C 1
ATOM 5869 O O . ARG D 1 145 ? 65.896 -68.086 -14.356 1.00 29.83 144 ARG D O 1
ATOM 5877 N N . PHE D 1 146 ? 66.079 -66.055 -15.296 1.00 28.56 145 PHE D N 1
ATOM 5878 C CA . PHE D 1 146 ? 66.812 -66.544 -16.455 1.00 28.08 145 PHE D CA 1
ATOM 5879 C C . PHE D 1 146 ? 68.166 -67.116 -16.046 1.00 28.41 145 PHE D C 1
ATOM 5880 O O . PHE D 1 146 ? 68.567 -68.155 -16.564 1.00 27.72 145 PHE D O 1
ATOM 5888 N N . LYS D 1 147 ? 68.863 -66.456 -15.128 1.00 29.33 146 LYS D N 1
ATOM 5889 C CA . LYS D 1 147 ? 70.186 -66.963 -14.684 1.00 31.13 146 LYS D CA 1
ATOM 5890 C C . LYS D 1 147 ? 70.138 -68.308 -13.929 1.00 33.37 146 LYS D C 1
ATOM 5891 O O . LYS D 1 147 ? 71.053 -69.119 -14.031 1.00 33.63 146 LYS D O 1
ATOM 5897 N N . GLU D 1 148 ? 69.038 -68.552 -13.236 1.00 35.86 147 GLU D N 1
ATOM 5898 C CA . GLU D 1 148 ? 68.735 -69.844 -12.626 1.00 38.19 147 GLU D CA 1
ATOM 5899 C C . GLU D 1 148 ? 68.716 -70.936 -13.678 1.00 38.73 147 GLU D C 1
ATOM 5900 O O . GLU D 1 148 ? 69.183 -72.040 -13.446 1.00 38.18 147 GLU D O 1
ATOM 5906 N N . LEU D 1 149 ? 68.194 -70.604 -14.854 1.00 39.55 148 LEU D N 1
ATOM 5907 C CA . LEU D 1 149 ? 68.052 -71.558 -15.954 1.00 40.28 148 LEU D CA 1
ATOM 5908 C C . LEU D 1 149 ? 69.373 -71.765 -16.696 1.00 39.98 148 LEU D C 1
ATOM 5909 O O . LEU D 1 149 ? 69.687 -72.875 -17.130 1.00 40.34 148 LEU D O 1
ATOM 5914 N N . TYR D 1 150 ? 70.121 -70.681 -16.848 1.00 39.80 149 TYR D N 1
ATOM 5915 C CA . TYR D 1 150 ? 71.450 -70.676 -17.453 1.00 39.91 149 TYR D CA 1
ATOM 5916 C C . TYR D 1 150 ? 72.466 -70.010 -16.524 1.00 40.70 149 TYR D C 1
ATOM 5917 O O . TYR D 1 150 ? 72.825 -68.840 -16.702 1.00 40.43 149 TYR D O 1
ATOM 5926 N N . PRO D 1 151 ? 72.953 -70.758 -15.517 1.00 42.16 150 PRO D N 1
ATOM 5927 C CA . PRO D 1 151 ? 73.829 -70.152 -14.502 1.00 42.72 150 PRO D CA 1
ATOM 5928 C C . PRO D 1 151 ? 75.277 -69.973 -14.908 1.00 43.26 150 PRO D C 1
ATOM 5929 O O . PRO D 1 151 ? 75.990 -69.169 -14.283 1.00 43.90 150 PRO D O 1
ATOM 5933 N N . THR D 1 152 ? 75.717 -70.697 -15.932 1.00 43.84 151 THR D N 1
ATOM 5934 C CA . THR D 1 152 ? 77.117 -70.651 -16.355 1.00 44.30 151 THR D CA 1
ATOM 5935 C C . THR D 1 152 ? 77.203 -70.311 -17.843 1.00 43.33 151 THR D C 1
ATOM 5936 O O . THR D 1 152 ? 77.425 -71.169 -18.685 1.00 43.96 151 THR D O 1
ATOM 5940 N N . ILE D 1 153 ? 77.004 -69.050 -18.174 1.00 42.31 152 ILE D N 1
ATOM 5941 C CA . ILE D 1 153 ? 77.019 -68.647 -19.584 1.00 40.63 152 ILE D CA 1
ATOM 5942 C C . ILE D 1 153 ? 78.397 -68.129 -19.931 1.00 40.17 152 ILE D C 1
ATOM 5943 O O . ILE D 1 153 ? 78.893 -67.227 -19.300 1.00 39.55 152 ILE D O 1
ATOM 5948 N N . VAL D 1 154 ? 78.994 -68.717 -20.963 1.00 40.80 153 VAL D N 1
ATOM 5949 C CA . VAL D 1 154 ? 80.299 -68.295 -21.474 1.00 41.15 153 VAL D CA 1
ATOM 5950 C C . VAL D 1 154 ? 80.153 -68.006 -22.973 1.00 40.90 153 VAL D C 1
ATOM 5951 O O . VAL D 1 154 ? 79.768 -68.887 -23.754 1.00 40.28 153 VAL D O 1
ATOM 5955 N N . VAL D 1 155 ? 80.428 -66.757 -23.337 1.00 40.34 154 VAL D N 1
ATOM 5956 C CA . VAL D 1 155 ? 80.503 -66.326 -24.721 1.00 40.06 154 VAL D CA 1
ATOM 5957 C C . VAL D 1 155 ? 81.902 -65.764 -24.932 1.00 40.56 154 VAL D C 1
ATOM 5958 O O . VAL D 1 155 ? 82.147 -64.600 -24.621 1.00 40.15 154 VAL D O 1
ATOM 5962 N N . ASP D 1 156 ? 82.828 -66.589 -25.428 1.00 41.29 155 ASP D N 1
ATOM 5963 C CA . ASP D 1 156 ? 84.233 -66.142 -25.529 1.00 42.21 155 ASP D CA 1
ATOM 5964 C C . ASP D 1 156 ? 84.406 -65.455 -26.885 1.00 40.05 155 ASP D C 1
ATOM 5965 O O . ASP D 1 156 ? 84.594 -66.107 -27.916 1.00 40.56 155 ASP D O 1
ATOM 5970 N N . ILE D 1 157 ? 84.238 -64.140 -26.896 1.00 37.19 156 ILE D N 1
ATOM 5971 C CA . ILE D 1 157 ? 84.373 -63.386 -28.139 1.00 35.13 156 ILE D CA 1
ATOM 5972 C C . ILE D 1 157 ? 85.016 -62.071 -27.869 1.00 32.31 156 ILE D C 1
ATOM 5973 O O . ILE D 1 157 ? 85.139 -61.659 -26.708 1.00 30.26 156 ILE D O 1
ATOM 5978 N N . ASN D 1 158 ? 85.440 -61.407 -28.931 1.00 29.60 157 ASN D N 1
ATOM 5979 C CA . ASN D 1 158 ? 85.786 -60.009 -28.786 1.00 29.26 157 ASN D CA 1
ATOM 5980 C C . ASN D 1 158 ? 85.346 -59.140 -29.972 1.00 27.76 157 ASN D C 1
ATOM 5981 O O . ASN D 1 158 ? 84.927 -59.650 -31.009 1.00 27.36 157 ASN D O 1
ATOM 5986 N N . PHE D 1 159 ? 85.463 -57.830 -29.776 1.00 25.42 158 PHE D N 1
ATOM 5987 C CA . PHE D 1 159 ? 85.026 -56.874 -30.727 1.00 24.51 158 PHE D CA 1
ATOM 5988 C C . PHE D 1 159 ? 86.151 -56.075 -31.320 1.00 25.10 158 PHE D C 1
ATOM 5989 O O . PHE D 1 159 ? 85.894 -54.987 -31.830 1.00 23.48 158 PHE D O 1
ATOM 5997 N N . ASN D 1 160 ? 87.370 -56.647 -31.356 1.00 26.05 159 ASN D N 1
ATOM 5998 C CA . ASN D 1 160 ? 88.552 -55.912 -31.840 1.00 27.81 159 ASN D CA 1
ATOM 5999 C C . ASN D 1 160 ? 88.426 -55.370 -33.269 1.00 26.52 159 ASN D C 1
ATOM 6000 O O . ASN D 1 160 ? 88.897 -54.292 -33.551 1.00 26.82 159 ASN D O 1
ATOM 6005 N N . GLN D 1 161 ? 87.768 -56.106 -34.140 1.00 25.74 160 GLN D N 1
ATOM 6006 C CA . GLN D 1 161 ? 87.545 -55.660 -35.512 1.00 26.00 160 GLN D CA 1
ATOM 6007 C C . GLN D 1 161 ? 86.587 -54.501 -35.657 1.00 24.62 160 GLN D C 1
ATOM 6008 O O . GLN D 1 161 ? 86.818 -53.662 -36.484 1.00 24.25 160 GLN D O 1
ATOM 6014 N N . PHE D 1 162 ? 85.527 -54.468 -34.846 1.00 22.16 161 PHE D N 1
ATOM 6015 C CA . PHE D 1 162 ? 84.616 -53.336 -34.869 1.00 21.40 161 PHE D CA 1
ATOM 6016 C C . PHE D 1 162 ? 85.314 -52.129 -34.356 1.00 20.58 161 PHE D C 1
ATOM 6017 O O . PHE D 1 162 ? 85.149 -51.051 -34.911 1.00 18.25 161 PHE D O 1
ATOM 6025 N N . PHE D 1 163 ? 86.115 -52.305 -33.306 1.00 20.67 162 PHE D N 1
ATOM 6026 C CA . PHE D 1 163 ? 86.907 -51.185 -32.783 1.00 22.12 162 PHE D CA 1
ATOM 6027 C C . PHE D 1 163 ? 87.935 -50.712 -33.781 1.00 22.03 162 PHE D C 1
ATOM 6028 O O . PHE D 1 163 ? 88.118 -49.514 -33.924 1.00 22.72 162 PHE D O 1
ATOM 6036 N N . ASP D 1 164 ? 88.608 -51.636 -34.466 1.00 21.39 163 ASP D N 1
ATOM 6037 C CA . ASP D 1 164 ? 89.563 -51.233 -35.502 1.00 21.22 163 ASP D CA 1
ATOM 6038 C C . ASP D 1 164 ? 88.867 -50.456 -36.620 1.00 19.49 163 ASP D C 1
ATOM 6039 O O . ASP D 1 164 ? 89.337 -49.389 -37.007 1.00 18.65 163 ASP D O 1
ATOM 6044 N N . LEU D 1 165 ? 87.735 -50.966 -37.117 1.00 18.73 164 LEU D N 1
ATOM 6045 C CA . LEU D 1 165 ? 87.055 -50.299 -38.251 1.00 18.58 164 LEU D CA 1
ATOM 6046 C C . LEU D 1 165 ? 86.599 -48.912 -37.863 1.00 19.29 164 LEU D C 1
ATOM 6047 O O . LEU D 1 165 ? 86.727 -47.958 -38.647 1.00 18.13 164 LEU D O 1
ATOM 6052 N N . LYS D 1 166 ? 86.104 -48.794 -36.625 1.00 20.46 165 LYS D N 1
ATOM 6053 C CA . LYS D 1 166 ? 85.561 -47.531 -36.143 1.00 22.32 165 LYS D CA 1
ATOM 6054 C C . LYS D 1 166 ? 86.712 -46.593 -35.982 1.00 21.77 165 LYS D C 1
ATOM 6055 O O . LYS D 1 166 ? 86.642 -45.416 -36.382 1.00 19.86 165 LYS D O 1
ATOM 6061 N N . GLN D 1 167 ? 87.811 -47.115 -35.448 1.00 21.38 166 GLN D N 1
ATOM 6062 C CA . GLN D 1 167 ? 88.934 -46.265 -35.315 1.00 22.92 166 GLN D CA 1
ATOM 6063 C C . GLN D 1 167 ? 89.455 -45.749 -36.669 1.00 21.86 166 GLN D C 1
ATOM 6064 O O . GLN D 1 167 ? 89.874 -44.597 -36.811 1.00 22.39 166 GLN D O 1
ATOM 6070 N N . LEU D 1 168 ? 89.395 -46.583 -37.683 1.00 20.96 167 LEU D N 1
ATOM 6071 C CA . LEU D 1 168 ? 89.826 -46.179 -39.013 1.00 20.76 167 LEU D CA 1
ATOM 6072 C C . LEU D 1 168 ? 88.903 -45.080 -39.561 1.00 20.20 167 LEU D C 1
ATOM 6073 O O . LEU D 1 168 ? 89.367 -44.051 -40.073 1.00 18.19 167 LEU D O 1
ATOM 6078 N N . LEU D 1 169 ? 87.596 -45.287 -39.381 1.00 20.03 168 LEU D N 1
ATOM 6079 C CA . LEU D 1 169 ? 86.594 -44.326 -39.869 1.00 21.01 168 LEU D CA 1
ATOM 6080 C C . LEU D 1 169 ? 86.832 -42.979 -39.239 1.00 22.31 168 LEU D C 1
ATOM 6081 O O . LEU D 1 169 ? 86.809 -41.979 -39.936 1.00 22.11 168 LEU D O 1
ATOM 6086 N N . TYR D 1 170 ? 87.115 -42.957 -37.940 1.00 23.51 169 TYR D N 1
ATOM 6087 C CA . TYR D 1 170 ? 87.258 -41.669 -37.231 1.00 25.58 169 TYR D CA 1
ATOM 6088 C C . TYR D 1 170 ? 88.562 -41.016 -37.546 1.00 25.97 169 TYR D C 1
ATOM 6089 O O . TYR D 1 170 ? 88.678 -39.793 -37.492 1.00 27.35 169 TYR D O 1
ATOM 6098 N N . GLU D 1 171 ? 89.553 -41.796 -37.902 1.00 27.23 170 GLU D N 1
ATOM 6099 C CA . GLU D 1 171 ? 90.792 -41.188 -38.338 1.00 28.87 170 GLU D CA 1
ATOM 6100 C C . GLU D 1 171 ? 90.624 -40.526 -39.729 1.00 28.55 170 GLU D C 1
ATOM 6101 O O . GLU D 1 171 ? 91.090 -39.394 -39.950 1.00 29.14 170 GLU D O 1
ATOM 6107 N N . LYS D 1 172 ? 89.981 -41.244 -40.643 1.00 27.37 171 LYS D N 1
ATOM 6108 C CA . LYS D 1 172 ? 89.735 -40.727 -41.986 1.00 27.94 171 LYS D CA 1
ATOM 6109 C C . LYS D 1 172 ? 88.826 -39.467 -41.969 1.00 27.06 171 LYS D C 1
ATOM 6110 O O . LYS D 1 172 ? 89.101 -38.509 -42.681 1.00 26.25 171 LYS D O 1
ATOM 6116 N N . PHE D 1 173 ? 87.808 -39.449 -41.093 1.00 26.07 172 PHE D N 1
ATOM 6117 C CA . PHE D 1 173 ? 86.902 -38.282 -40.969 1.00 25.45 172 PHE D CA 1
ATOM 6118 C C . PHE D 1 173 ? 87.148 -37.373 -39.773 1.00 25.14 172 PHE D C 1
ATOM 6119 O O . PHE D 1 173 ? 86.270 -36.605 -39.390 1.00 25.58 172 PHE D O 1
ATOM 6127 N N . GLY D 1 174 ? 88.358 -37.418 -39.218 1.00 26.23 173 GLY D N 1
ATOM 6128 C CA . GLY D 1 174 ? 88.702 -36.707 -37.973 1.00 26.28 173 GLY D CA 1
ATOM 6129 C C . GLY D 1 174 ? 88.828 -35.196 -38.106 1.00 27.98 173 GLY D C 1
ATOM 6130 O O . GLY D 1 174 ? 88.836 -34.479 -37.100 1.00 27.85 173 GLY D O 1
ATOM 6131 N N . ASP D 1 175 ? 88.953 -34.679 -39.333 1.00 28.63 174 ASP D N 1
ATOM 6132 C CA . ASP D 1 175 ? 88.869 -33.233 -39.520 1.00 29.75 174 ASP D CA 1
ATOM 6133 C C . ASP D 1 175 ? 87.639 -32.818 -40.314 1.00 29.13 174 ASP D C 1
ATOM 6134 O O . ASP D 1 175 ? 87.616 -31.786 -40.932 1.00 31.46 174 ASP D O 1
ATOM 6139 N N . ASP D 1 176 ? 86.590 -33.597 -40.222 1.00 28.05 175 ASP D N 1
ATOM 6140 C CA . ASP D 1 176 ? 85.300 -33.225 -40.759 1.00 27.31 175 ASP D CA 1
ATOM 6141 C C . ASP D 1 176 ? 84.345 -32.951 -39.574 1.00 26.34 175 ASP D C 1
ATOM 6142 O O . ASP D 1 176 ? 83.783 -33.881 -38.965 1.00 23.12 175 ASP D O 1
ATOM 6147 N N . GLU D 1 177 ? 84.162 -31.662 -39.260 1.00 27.41 176 GLU D N 1
ATOM 6148 C CA . GLU D 1 177 ? 83.297 -31.234 -38.147 1.00 28.03 176 GLU D CA 1
ATOM 6149 C C . GLU D 1 177 ? 81.904 -31.791 -38.280 1.00 28.49 176 GLU D C 1
ATOM 6150 O O . GLU D 1 177 ? 81.301 -32.262 -37.297 1.00 28.45 176 GLU D O 1
ATOM 6156 N N . GLU D 1 178 ? 81.424 -31.792 -39.513 1.00 28.24 177 GLU D N 1
ATOM 6157 C CA . GLU D 1 178 ? 80.102 -32.275 -39.818 1.00 29.13 177 GLU D CA 1
ATOM 6158 C C . GLU D 1 178 ? 79.946 -33.759 -39.435 1.00 27.32 177 GLU D C 1
ATOM 6159 O O . GLU D 1 178 ? 78.938 -34.159 -38.873 1.00 26.87 177 GLU D O 1
ATOM 6165 N N . PHE D 1 179 ? 80.945 -34.574 -39.729 1.00 25.11 178 PHE D N 1
ATOM 6166 C CA . PHE D 1 179 ? 80.883 -35.946 -39.303 1.00 23.84 178 PHE D CA 1
ATOM 6167 C C . PHE D 1 179 ? 80.973 -36.067 -37.776 1.00 22.63 178 PHE D C 1
ATOM 6168 O O . PHE D 1 179 ? 80.214 -36.791 -37.184 1.00 21.86 178 PHE D O 1
ATOM 6176 N N . LEU D 1 180 ? 81.915 -35.374 -37.170 1.00 22.98 179 LEU D N 1
ATOM 6177 C CA . LEU D 1 180 ? 82.137 -35.503 -35.745 1.00 25.20 179 LEU D CA 1
ATOM 6178 C C . LEU D 1 180 ? 80.891 -35.152 -34.888 1.00 26.47 179 LEU D C 1
ATOM 6179 O O . LEU D 1 180 ? 80.724 -35.747 -33.811 1.00 26.39 179 LEU D O 1
ATOM 6184 N N . LEU D 1 181 ? 80.026 -34.249 -35.384 1.00 27.34 180 LEU D N 1
ATOM 6185 C CA . LEU D 1 181 ? 78.810 -33.811 -34.671 1.00 28.60 180 LEU D CA 1
ATOM 6186 C C . LEU D 1 181 ? 77.527 -34.322 -35.318 1.00 30.89 180 LEU D C 1
ATOM 6187 O O . LEU D 1 181 ? 76.461 -33.849 -34.988 1.00 29.91 180 LEU D O 1
ATOM 6192 N N . LYS D 1 182 ? 77.623 -35.291 -36.229 1.00 33.09 181 LYS D N 1
ATOM 6193 C CA . LYS D 1 182 ? 76.444 -35.827 -36.904 1.00 35.62 181 LYS D CA 1
ATOM 6194 C C . LYS D 1 182 ? 75.632 -36.799 -36.029 1.00 37.16 181 LYS D C 1
ATOM 6195 O O . LYS D 1 182 ? 76.192 -37.711 -35.402 1.00 35.83 181 LYS D O 1
ATOM 6201 N N . VAL D 1 183 ? 74.313 -36.585 -36.019 1.00 39.99 182 VAL D N 1
ATOM 6202 C CA . VAL D 1 183 ? 73.336 -37.482 -35.392 1.00 43.38 182 VAL D CA 1
ATOM 6203 C C . VAL D 1 183 ? 72.957 -38.640 -36.343 1.00 45.00 182 VAL D C 1
ATOM 6204 O O . VAL D 1 183 ? 72.834 -38.435 -37.561 1.00 45.57 182 VAL D O 1
ATOM 6208 N N . ALA D 1 184 ? 72.731 -39.828 -35.769 1.00 46.92 183 ALA D N 1
ATOM 6209 C CA . ALA D 1 184 ? 72.231 -41.019 -36.513 1.00 48.14 183 ALA D CA 1
ATOM 6210 C C . ALA D 1 184 ? 70.867 -40.837 -37.222 1.00 48.80 183 ALA D C 1
ATOM 6211 O O . ALA D 1 184 ? 70.056 -39.942 -36.897 1.00 49.74 183 ALA D O 1
#

GO terms:
  GO:0003723 RNA binding (F, EXP)

Sequence (735 aa):
GMDYQEYQQFLARINTARDACVAKDIDVDLLMMARHDYFGRELCKSLNNIEYRNDVPFIDIILDIRPEVDPLTIDAPHITPDNYLYINNVLYIIDYKVSVSNESSVITYDKYYELTRDISDRLSIPIEIVIIRIDPVSRDLHINSDRFKELYPTIVVDINFNQFFDLKQLLYEKFGDDEEFLLKVAGMDYQEYQQFLARINTARDACVAKDIDVDLLMMARHDYFGRELCKSLNIEYRRNNDDVVPFIDIILDIRPEVDPLTIDAPHHITPDNYLYINNNVLYIIDYKVSVSNESSVITYDKYYELTRDISDRLSIPIEIVIIRIDPVSRDLHINSDRFKELYPTIVVDINFNQFFFDLKQLLYEKFGDDEEFLLKVAGMDYQEYQQFLARINTARDACVAKDIDVDLLMMARHDYFGRELCKSLNIEYRNDVPFIDIILDIRPEVDPLTIDAPHITPDNYLYINNVLYIIDYKVSVSNESSVITYDKYYELTRDISDRLSIPIEIVIIRIDPVSRDLHINSDRFKELYPTIVVDINFNQFFFDLKQLLYEKFGDDEEFLLKVGMDYQEYQQQFLARINTARDACVAKDIDVDLLMARHDYFGRELCKSLNIEYRNDVPFIDIILDIRPEVDPLTIDAPHITPDNYLYINNVLYIIDYKVSVSNESSVITYDKYYELTRDISDRLSIPIEIVIIRIDPVSRDLHINSDRFKELYPTIVVDINFNQFFDLKQLLYEKFGDDEEFLLKVA

B-factor: mean 32.67, std 10.43, range [13.1, 79.95]

Organism: Bunyavirus La Crosse (NCBI:txid11577)

Radius of gyration: 33.05 Å; Cα contacts (8 Å, |Δi|>4): 981; chains: 4; bounding box: 83×75×72 Å